Protein AF-0000000083340954 (afdb_homodimer)

InterPro domains:
  IPR003329 Acylneuraminate cytidylyltransferase [PF02348] (8-143)
  IPR029044 Nucleotide-diphospho-sugar transferases [G3DSA:3.90.550.10] (3-231)
  IPR029044 Nucleotide-diphospho-sugar transferases [SSF53448] (5-230)
  IPR050793 CMP-NeuNAc synthase [PTHR21485] (3-228)

Secondary structure (DSSP, 8-state):
-PPP-EEEEEE--S--SSSTTGGG-EETTEEHHHHHHHHHHH-SS--EEEEE-S-HHHHHHHHHTT-B------GGGSSTT--HHHHHHHHHHHHHHTT---SEEEE--TT-TT--HHHHHHHHHHHHHHT-SEEEEEEE-SS-GGGEEEEETTEEEES---SS---SGGGS-S-EEEEEEEEEEE-HHHHHHHS-S--TTTSEEEE--TTTT----SHHHHHHHHHHHHHHHH-/-PPP-EEEEEE--S--SSSTTGGG-EETTEEHHHHHHHHHHH-SS--EEEEE-S-HHHHHHHHHTT-B-S----GGGSSTT--HHHHHHHHHHHHHHTT---SEEEE--TT-TT--HHHHHHHHHHHHHHT-SEEEEEEE-SS-GGGEEEEETTEEEES---SS---SGGGS-S-EEEEEEEEEEE-HHHHHHHS-S--TTTSEEEE--TTTT----SHHHHHHHHHHHHHHHH-

Foldseek 3Di:
DPQFAEEEEEEDEQDADFDHRQQQDDQVHGGLVVLVLQQLVPAPRHDAYAYEYQDPVVLVVCVVSVHDSPDYHDPVCRDPPHDPLNSVLVVQVVCVVVPNRGQKYKYAYSQQNLAHSVLVNVQVVVCVVVVAFKEAEKEQDPDDQCNDWDADPVGIDGSDHPPDPDPDPVPDDSPHIDGLRRMMMGGSVCCVVVVDRDDPPRYHYDYDHPLSSQGHRHPVSSVVVSVVVVVVVVD/DPQFAEEEEEEDEQDADFDHRQQQDDQVHGGLVVLVLQQLVPAPRHDAYAYEYQDPVVLVVCVVSVHDNPDYHDPVCRDPPHDPLNSVLVVQVVCVVVPNRGQKYKYAYSQQNLAHSVLVNVQVVVCVVVVAFKEAEKEFDPDDQCNDWDADPVGIDGSDHDPDPDPDPVPDDSPHIDGLRRMMMGGSVCCVVVVDRDDPPRYHYDYDYPLSSQGHRHPVSSVVVSVVVVVVVVD

pLDDT: mean 92.36, std 10.95, range [40.34, 98.75]

Radius of gyration: 24.96 Å; Cα contacts (8 Å, |Δi|>4): 906; chains: 2; bounding box: 43×77×57 Å

Sequence (470 aa):
MQAKKVLGLIPARGGSKGIPKKNLYPIMGKPLLQYSFEAVKKSRFITDVMMSTEDSDIMNFANIWGVDTRYKRPDELATDSATTIDVVLHALDWLEEIGELPDLLILLQPTSPLRTEYEIDGAIEQFLESGCDSLVSVHKMLEHPYKCMQVKDDGWEFLAKPASYVSRRQDYKNDYFAINGALYVVTPSFLREKRNFVVEGLTELYEISSIKGTDVDELADIFQVEAYLKMASQQMQAKKVLGLIPARGGSKGIPKKNLYPIMGKPLLQYSFEAVKKSRFITDVMMSTEDSDIMNFANIWGVDTRYKRPDELATDSATTIDVVLHALDWLEEIGELPDLLILLQPTSPLRTEYEIDGAIEQFLESGCDSLVSVHKMLEHPYKCMQVKDDGWEFLAKPASYVSRRQDYKNDYFAINGALYVVTPSFLREKRNFVVEGLTELYEISSIKGTDVDELADIFQVEAYLKMASQQ

Nearest PDB structures (foldseek):
  6ifd-assembly1_A  TM=8.897E-01  e=2.181E-25  Vibrio cholerae
  6ifd-assembly2_C  TM=8.859E-01  e=2.323E-25  Vibrio cholerae
  6ckj-assembly1_A  TM=8.986E-01  e=4.570E-24  Neisseria meningitidis
  6ifd-assembly2_D  TM=8.924E-01  e=8.991E-23  Vibrio cholerae
  9ftb-assembly1_A-2  TM=8.809E-01  e=2.937E-21  Aeromonas caviae

Organism: NCBI:txid2580412

Solvent-accessible surface area (backbone atoms only — not comparable to full-atom values): 25432 Å² total; per-residue (Å²): 129,82,80,73,43,23,30,37,38,33,61,48,55,54,72,44,88,60,34,74,45,44,57,65,36,65,56,91,82,38,34,31,41,52,37,45,51,55,20,51,70,64,27,88,60,55,70,43,49,39,45,41,30,61,31,65,70,58,44,52,55,38,46,76,74,70,36,43,60,88,53,69,39,56,67,81,60,54,43,94,80,43,49,69,61,59,47,51,51,52,51,50,51,53,28,44,75,74,73,60,61,53,60,30,36,33,42,38,39,42,43,21,48,60,39,39,28,65,59,52,40,50,48,52,50,50,39,67,72,68,68,56,52,20,31,36,32,24,16,64,46,85,70,51,45,71,46,19,28,38,56,52,97,90,43,50,42,64,66,39,74,62,96,52,97,64,90,51,75,87,68,51,77,93,37,43,32,25,59,39,62,38,36,36,38,34,26,60,67,47,37,69,72,64,68,47,78,74,45,84,80,61,40,42,80,40,80,46,55,60,70,38,26,40,61,53,61,38,66,69,34,50,38,36,51,46,30,51,53,51,54,61,71,72,107,129,81,79,72,42,23,31,36,37,34,61,47,54,55,71,42,89,62,34,73,46,45,57,66,34,66,54,92,81,38,35,31,42,50,35,46,52,55,19,52,70,63,27,87,60,54,69,43,51,40,46,40,28,62,30,66,70,59,45,52,54,38,45,75,72,70,36,45,61,86,55,68,38,57,67,80,58,56,44,96,80,43,49,70,61,59,46,51,50,52,52,48,50,54,29,45,74,74,71,60,60,53,61,30,38,32,42,38,38,42,43,22,48,60,40,40,29,65,57,54,41,50,48,52,51,49,39,65,72,68,68,55,51,20,28,36,32,24,16,65,46,86,71,50,46,70,44,19,30,39,56,51,96,90,43,51,41,64,67,40,73,62,94,52,97,64,88,49,76,84,68,50,77,92,38,44,32,25,60,39,62,39,34,35,39,34,25,60,67,47,37,70,73,64,67,46,79,72,44,87,78,59,40,41,80,39,81,47,56,60,69,38,28,39,60,52,60,39,66,67,35,49,39,36,52,45,30,50,54,52,51,62,72,74,107

Structure (mmCIF, N/CA/C/O backbone):
data_AF-0000000083340954-model_v1
#
loop_
_entity.id
_entity.type
_entity.pdbx_description
1 polymer 'Acylneuraminate cytidylyltransferase family protein'
#
loop_
_atom_site.group_PDB
_atom_site.id
_atom_site.type_symbol
_atom_site.label_atom_id
_atom_site.label_alt_id
_atom_site.label_comp_id
_atom_site.label_asym_id
_atom_site.label_entity_id
_atom_site.label_seq_id
_atom_site.pdbx_PDB_ins_code
_atom_site.Cartn_x
_atom_site.Cartn_y
_atom_site.Cartn_z
_atom_site.occupancy
_atom_site.B_iso_or_equiv
_atom_site.auth_seq_id
_atom_site.auth_comp_id
_atom_site.auth_asym_id
_atom_site.auth_atom_id
_atom_site.pdbx_PDB_model_num
ATOM 1 N N . MET A 1 1 ? -14.781 -37.688 -17.359 1 40.5 1 MET A N 1
ATOM 2 C CA . MET A 1 1 ? -14.016 -36.5 -17.688 1 40.5 1 MET A CA 1
ATOM 3 C C . MET A 1 1 ? -12.672 -36.5 -16.953 1 40.5 1 MET A C 1
ATOM 5 O O . MET A 1 1 ? -12.625 -36.688 -15.734 1 40.5 1 MET A O 1
ATOM 9 N N . GLN A 1 2 ? -11.602 -36.844 -17.625 1 52.88 2 GLN A N 1
ATOM 10 C CA . GLN A 1 2 ? -10.297 -37.094 -17.016 1 52.88 2 GLN A CA 1
ATOM 11 C C . GLN A 1 2 ? -9.891 -35.938 -16.125 1 52.88 2 GLN A C 1
ATOM 13 O O . GLN A 1 2 ? -10.188 -34.781 -16.422 1 52.88 2 GLN A O 1
ATOM 18 N N . ALA A 1 3 ? -9.531 -36.219 -14.953 1 74.44 3 ALA A N 1
ATOM 19 C CA . ALA A 1 3 ? -9.156 -35.25 -13.953 1 74.44 3 ALA A CA 1
ATOM 20 C C . ALA A 1 3 ? -8.117 -34.281 -14.5 1 74.44 3 ALA A C 1
ATOM 22 O O . ALA A 1 3 ? -7.152 -34.688 -15.148 1 74.44 3 ALA A O 1
ATOM 23 N N . LYS A 1 4 ? -8.336 -33 -14.578 1 90.62 4 LYS A N 1
ATOM 24 C CA . LYS A 1 4 ? -7.438 -31.984 -15.102 1 90.62 4 LYS A CA 1
ATOM 25 C C . LYS A 1 4 ? -6.117 -31.953 -14.328 1 90.62 4 LYS A C 1
ATOM 27 O O . LYS A 1 4 ? -6.105 -32.062 -13.102 1 90.62 4 LYS A O 1
ATOM 32 N N . LYS A 1 5 ? -5.043 -32.125 -15.078 1 97.19 5 LYS A N 1
ATOM 33 C CA . LYS A 1 5 ? -3.717 -31.969 -14.492 1 97.19 5 LYS A CA 1
ATOM 34 C C . LYS A 1 5 ? -3.43 -30.5 -14.188 1 97.19 5 LYS A C 1
ATOM 36 O O . LYS A 1 5 ? -3.295 -29.688 -15.109 1 97.19 5 LYS A O 1
ATOM 41 N N . VAL A 1 6 ? -3.361 -30.188 -12.898 1 98.25 6 VAL A N 1
ATOM 42 C CA . VAL A 1 6 ? -3.119 -28.812 -12.453 1 98.25 6 VAL A CA 1
ATOM 43 C C . VAL A 1 6 ? -1.735 -28.719 -11.812 1 98.25 6 VAL A C 1
ATOM 45 O O . VAL A 1 6 ? -1.48 -29.328 -10.773 1 98.25 6 VAL A O 1
ATOM 48 N N . LEU A 1 7 ? -0.857 -27.922 -12.461 1 98.5 7 LEU A N 1
ATOM 49 C CA . LEU A 1 7 ? 0.505 -27.766 -11.961 1 98.5 7 LEU A CA 1
ATOM 50 C C . LEU A 1 7 ? 0.635 -26.484 -11.148 1 98.5 7 LEU A C 1
ATOM 52 O O . LEU A 1 7 ? 0.294 -25.391 -11.633 1 98.5 7 LEU A O 1
ATOM 56 N N . GLY A 1 8 ? 0.997 -26.594 -9.906 1 98.44 8 GLY A N 1
ATOM 57 C CA . GLY A 1 8 ? 1.528 -25.453 -9.172 1 98.44 8 GLY A CA 1
ATOM 58 C C . GLY A 1 8 ? 3.008 -25.234 -9.422 1 98.44 8 GLY A C 1
ATOM 59 O O . GLY A 1 8 ? 3.836 -26.078 -9.086 1 98.44 8 GLY A O 1
ATOM 60 N N . LEU A 1 9 ? 3.355 -24.188 -10.102 1 98.5 9 LEU A N 1
ATOM 61 C CA . LEU A 1 9 ? 4.75 -23.859 -10.359 1 98.5 9 LEU A CA 1
ATOM 62 C C . LEU A 1 9 ? 5.234 -22.766 -9.406 1 98.5 9 LEU A C 1
ATOM 64 O O . LEU A 1 9 ? 4.59 -21.734 -9.273 1 98.5 9 LEU A O 1
ATOM 68 N N . ILE A 1 10 ? 6.344 -22.984 -8.734 1 98.19 10 ILE A N 1
ATOM 69 C CA . ILE A 1 10 ? 6.93 -22.031 -7.789 1 98.19 10 ILE A CA 1
ATOM 70 C C . ILE A 1 10 ? 8.305 -21.594 -8.289 1 98.19 10 ILE A C 1
ATOM 72 O O . ILE A 1 10 ? 9.273 -22.344 -8.219 1 98.19 10 ILE A O 1
ATOM 76 N N . PRO A 1 11 ? 8.375 -20.406 -8.797 1 97.12 11 PRO A N 1
ATOM 77 C CA . PRO A 1 11 ? 9.672 -19.891 -9.242 1 97.12 11 PRO A CA 1
ATOM 78 C C . PRO A 1 11 ? 10.469 -19.25 -8.109 1 97.12 11 PRO A C 1
ATOM 80 O O . PRO A 1 11 ? 9.953 -18.391 -7.387 1 97.12 11 PRO A O 1
ATOM 83 N N . ALA A 1 12 ? 11.711 -19.672 -7.875 1 95.88 12 ALA A N 1
ATOM 84 C CA . ALA A 1 12 ? 12.547 -19.125 -6.809 1 95.88 12 ALA A CA 1
ATOM 85 C C . ALA A 1 12 ? 14.008 -19.047 -7.238 1 95.88 12 ALA A C 1
ATOM 87 O O . ALA A 1 12 ? 14.711 -20.062 -7.266 1 95.88 12 ALA A O 1
ATOM 88 N N . ARG A 1 13 ? 14.43 -17.906 -7.551 1 93.81 13 ARG A N 1
ATOM 89 C CA . ARG A 1 13 ? 15.844 -17.781 -7.898 1 93.81 13 ARG A CA 1
ATOM 90 C C . ARG A 1 13 ? 16.703 -17.625 -6.648 1 93.81 13 ARG A C 1
ATOM 92 O O . ARG A 1 13 ? 16.219 -17.188 -5.602 1 93.81 13 ARG A O 1
ATOM 99 N N . GLY A 1 14 ? 17.953 -17.922 -6.812 1 92.06 14 GLY A N 1
ATOM 100 C CA . GLY A 1 14 ? 18.875 -17.828 -5.688 1 92.06 14 GLY A CA 1
ATOM 101 C C . GLY A 1 14 ? 19.219 -16.406 -5.305 1 92.06 14 GLY A C 1
ATOM 102 O O . GLY A 1 14 ? 19.406 -16.094 -4.125 1 92.06 14 GLY A O 1
ATOM 103 N N . GLY A 1 15 ? 19.266 -15.617 -6.281 1 86.88 15 GLY A N 1
ATOM 104 C CA . GLY A 1 15 ? 19.656 -14.234 -6.047 1 86.88 15 GLY A CA 1
ATOM 105 C C . GLY A 1 15 ? 18.484 -13.344 -5.688 1 86.88 15 GLY A C 1
ATOM 106 O O . GLY A 1 15 ? 17.359 -13.562 -6.16 1 86.88 15 GLY A O 1
ATOM 107 N N . SER A 1 16 ? 18.766 -12.469 -4.59 1 84.06 16 SER A N 1
ATOM 108 C CA . SER A 1 16 ? 17.781 -11.453 -4.215 1 84.06 16 SER A CA 1
ATOM 109 C C . SER A 1 16 ? 18.469 -10.188 -3.715 1 84.06 16 SER A C 1
ATOM 111 O O . SER A 1 16 ? 19.406 -10.25 -2.912 1 84.06 16 SER A O 1
ATOM 113 N N . LYS A 1 17 ? 18 -9.133 -4.273 1 78.94 17 LYS A N 1
ATOM 114 C CA . LYS A 1 17 ? 18.656 -7.859 -3.982 1 78.94 17 LYS A CA 1
ATOM 115 C C . LYS A 1 17 ? 18.219 -7.316 -2.623 1 78.94 17 LYS A C 1
ATOM 117 O O . LYS A 1 17 ? 19.062 -6.898 -1.821 1 78.94 17 LYS A O 1
ATOM 122 N N . GLY A 1 18 ? 17.047 -7.434 -2.252 1 83.56 18 GLY A N 1
ATOM 123 C CA . GLY A 1 18 ? 16.516 -6.816 -1.042 1 83.56 18 GLY A CA 1
ATOM 124 C C . GLY A 1 18 ? 16.828 -7.613 0.212 1 83.56 18 GLY A C 1
ATOM 125 O O . GLY A 1 18 ? 17.156 -7.043 1.253 1 83.56 18 GLY A O 1
ATOM 126 N N . ILE A 1 19 ? 16.703 -8.922 0.105 1 90.19 19 ILE A N 1
ATOM 127 C CA . ILE A 1 19 ? 16.969 -9.859 1.188 1 90.19 19 ILE A CA 1
ATOM 128 C C . ILE A 1 19 ? 17.828 -11.008 0.678 1 90.19 19 ILE A C 1
ATOM 130 O O . ILE A 1 19 ? 17.344 -11.883 -0.048 1 90.19 19 ILE A O 1
ATOM 134 N N . PRO A 1 20 ? 19.078 -11 1.063 1 89.44 20 PRO A N 1
ATOM 135 C CA . PRO A 1 20 ? 19.906 -12.125 0.63 1 89.44 20 PRO A CA 1
ATOM 136 C C . PRO A 1 20 ? 19.297 -13.484 0.982 1 89.44 20 PRO A C 1
ATOM 138 O O . PRO A 1 20 ? 18.859 -13.688 2.115 1 89.44 20 PRO A O 1
ATOM 141 N N . LYS A 1 21 ? 19.234 -14.359 -0.018 1 92.81 21 LYS A N 1
ATOM 142 C CA . LYS A 1 21 ? 18.656 -15.688 0.166 1 92.81 21 LYS A CA 1
ATOM 143 C C . LYS A 1 21 ? 17.234 -15.602 0.688 1 92.81 21 LYS A C 1
ATOM 145 O O . LYS A 1 21 ? 16.859 -16.312 1.626 1 92.81 21 LYS A O 1
ATOM 150 N N . LYS A 1 22 ? 16.5 -14.75 0.112 1 94.38 22 LYS A N 1
ATOM 151 C CA . LYS A 1 22 ? 15.148 -14.398 0.55 1 94.38 22 LYS A CA 1
ATOM 152 C C . LYS A 1 22 ? 14.266 -15.633 0.667 1 94.38 22 LYS A C 1
ATOM 154 O O . LYS A 1 22 ? 13.508 -15.773 1.629 1 94.38 22 LYS A O 1
ATOM 159 N N . ASN A 1 23 ? 14.359 -16.578 -0.229 1 96.31 23 ASN A N 1
ATOM 160 C CA . ASN A 1 23 ? 13.453 -17.719 -0.306 1 96.31 23 ASN A CA 1
ATOM 161 C C . ASN A 1 23 ? 13.641 -18.656 0.88 1 96.31 23 ASN A C 1
ATOM 163 O O . ASN A 1 23 ? 12.719 -19.391 1.242 1 96.31 23 ASN A O 1
ATOM 167 N N . LEU A 1 24 ? 14.812 -18.594 1.453 1 96.94 24 LEU A N 1
ATOM 168 C CA . LEU A 1 24 ? 15.086 -19.453 2.598 1 96.94 24 LEU A CA 1
ATOM 169 C C . LEU A 1 24 ? 15.164 -18.641 3.885 1 96.94 24 LEU A C 1
ATOM 171 O O . LEU A 1 24 ? 15.492 -19.188 4.945 1 96.94 24 LEU A O 1
ATOM 175 N N . TYR A 1 25 ? 14.898 -17.344 3.787 1 95.75 25 TYR A N 1
ATOM 176 C CA . TYR A 1 25 ? 14.906 -16.469 4.957 1 95.75 25 TYR A CA 1
ATOM 177 C C . TYR A 1 25 ? 13.758 -16.812 5.898 1 95.75 25 TYR A C 1
ATOM 179 O O . TYR A 1 25 ? 12.625 -17.016 5.457 1 95.75 25 TYR A O 1
ATOM 187 N N . PRO A 1 26 ? 14.008 -16.875 7.188 1 96.19 26 PRO A N 1
ATOM 188 C CA . PRO A 1 26 ? 12.953 -17.25 8.125 1 96.19 26 PRO A CA 1
ATOM 189 C C . PRO A 1 26 ? 11.953 -16.125 8.383 1 96.19 26 PRO A C 1
ATOM 191 O O . PRO A 1 26 ? 12.359 -14.977 8.602 1 96.19 26 PRO A O 1
ATOM 194 N N . ILE A 1 27 ? 10.766 -16.406 8.344 1 96.19 27 ILE A N 1
ATOM 195 C CA . ILE A 1 27 ? 9.641 -15.57 8.766 1 96.19 27 ILE A CA 1
ATOM 196 C C . ILE A 1 27 ? 8.844 -16.297 9.852 1 96.19 27 ILE A C 1
ATOM 198 O O . ILE A 1 27 ? 8.195 -17.297 9.578 1 96.19 27 ILE A O 1
ATOM 202 N N . MET A 1 28 ? 8.844 -15.797 11.023 1 95.31 28 MET A N 1
ATOM 203 C CA . MET A 1 28 ? 8.289 -16.469 12.188 1 95.31 28 MET A CA 1
ATOM 204 C C . MET A 1 28 ? 8.844 -17.891 12.312 1 95.31 28 MET A C 1
ATOM 206 O O . MET A 1 28 ? 8.086 -18.828 12.531 1 95.31 28 MET A O 1
ATOM 210 N N . GLY A 1 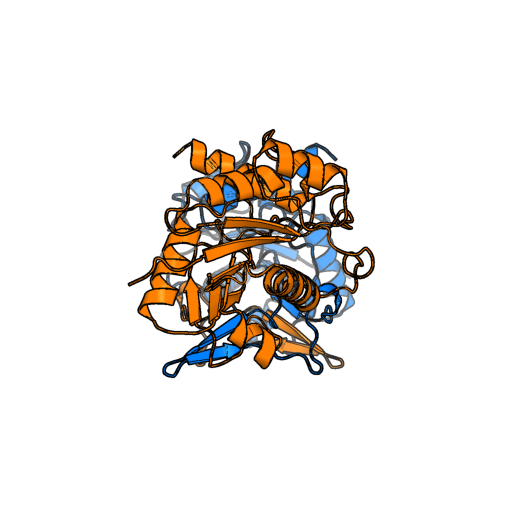29 ? 10.023 -18.062 11.961 1 95.25 29 GLY A N 1
ATOM 211 C CA . GLY A 1 29 ? 10.727 -19.312 12.172 1 95.25 29 GLY A CA 1
ATOM 212 C C . GLY A 1 29 ? 10.617 -20.266 10.992 1 95.25 29 GLY A C 1
ATOM 213 O O . GLY A 1 29 ? 11.258 -21.312 10.977 1 95.25 29 GLY A O 1
ATOM 214 N N . LYS A 1 30 ? 9.891 -19.953 10.031 1 96.75 30 LYS A N 1
ATOM 215 C CA . LYS A 1 30 ? 9.703 -20.797 8.852 1 96.75 30 LYS A CA 1
ATOM 216 C C . LYS A 1 30 ? 10.281 -20.125 7.609 1 96.75 30 LYS A C 1
ATOM 218 O O . LYS A 1 30 ? 10.031 -18.938 7.363 1 96.75 30 LYS A O 1
ATOM 223 N N . PRO A 1 31 ? 11.102 -20.891 6.875 1 97.69 31 PRO A N 1
ATOM 224 C CA . PRO A 1 31 ? 11.586 -20.297 5.625 1 97.69 31 PRO A CA 1
ATOM 225 C C . PRO A 1 31 ? 10.453 -19.797 4.734 1 97.69 31 PRO A C 1
ATOM 227 O O . PRO A 1 31 ? 9.391 -20.422 4.672 1 97.69 31 PRO A O 1
ATOM 230 N N . LEU A 1 32 ? 10.727 -18.719 4.016 1 97.94 32 LEU A N 1
ATOM 231 C CA . LEU A 1 32 ? 9.742 -18.062 3.172 1 97.94 32 LEU A CA 1
ATOM 232 C C . LEU A 1 32 ? 9.078 -19.062 2.23 1 97.94 32 LEU A C 1
ATOM 234 O O . LEU A 1 32 ? 7.848 -19.109 2.129 1 97.94 32 LEU A O 1
ATOM 238 N N . LEU A 1 33 ? 9.812 -19.969 1.644 1 97.75 33 LEU A N 1
ATOM 239 C CA . LEU A 1 33 ? 9.336 -20.922 0.648 1 97.75 33 LEU A CA 1
ATOM 240 C C . LEU A 1 33 ? 8.352 -21.906 1.266 1 97.75 33 LEU A C 1
ATOM 242 O O . LEU A 1 33 ? 7.453 -22.406 0.583 1 97.75 33 LEU A O 1
ATOM 246 N N . GLN A 1 34 ? 8.508 -22.203 2.49 1 97.69 34 GLN A N 1
ATOM 247 C CA . GLN A 1 34 ? 7.703 -23.203 3.168 1 97.69 34 GLN A CA 1
ATOM 248 C C . GLN A 1 34 ? 6.227 -22.812 3.172 1 97.69 34 GLN A C 1
ATOM 250 O O . GLN A 1 34 ? 5.355 -23.688 3.107 1 97.69 34 GLN A O 1
ATOM 255 N N . TYR A 1 35 ? 5.957 -21.547 3.248 1 98.06 35 TYR A N 1
ATOM 256 C CA . TYR A 1 35 ? 4.574 -21.078 3.258 1 98.06 35 TYR A CA 1
ATOM 257 C C . TYR A 1 35 ? 3.857 -21.469 1.972 1 98.06 35 TYR A C 1
ATOM 259 O O . TYR A 1 35 ? 2.707 -21.922 2.006 1 98.06 35 TYR A O 1
ATOM 267 N N . SER A 1 36 ? 4.547 -21.344 0.849 1 97.81 36 SER A N 1
ATOM 268 C CA . SER A 1 36 ? 3.969 -21.734 -0.428 1 97.81 36 SER A CA 1
ATOM 269 C C . SER A 1 36 ? 3.805 -23.25 -0.506 1 97.81 36 SER A C 1
ATOM 271 O O . SER A 1 36 ? 2.803 -23.75 -1.026 1 97.81 36 SER A O 1
ATOM 273 N N . PHE A 1 37 ? 4.758 -24.031 0.058 1 97.88 37 PHE A N 1
ATOM 274 C CA . PHE A 1 37 ? 4.672 -25.484 0.061 1 97.88 37 PHE A CA 1
ATOM 275 C C . PHE A 1 37 ? 3.459 -25.953 0.857 1 97.88 37 PHE A C 1
ATOM 277 O O . PHE A 1 37 ? 2.713 -26.828 0.405 1 97.88 37 PHE A O 1
ATOM 284 N N . GLU A 1 38 ? 3.283 -25.344 1.963 1 97.62 38 GLU A N 1
ATOM 285 C CA . GLU A 1 38 ? 2.158 -25.703 2.818 1 97.62 38 GLU A CA 1
ATOM 286 C C . GLU A 1 38 ? 0.826 -25.406 2.135 1 97.62 38 GLU A C 1
ATOM 288 O O . GLU A 1 38 ? -0.103 -26.219 2.201 1 97.62 38 GLU A O 1
ATOM 293 N N . ALA A 1 39 ? 0.73 -24.281 1.467 1 97.88 39 ALA A N 1
ATOM 294 C CA . ALA A 1 39 ? -0.493 -23.891 0.77 1 97.88 39 ALA A CA 1
ATOM 295 C C . ALA A 1 39 ? -0.817 -24.859 -0.356 1 97.88 39 ALA A C 1
ATOM 297 O O . ALA A 1 39 ? -1.965 -25.297 -0.507 1 97.88 39 ALA A O 1
ATOM 298 N N . VAL A 1 40 ? 0.178 -25.25 -1.104 1 97.44 40 VAL A N 1
ATOM 299 C CA . VAL A 1 40 ? -0.016 -26.125 -2.254 1 97.44 40 VAL A CA 1
ATOM 300 C C . VAL A 1 40 ? -0.409 -27.516 -1.777 1 97.44 40 VAL A C 1
ATOM 302 O O . VAL A 1 40 ? -1.276 -28.172 -2.373 1 97.44 40 VAL A O 1
ATOM 305 N N . LYS A 1 41 ? 0.202 -27.969 -0.726 1 96.31 41 LYS A N 1
ATOM 306 C CA . LYS A 1 41 ? -0.074 -29.297 -0.186 1 96.31 41 LYS A CA 1
ATOM 307 C C . LYS A 1 41 ? -1.522 -29.406 0.281 1 96.31 41 LYS A C 1
ATOM 309 O O . LYS A 1 41 ? -2.121 -30.484 0.21 1 96.31 41 LYS A O 1
ATOM 314 N N . LYS A 1 42 ? -2.033 -28.328 0.684 1 97.88 42 LYS A N 1
ATOM 315 C CA . LYS A 1 42 ? -3.387 -28.328 1.231 1 97.88 42 LYS A CA 1
ATOM 316 C C . LYS A 1 42 ? -4.426 -28.125 0.133 1 97.88 42 LYS A C 1
ATOM 318 O O . LYS A 1 42 ? -5.625 -28.281 0.368 1 97.88 42 LYS A O 1
ATOM 323 N N . SER A 1 43 ? -4.016 -27.812 -1.034 1 98.12 43 SER A N 1
ATOM 324 C CA . SER A 1 43 ? -4.945 -27.531 -2.127 1 98.12 43 SER A CA 1
ATOM 325 C C . SER A 1 43 ? -5.652 -28.812 -2.578 1 98.12 43 SER A C 1
ATOM 327 O O . SER A 1 43 ? -5.023 -29.875 -2.682 1 98.12 43 SER A O 1
ATOM 329 N N . ARG A 1 44 ? -6.938 -28.719 -2.943 1 97.31 44 ARG A N 1
ATOM 330 C CA . ARG A 1 44 ? -7.715 -29.859 -3.428 1 97.31 44 ARG A CA 1
ATOM 331 C C . ARG A 1 44 ? -7.598 -29.984 -4.941 1 97.31 44 ARG A C 1
ATOM 333 O O . ARG A 1 44 ? -7.957 -31.031 -5.508 1 97.31 44 ARG A O 1
ATOM 340 N N . PHE A 1 45 ? -7.043 -28.969 -5.574 1 97.5 45 PHE A N 1
ATOM 341 C CA . PHE A 1 45 ? -7.078 -28.953 -7.031 1 97.5 45 PHE A CA 1
ATOM 342 C C . PHE A 1 45 ? -5.699 -29.25 -7.613 1 97.5 45 PHE A C 1
ATOM 344 O O . PHE A 1 45 ? -5.582 -29.797 -8.711 1 97.5 45 PHE A O 1
ATOM 351 N N . ILE A 1 46 ? -4.66 -28.859 -6.922 1 97.94 46 ILE A N 1
ATOM 352 C CA . ILE A 1 46 ? -3.309 -29 -7.453 1 97.94 46 ILE A CA 1
ATOM 353 C C . ILE A 1 46 ? -2.926 -30.484 -7.48 1 97.94 46 ILE A C 1
ATOM 355 O O . ILE A 1 46 ? -2.994 -31.172 -6.457 1 97.94 46 ILE A O 1
ATOM 359 N N . THR A 1 47 ? -2.525 -30.938 -8.633 1 97.62 47 THR A N 1
ATOM 360 C CA . THR A 1 47 ? -2.182 -32.344 -8.789 1 97.62 47 THR A CA 1
ATOM 361 C C . THR A 1 47 ? -0.669 -32.531 -8.727 1 97.62 47 THR A C 1
ATOM 363 O O . THR A 1 47 ? -0.194 -33.625 -8.328 1 97.62 47 THR A O 1
ATOM 366 N N . ASP A 1 48 ? 0.062 -31.562 -9.148 1 96.88 48 ASP A N 1
ATOM 367 C CA . ASP A 1 48 ? 1.521 -31.609 -9.188 1 96.88 48 ASP A CA 1
ATOM 368 C C . ASP A 1 48 ? 2.117 -30.266 -8.773 1 96.88 48 ASP A C 1
ATOM 370 O O . ASP A 1 48 ? 1.512 -29.203 -9 1 96.88 48 ASP A O 1
ATOM 374 N N . VAL A 1 49 ? 3.262 -30.344 -8.148 1 97.69 49 VAL A N 1
ATOM 375 C CA . VAL A 1 49 ? 3.996 -29.141 -7.766 1 97.69 49 VAL A CA 1
ATOM 376 C C . VAL A 1 49 ? 5.434 -29.219 -8.273 1 97.69 49 VAL A C 1
ATOM 378 O O . VAL A 1 49 ? 6.07 -30.281 -8.164 1 97.69 49 VAL A O 1
ATOM 381 N N . MET A 1 50 ? 5.898 -28.172 -8.883 1 97.56 50 MET A N 1
ATOM 382 C CA . MET A 1 50 ? 7.254 -28.125 -9.414 1 97.56 50 MET A CA 1
ATOM 383 C C . MET A 1 50 ? 7.965 -26.844 -9.008 1 97.56 50 MET A C 1
ATOM 385 O O . MET A 1 50 ? 7.363 -25.766 -9.008 1 97.56 50 MET A O 1
ATOM 389 N N . MET A 1 51 ? 9.234 -27 -8.68 1 96.94 51 MET A N 1
ATOM 390 C CA . MET A 1 51 ? 10.102 -25.875 -8.375 1 96.94 51 MET A CA 1
ATOM 391 C C . MET A 1 51 ? 10.891 -25.438 -9.602 1 96.94 51 MET A C 1
ATOM 393 O O . MET A 1 51 ? 11.383 -26.266 -10.359 1 96.94 51 MET A O 1
ATOM 397 N N . SER A 1 52 ? 10.922 -24.141 -9.875 1 97.69 52 SER A N 1
ATOM 398 C CA . SER A 1 52 ? 11.852 -23.578 -10.852 1 97.69 52 SER A CA 1
ATOM 399 C C . SER A 1 52 ? 12.945 -22.766 -10.172 1 97.69 52 SER A C 1
ATOM 401 O O . SER A 1 52 ? 12.703 -21.641 -9.734 1 97.69 52 SER A O 1
ATOM 403 N N . THR A 1 53 ? 14.141 -23.312 -10.039 1 97.81 53 THR A N 1
ATOM 404 C CA . THR A 1 53 ? 15.273 -22.641 -9.391 1 97.81 53 THR A CA 1
ATOM 405 C C . THR A 1 53 ? 16.594 -23.156 -9.961 1 97.81 53 THR A C 1
ATOM 407 O O . THR A 1 53 ? 16.656 -24.281 -10.484 1 97.81 53 THR A O 1
ATOM 410 N N . GLU A 1 54 ? 17.516 -22.266 -9.961 1 97.19 54 GLU A N 1
ATOM 411 C CA . GLU A 1 54 ? 18.875 -22.656 -10.305 1 97.19 54 GLU A CA 1
ATOM 412 C C . GLU A 1 54 ? 19.688 -22.969 -9.055 1 97.19 54 GLU A C 1
ATOM 414 O O . GLU A 1 54 ? 20.781 -23.547 -9.141 1 97.19 54 GLU A O 1
ATOM 419 N N . ASP A 1 55 ? 19.234 -22.656 -7.918 1 96.94 55 ASP A N 1
ATOM 420 C CA . ASP A 1 55 ? 19.984 -22.672 -6.664 1 96.94 55 ASP A CA 1
ATOM 421 C C . ASP A 1 55 ? 19.891 -24.031 -5.98 1 96.94 55 ASP A C 1
ATOM 423 O O . ASP A 1 55 ? 18.797 -24.531 -5.711 1 96.94 55 ASP A O 1
ATOM 427 N N . SER A 1 56 ? 21.031 -24.5 -5.578 1 96.75 56 SER A N 1
ATOM 428 C CA . SER A 1 56 ? 21.094 -25.844 -5.027 1 96.75 56 SER A CA 1
ATOM 429 C C . SER A 1 56 ? 20.484 -25.906 -3.631 1 96.75 56 SER A C 1
ATOM 431 O O . SER A 1 56 ? 19.859 -26.906 -3.256 1 96.75 56 SER A O 1
ATOM 433 N N . ASP A 1 57 ? 20.672 -24.906 -2.861 1 96.69 57 ASP A N 1
ATOM 434 C CA . ASP A 1 57 ? 20.109 -24.875 -1.518 1 96.69 57 ASP A CA 1
ATOM 435 C C . ASP A 1 57 ? 18.578 -24.891 -1.569 1 96.69 57 ASP A C 1
ATOM 437 O O . ASP A 1 57 ? 17.938 -25.609 -0.796 1 96.69 57 ASP A O 1
ATOM 441 N N . ILE A 1 58 ? 18.047 -24.203 -2.461 1 97.31 58 ILE A N 1
ATOM 442 C CA . ILE A 1 58 ? 16.594 -24.141 -2.648 1 97.31 58 ILE A CA 1
ATOM 443 C C . ILE A 1 58 ? 16.094 -25.5 -3.141 1 97.31 58 ILE A C 1
ATOM 445 O O . ILE A 1 58 ? 15.07 -26 -2.656 1 97.31 58 ILE A O 1
ATOM 449 N N . MET A 1 59 ? 16.812 -26.078 -4.047 1 97 59 MET A N 1
ATOM 450 C CA . MET A 1 59 ? 16.438 -27.391 -4.574 1 97 59 MET A CA 1
ATOM 451 C C . MET A 1 59 ? 16.391 -28.438 -3.459 1 97 59 MET A C 1
ATOM 453 O O . MET A 1 59 ? 15.461 -29.234 -3.389 1 97 59 MET A O 1
ATOM 457 N N . ASN A 1 60 ? 17.391 -28.375 -2.654 1 97.06 60 ASN A N 1
ATOM 458 C CA . ASN A 1 60 ? 17.453 -29.312 -1.54 1 97.06 60 ASN A CA 1
ATOM 459 C C . ASN A 1 60 ? 16.297 -29.141 -0.578 1 97.06 60 ASN A C 1
ATOM 461 O O . ASN A 1 60 ? 15.688 -30.125 -0.139 1 97.06 60 ASN A O 1
ATOM 465 N N . PHE A 1 61 ? 16 -27.922 -0.292 1 97.12 61 PHE A N 1
ATOM 466 C CA . PHE A 1 61 ? 14.883 -27.625 0.597 1 97.12 61 PHE A CA 1
ATOM 467 C C . PHE A 1 61 ? 13.57 -28.125 0.005 1 97.12 61 PHE A C 1
ATOM 469 O O . PHE A 1 61 ? 12.758 -28.734 0.706 1 97.12 61 PHE A O 1
ATOM 476 N N . ALA A 1 62 ? 13.383 -27.891 -1.27 1 96.88 62 ALA A N 1
ATOM 477 C CA . ALA A 1 62 ? 12.18 -28.328 -1.971 1 96.88 62 ALA A CA 1
ATOM 478 C C . ALA A 1 62 ? 12.055 -29.859 -1.937 1 96.88 62 ALA A C 1
ATOM 480 O O . ALA A 1 62 ? 10.961 -30.391 -1.725 1 96.88 62 ALA A O 1
ATOM 481 N N . ASN A 1 63 ? 13.133 -30.5 -2.102 1 96.06 63 ASN A N 1
ATOM 482 C CA . ASN A 1 63 ? 13.148 -31.953 -2.084 1 96.06 63 ASN A CA 1
ATOM 483 C C . ASN A 1 63 ? 12.695 -32.5 -0.737 1 96.06 63 ASN A C 1
ATOM 485 O O . ASN A 1 63 ? 11.945 -33.5 -0.684 1 96.06 63 ASN A O 1
ATOM 489 N N . ILE A 1 64 ? 13.086 -31.891 0.291 1 95.06 64 ILE A N 1
ATOM 490 C CA . ILE A 1 64 ? 12.727 -32.312 1.645 1 95.06 64 ILE A CA 1
ATOM 491 C C . ILE A 1 64 ? 11.211 -32.219 1.831 1 95.06 64 ILE A C 1
ATOM 493 O O . ILE A 1 64 ? 10.617 -33.031 2.531 1 95.06 64 ILE A O 1
ATOM 497 N N . TRP A 1 65 ? 10.586 -31.297 1.125 1 95.5 65 TRP A N 1
ATOM 498 C CA . TRP A 1 65 ? 9.156 -31.047 1.267 1 95.5 65 TRP A CA 1
ATOM 499 C C . TRP A 1 65 ? 8.359 -31.875 0.254 1 95.5 65 TRP A C 1
ATOM 501 O O . TRP A 1 65 ? 7.141 -31.734 0.158 1 95.5 65 TRP A O 1
ATOM 511 N N . GLY A 1 66 ? 9.07 -32.656 -0.561 1 94.62 66 GLY A N 1
ATOM 512 C CA . GLY A 1 66 ? 8.398 -33.531 -1.509 1 94.62 66 GLY A CA 1
ATOM 513 C C . GLY A 1 66 ? 7.992 -32.812 -2.789 1 94.62 66 GLY A C 1
ATOM 514 O O . GLY A 1 66 ? 7.125 -33.312 -3.521 1 94.62 66 GLY A O 1
ATOM 515 N N . VAL A 1 67 ? 8.578 -31.688 -3.068 1 94.88 67 VAL A N 1
ATOM 516 C CA . VAL A 1 67 ? 8.328 -30.953 -4.305 1 94.88 67 VAL A CA 1
ATOM 517 C C . VAL A 1 67 ? 9.219 -31.516 -5.422 1 94.88 67 VAL A C 1
ATOM 519 O O . VAL A 1 67 ? 10.375 -31.844 -5.188 1 94.88 67 VAL A O 1
ATOM 522 N N . ASP A 1 68 ? 8.656 -31.625 -6.602 1 93.44 68 ASP A N 1
ATOM 523 C CA . ASP A 1 68 ? 9.391 -32.125 -7.754 1 93.44 68 ASP A CA 1
ATOM 524 C C . ASP A 1 68 ? 10.594 -31.25 -8.078 1 93.44 68 ASP A C 1
ATOM 526 O O . ASP A 1 68 ? 10.438 -30.078 -8.375 1 93.44 68 ASP A O 1
ATOM 530 N N . THR A 1 69 ? 11.828 -31.844 -8.055 1 93 69 THR A N 1
ATOM 531 C CA . THR A 1 69 ? 13.062 -31.094 -8.281 1 93 69 THR A CA 1
ATOM 532 C C . THR A 1 69 ? 13.82 -31.656 -9.477 1 93 69 THR A C 1
ATOM 534 O O . THR A 1 69 ? 15.023 -31.438 -9.617 1 93 69 THR A O 1
ATOM 537 N N . ARG A 1 70 ? 13.156 -32.406 -10.32 1 95.19 70 ARG A N 1
ATOM 538 C CA . ARG A 1 70 ? 13.797 -32.938 -11.508 1 95.19 70 ARG A CA 1
ATOM 539 C C . ARG A 1 70 ? 14.234 -31.844 -12.461 1 95.19 70 ARG A C 1
ATOM 541 O O . ARG A 1 70 ? 15.195 -32 -13.219 1 95.19 70 ARG A O 1
ATOM 548 N N . TYR A 1 71 ? 13.477 -30.797 -12.422 1 96.62 71 TYR A N 1
ATOM 549 C CA . TYR A 1 71 ? 13.734 -29.656 -13.297 1 96.62 71 TYR A CA 1
ATOM 550 C C . TYR A 1 71 ? 14.672 -28.656 -12.625 1 96.62 71 TYR A C 1
ATOM 552 O O . TYR A 1 71 ? 14.438 -28.234 -11.492 1 96.62 71 TYR A O 1
ATOM 560 N N . LYS A 1 72 ? 15.766 -28.328 -13.328 1 96.62 72 LYS A N 1
ATOM 561 C CA . LYS A 1 72 ? 16.656 -27.266 -12.891 1 96.62 72 LYS A CA 1
ATOM 562 C C . LYS A 1 72 ? 16.641 -26.094 -13.867 1 96.62 72 LYS A C 1
ATOM 564 O O . LYS A 1 72 ? 16.938 -26.266 -15.055 1 96.62 72 LYS A O 1
ATOM 569 N N . ARG A 1 73 ? 16.344 -24.969 -13.328 1 97.12 73 ARG A N 1
ATOM 570 C CA . ARG A 1 73 ? 16.312 -23.75 -14.141 1 97.12 73 ARG A CA 1
ATOM 571 C C . ARG A 1 73 ? 17.719 -23.391 -14.617 1 97.12 73 ARG A C 1
ATOM 573 O O . ARG A 1 73 ? 18.672 -23.406 -13.828 1 97.12 73 ARG A O 1
ATOM 580 N N . PRO A 1 74 ? 17.906 -23.109 -15.906 1 97.25 74 PRO A N 1
ATOM 581 C CA . PRO A 1 74 ? 19.219 -22.641 -16.359 1 97.25 74 PRO A CA 1
ATOM 582 C C . PRO A 1 74 ? 19.641 -21.312 -15.719 1 97.25 74 PRO A C 1
ATOM 584 O O . PRO A 1 74 ? 18.781 -20.453 -15.477 1 97.25 74 PRO A O 1
ATOM 587 N N . ASP A 1 75 ? 20.922 -21.109 -15.609 1 95.81 75 ASP A N 1
ATOM 588 C CA . ASP A 1 75 ? 21.484 -19.922 -14.961 1 95.81 75 ASP A CA 1
ATOM 589 C C . ASP A 1 75 ? 21.094 -18.656 -15.711 1 95.81 75 ASP A C 1
ATOM 591 O O . ASP A 1 75 ? 20.906 -17.594 -15.109 1 95.81 75 ASP A O 1
ATOM 595 N N . GLU A 1 76 ? 20.984 -18.75 -16.953 1 95.5 76 GLU A N 1
ATOM 596 C CA . GLU A 1 76 ? 20.688 -17.594 -17.781 1 95.5 76 GLU A CA 1
ATOM 597 C C . GLU A 1 76 ? 19.281 -17.062 -17.484 1 95.5 76 GLU A C 1
ATOM 599 O O . GLU A 1 76 ? 19 -15.883 -17.734 1 95.5 76 GLU A O 1
ATOM 604 N N . LEU A 1 77 ? 18.422 -17.922 -16.891 1 96.19 77 LEU A N 1
ATOM 605 C CA . LEU A 1 77 ? 17.047 -17.531 -16.562 1 96.19 77 LEU A CA 1
ATOM 606 C C . LEU A 1 77 ? 16.938 -17.172 -15.086 1 96.19 77 LEU A C 1
ATOM 608 O O . LEU A 1 77 ? 15.828 -17.094 -14.539 1 96.19 77 LEU A O 1
ATOM 612 N N . ALA A 1 78 ? 18.094 -17.031 -14.422 1 93.5 78 ALA A N 1
ATOM 613 C CA . ALA A 1 78 ? 18.109 -16.672 -13.008 1 93.5 78 ALA A CA 1
ATOM 614 C C . ALA A 1 78 ? 18.812 -15.328 -12.797 1 93.5 78 ALA A C 1
ATOM 616 O O . ALA A 1 78 ? 19.344 -15.07 -11.719 1 93.5 78 ALA A O 1
ATOM 617 N N . THR A 1 79 ? 18.812 -14.562 -13.852 1 89.25 79 THR A N 1
ATOM 618 C CA . THR A 1 79 ? 19.422 -13.234 -13.773 1 89.25 79 THR A CA 1
ATOM 619 C C . THR A 1 79 ? 18.375 -12.188 -13.398 1 89.25 79 THR A C 1
ATOM 621 O O . THR A 1 79 ? 17.172 -12.469 -13.391 1 89.25 79 THR A O 1
ATOM 624 N N . ASP A 1 80 ? 18.812 -11.008 -13.062 1 82 80 ASP A N 1
ATOM 625 C CA . ASP A 1 80 ? 17.922 -9.914 -12.695 1 82 80 ASP A CA 1
ATOM 626 C C . ASP A 1 80 ? 17.094 -9.461 -13.898 1 82 80 ASP A C 1
ATOM 628 O O . ASP A 1 80 ? 16.062 -8.797 -13.734 1 82 80 ASP A O 1
ATOM 632 N N . SER A 1 81 ? 17.531 -9.852 -15.047 1 83.94 81 SER A N 1
ATOM 633 C CA . SER A 1 81 ? 16.844 -9.391 -16.266 1 83.94 81 SER A CA 1
ATOM 634 C C . SER A 1 81 ? 15.914 -10.469 -16.812 1 83.94 81 SER A C 1
ATOM 636 O O . SER A 1 81 ? 15.125 -10.211 -17.719 1 83.94 81 SER A O 1
ATOM 638 N N . ALA A 1 82 ? 16.031 -11.656 -16.25 1 88.69 82 ALA A N 1
ATOM 639 C CA . ALA A 1 82 ? 15.148 -12.734 -16.688 1 88.69 82 ALA A CA 1
ATOM 640 C C . ALA A 1 82 ? 13.695 -12.414 -16.344 1 88.69 82 ALA A C 1
ATOM 642 O O . ALA A 1 82 ? 13.398 -11.898 -15.266 1 88.69 82 ALA A O 1
ATOM 643 N N . THR A 1 83 ? 12.812 -12.719 -17.266 1 90.5 83 THR A N 1
ATOM 644 C CA . THR A 1 83 ? 11.391 -12.453 -17.047 1 90.5 83 THR A CA 1
ATOM 645 C C . THR A 1 83 ? 10.68 -13.719 -16.562 1 90.5 83 THR A C 1
ATOM 647 O O . THR A 1 83 ? 11.078 -14.836 -16.906 1 90.5 83 THR A O 1
ATOM 650 N N . THR A 1 84 ? 9.664 -13.492 -15.812 1 93.44 84 THR A N 1
ATOM 651 C CA . THR A 1 84 ? 8.883 -14.617 -15.312 1 93.44 84 THR A CA 1
ATOM 652 C C . THR A 1 84 ? 8.312 -15.438 -16.469 1 93.44 84 THR A C 1
ATOM 654 O O . THR A 1 84 ? 8.258 -16.672 -16.406 1 93.44 84 THR A O 1
ATOM 657 N N . ILE A 1 85 ? 7.957 -14.773 -17.516 1 95.31 85 ILE A N 1
ATOM 658 C CA . ILE A 1 85 ? 7.371 -15.453 -18.672 1 95.31 85 ILE A CA 1
ATOM 659 C C . ILE A 1 85 ? 8.398 -16.406 -19.281 1 95.31 85 ILE A C 1
ATOM 661 O O . ILE A 1 85 ? 8.07 -17.547 -19.625 1 95.31 85 ILE A O 1
ATOM 665 N N . ASP A 1 86 ? 9.617 -15.969 -19.391 1 95.5 86 ASP A N 1
ATOM 666 C CA . ASP A 1 86 ? 10.664 -16.828 -19.938 1 95.5 86 ASP A CA 1
ATOM 667 C C . ASP A 1 86 ? 10.906 -18.047 -19.047 1 95.5 86 ASP A C 1
ATOM 669 O O . ASP A 1 86 ? 11.086 -19.156 -19.547 1 95.5 86 ASP A O 1
ATOM 673 N N . VAL A 1 87 ? 10.867 -17.812 -17.812 1 97 87 VAL A N 1
ATOM 674 C CA . VAL A 1 87 ? 11.086 -18.859 -16.828 1 97 87 VAL A CA 1
ATOM 675 C C . VAL A 1 87 ? 9.977 -19.906 -16.938 1 97 87 VAL A C 1
ATOM 677 O O . VAL A 1 87 ? 10.25 -21.109 -17 1 97 87 VAL A O 1
ATOM 680 N N . VAL A 1 88 ? 8.789 -19.453 -17.016 1 98.12 88 VAL A N 1
ATOM 681 C CA . VAL A 1 88 ? 7.641 -20.344 -17.016 1 98.12 88 VAL A CA 1
ATOM 682 C C . VAL A 1 88 ? 7.562 -21.094 -18.359 1 98.12 88 VAL A C 1
ATOM 684 O O . VAL A 1 88 ? 7.293 -22.297 -18.391 1 98.12 88 VAL A O 1
ATOM 687 N N . LEU A 1 89 ? 7.836 -20.391 -19.453 1 98.19 89 LEU A N 1
ATOM 688 C CA . LEU A 1 89 ? 7.801 -21.047 -20.7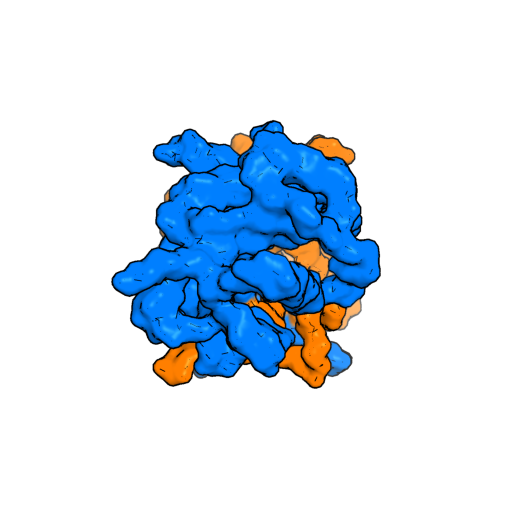5 1 98.19 89 LEU A CA 1
ATOM 689 C C . LEU A 1 89 ? 8.875 -22.109 -20.859 1 98.19 89 LEU A C 1
ATOM 691 O O . LEU A 1 89 ? 8.641 -23.188 -21.438 1 98.19 89 LEU A O 1
ATOM 695 N N . HIS A 1 90 ? 10.031 -21.844 -20.312 1 98.44 90 HIS A N 1
ATOM 696 C CA . HIS A 1 90 ? 11.094 -22.844 -20.297 1 98.44 90 HIS A CA 1
ATOM 697 C C . HIS A 1 90 ? 10.672 -24.094 -19.531 1 98.44 90 HIS A C 1
ATOM 699 O O . HIS A 1 90 ? 10.922 -25.219 -19.969 1 98.44 90 HIS A O 1
ATOM 705 N N . ALA A 1 91 ? 10.062 -23.875 -18.391 1 98.31 91 ALA A N 1
ATOM 706 C CA . ALA A 1 91 ? 9.57 -24.984 -17.594 1 98.31 91 ALA A CA 1
ATOM 707 C C . ALA A 1 91 ? 8.516 -25.797 -18.344 1 98.31 91 ALA A C 1
ATOM 709 O O . ALA A 1 91 ? 8.531 -27.031 -18.328 1 98.31 91 ALA A O 1
ATOM 710 N N . LEU A 1 92 ? 7.648 -25.141 -19.016 1 98.44 92 LEU A N 1
ATOM 711 C CA . LEU A 1 92 ? 6.602 -25.797 -19.797 1 98.44 92 LEU A CA 1
ATOM 712 C C . LEU A 1 92 ? 7.199 -26.609 -20.938 1 98.44 92 LEU A C 1
ATOM 714 O O . LEU A 1 92 ? 6.75 -27.719 -21.219 1 98.44 92 LEU A O 1
ATOM 718 N N . ASP A 1 93 ? 8.156 -26 -21.594 1 98.38 93 ASP A N 1
ATOM 719 C CA . ASP A 1 93 ? 8.836 -26.719 -22.656 1 98.38 93 ASP A CA 1
ATOM 720 C C . ASP A 1 93 ? 9.477 -28 -22.141 1 98.38 93 ASP A C 1
ATOM 722 O O . ASP A 1 93 ? 9.383 -29.062 -22.781 1 98.38 93 ASP A O 1
ATOM 726 N N . TRP A 1 94 ? 10.125 -27.906 -21.062 1 98.25 94 TRP A N 1
ATOM 727 C CA . TRP A 1 94 ? 10.75 -29.062 -20.438 1 98.25 94 TRP A CA 1
ATOM 728 C C . TRP A 1 94 ? 9.711 -30.141 -20.125 1 98.25 94 TRP A C 1
ATOM 730 O O . TRP A 1 94 ? 9.914 -31.312 -20.406 1 98.25 94 TRP A O 1
ATOM 740 N N . LEU A 1 95 ? 8.633 -29.766 -19.562 1 98.31 95 LEU A N 1
ATOM 741 C CA . LEU A 1 95 ? 7.555 -30.688 -19.219 1 98.31 95 LEU A CA 1
ATOM 742 C C . LEU A 1 95 ? 6.984 -31.344 -20.469 1 98.31 95 LEU A C 1
ATOM 744 O O . LEU A 1 95 ? 6.648 -32.531 -20.438 1 98.31 95 LEU A O 1
ATOM 748 N N . GLU A 1 96 ? 6.828 -30.531 -21.453 1 97.94 96 GLU A N 1
ATOM 749 C CA . GLU A 1 96 ? 6.328 -31.078 -22.703 1 97.94 96 GLU A CA 1
ATOM 750 C C . GLU A 1 96 ? 7.266 -32.156 -23.25 1 97.94 96 GLU A C 1
ATOM 752 O O . GLU A 1 96 ? 6.812 -33.188 -23.734 1 97.94 96 GLU A O 1
ATOM 757 N N . GLU A 1 97 ? 8.531 -31.891 -23.203 1 98 97 GLU A N 1
ATOM 758 C CA . GLU A 1 97 ? 9.547 -32.812 -23.703 1 98 97 GLU A CA 1
ATOM 759 C C . GLU A 1 97 ? 9.453 -34.156 -23.016 1 98 97 GLU A C 1
ATOM 761 O O . GLU A 1 97 ? 9.703 -35.219 -23.625 1 98 97 GLU A O 1
ATOM 766 N N . ILE A 1 98 ? 9.078 -34.188 -21.781 1 97.31 98 ILE A N 1
ATOM 767 C CA . ILE A 1 98 ? 9.055 -35.438 -21.047 1 97.31 98 ILE A CA 1
ATOM 768 C C . ILE A 1 98 ? 7.621 -36 -20.984 1 97.31 98 ILE A C 1
ATOM 770 O O . ILE A 1 98 ? 7.324 -36.906 -20.219 1 97.31 98 ILE A O 1
ATOM 774 N N . GLY A 1 99 ? 6.652 -35.344 -21.672 1 97.12 99 GLY A N 1
ATOM 775 C CA . GLY A 1 99 ? 5.293 -35.812 -21.812 1 97.12 99 GLY A CA 1
ATOM 776 C C . GLY A 1 99 ? 4.426 -35.531 -20.594 1 97.12 99 GLY A C 1
ATOM 777 O O . GLY A 1 99 ? 3.492 -36.312 -20.312 1 97.12 99 GLY A O 1
ATOM 778 N N . GLU A 1 100 ? 4.691 -34.469 -19.844 1 97.75 100 GLU A N 1
ATOM 779 C CA . GLU A 1 100 ? 3.967 -34.156 -18.609 1 97.75 100 GLU A CA 1
ATOM 780 C C . GLU A 1 100 ? 3.4 -32.75 -18.641 1 97.75 100 GLU A C 1
ATOM 782 O O . GLU A 1 100 ? 3.365 -32.062 -17.609 1 97.75 100 GLU A O 1
ATOM 787 N N . LEU A 1 101 ? 3.08 -32.312 -19.859 1 98 101 LEU A N 1
ATOM 788 C CA . LEU A 1 101 ? 2.479 -30.984 -19.984 1 98 101 LEU A CA 1
ATOM 789 C C . LEU A 1 101 ? 1.166 -30.922 -19.219 1 98 101 LEU A C 1
ATOM 791 O O . LEU A 1 101 ? 0.292 -31.766 -19.391 1 98 101 LEU A O 1
ATOM 795 N N . PRO A 1 102 ? 0.987 -29.938 -18.297 1 98.25 102 PRO A N 1
ATOM 796 C CA . PRO A 1 102 ? -0.26 -29.812 -17.547 1 98.25 102 PRO A CA 1
ATOM 797 C C . PRO A 1 102 ? -1.389 -29.188 -18.359 1 98.25 102 PRO A C 1
ATOM 799 O O . PRO A 1 102 ? -1.136 -28.562 -19.406 1 98.25 102 PRO A O 1
ATOM 802 N N . ASP A 1 103 ? -2.605 -29.438 -17.891 1 97.62 103 ASP A N 1
ATOM 803 C CA . ASP A 1 103 ? -3.758 -28.766 -18.469 1 97.62 103 ASP A CA 1
ATOM 804 C C . ASP A 1 103 ? -3.84 -27.312 -18.016 1 97.62 103 ASP A C 1
ATOM 806 O O . ASP A 1 103 ? -4.25 -26.438 -18.766 1 97.62 103 ASP A O 1
ATOM 810 N N . LEU A 1 104 ? -3.486 -27.172 -16.766 1 97.56 104 LEU A N 1
ATOM 811 C CA . LEU A 1 104 ? -3.547 -25.875 -16.109 1 97.56 104 LEU A CA 1
ATOM 812 C C . LEU A 1 104 ? -2.293 -25.625 -15.281 1 97.56 104 LEU A C 1
ATOM 814 O O . LEU A 1 104 ? -1.763 -26.547 -14.656 1 97.56 104 LEU A O 1
ATOM 818 N N . LEU A 1 105 ? -1.857 -24.359 -15.414 1 98.5 105 LEU A N 1
ATOM 819 C CA . LEU A 1 105 ? -0.726 -23.938 -14.594 1 98.5 105 LEU A CA 1
ATOM 820 C C . LEU A 1 105 ? -1.129 -22.812 -13.648 1 98.5 105 LEU A C 1
ATOM 822 O O . LEU A 1 105 ? -1.802 -21.859 -14.055 1 98.5 105 LEU A O 1
ATOM 826 N N . ILE A 1 106 ? -0.836 -22.984 -12.391 1 98.75 106 ILE A N 1
ATOM 827 C CA . ILE A 1 106 ? -0.95 -21.891 -11.438 1 98.75 106 ILE A CA 1
ATOM 828 C C . ILE A 1 106 ? 0.44 -21.469 -10.953 1 98.75 106 ILE A C 1
ATOM 830 O O . ILE A 1 106 ? 1.187 -22.297 -10.414 1 98.75 106 ILE A O 1
ATOM 834 N N . LEU A 1 107 ? 0.792 -20.25 -11.32 1 98.75 107 LEU A N 1
ATOM 835 C CA . LEU A 1 107 ? 2.051 -19.688 -10.852 1 98.75 107 LEU A CA 1
ATOM 836 C C . LEU A 1 107 ? 1.914 -19.156 -9.43 1 98.75 107 LEU A C 1
ATOM 838 O O . LEU A 1 107 ? 1.039 -18.344 -9.141 1 98.75 107 LEU A O 1
ATOM 842 N N . LEU A 1 108 ? 2.75 -19.625 -8.539 1 98.38 108 LEU A N 1
ATOM 843 C CA . LEU A 1 108 ? 2.713 -19.266 -7.129 1 98.38 108 LEU A CA 1
ATOM 844 C C . LEU A 1 108 ? 4.031 -18.625 -6.699 1 98.38 108 LEU A C 1
ATOM 846 O O . LEU A 1 108 ? 4.977 -19.328 -6.332 1 98.38 108 LEU A O 1
ATOM 850 N N . GLN A 1 109 ? 3.996 -17.312 -6.695 1 96.06 109 GLN A N 1
ATOM 851 C CA . GLN A 1 109 ? 5.207 -16.594 -6.309 1 96.06 109 GLN A CA 1
ATOM 852 C C . GLN A 1 109 ? 5.504 -16.781 -4.824 1 96.06 109 GLN A C 1
ATOM 854 O O . GLN A 1 109 ? 4.637 -16.562 -3.979 1 96.06 109 GLN A O 1
ATOM 859 N N . PRO A 1 110 ? 6.734 -17.156 -4.5 1 96.69 110 PRO A N 1
ATOM 860 C CA . PRO A 1 110 ? 7.062 -17.422 -3.098 1 96.69 110 PRO A CA 1
ATOM 861 C C . PRO A 1 110 ? 7.008 -16.172 -2.223 1 96.69 110 PRO A C 1
ATOM 863 O O . PRO A 1 110 ? 6.902 -16.281 -0.999 1 96.69 110 PRO A O 1
ATOM 866 N N . THR A 1 111 ? 7.039 -15.062 -2.816 1 96.5 111 THR A N 1
ATOM 867 C CA . THR A 1 111 ? 7.113 -13.812 -2.064 1 96.5 111 THR A CA 1
ATOM 868 C C . THR A 1 111 ? 5.742 -13.438 -1.505 1 96.5 111 THR A C 1
ATOM 870 O O . THR A 1 111 ? 5.602 -12.422 -0.829 1 96.5 111 THR A O 1
ATOM 873 N N . SER A 1 112 ? 4.707 -14.266 -1.729 1 97.75 112 SER A N 1
ATOM 874 C CA . SER A 1 112 ? 3.373 -14.07 -1.165 1 97.75 112 SER A CA 1
ATOM 875 C C . SER A 1 112 ? 3.057 -15.133 -0.117 1 97.75 112 SER A C 1
ATOM 877 O O . SER A 1 112 ? 2.182 -15.977 -0.326 1 97.75 112 SER A O 1
ATOM 879 N N . PRO A 1 113 ? 3.602 -15.008 1.044 1 98 113 PRO A N 1
ATOM 880 C CA . PRO A 1 113 ? 3.541 -16.094 2.027 1 98 113 PRO A CA 1
ATOM 881 C C . PRO A 1 113 ? 2.182 -16.188 2.717 1 98 113 PRO A C 1
ATOM 883 O O . PRO A 1 113 ? 1.891 -17.188 3.381 1 98 113 PRO A O 1
ATOM 886 N N . LEU A 1 114 ? 1.311 -15.211 2.607 1 98 114 LEU A N 1
ATOM 887 C CA . LEU A 1 114 ? 0.054 -15.234 3.35 1 98 114 LEU A CA 1
ATOM 888 C C . LEU A 1 114 ? -1.056 -15.867 2.52 1 98 114 LEU A C 1
ATOM 890 O O . LEU A 1 114 ? -2.152 -16.125 3.027 1 98 114 LEU A O 1
ATOM 894 N N . ARG A 1 115 ? -0.761 -16.094 1.258 1 98 115 ARG A N 1
ATOM 895 C CA . ARG A 1 115 ? -1.676 -16.844 0.404 1 98 115 ARG A CA 1
ATOM 896 C C . ARG A 1 115 ? -1.823 -18.281 0.89 1 98 115 ARG A C 1
ATOM 898 O O . ARG A 1 115 ? -0.83 -18.938 1.205 1 98 115 ARG A O 1
ATOM 905 N N . THR A 1 116 ? -3.033 -18.812 0.989 1 98 116 THR A N 1
ATOM 906 C CA . THR A 1 116 ? -3.289 -20.172 1.451 1 98 116 THR A CA 1
ATOM 907 C C . THR A 1 116 ? -4.008 -20.984 0.377 1 98 116 THR A C 1
ATOM 909 O O . THR A 1 116 ? -4.188 -20.5 -0.748 1 98 116 THR A O 1
ATOM 912 N N . GLU A 1 117 ? -4.344 -22.156 0.788 1 98.5 117 GLU A N 1
ATOM 913 C CA . GLU A 1 117 ? -5.09 -23.031 -0.119 1 98.5 117 GLU A CA 1
ATOM 914 C C . GLU A 1 117 ? -6.453 -22.438 -0.458 1 98.5 117 GLU A C 1
ATOM 916 O O . GLU A 1 117 ? -7.023 -22.734 -1.511 1 98.5 117 GLU A O 1
ATOM 921 N N . TYR A 1 118 ? -6.898 -21.578 0.434 1 98.31 118 TYR A N 1
ATOM 922 C CA . TYR A 1 118 ? -8.203 -20.984 0.19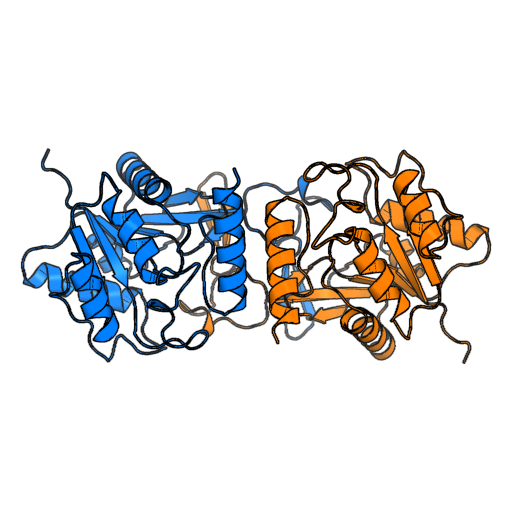3 1 98.31 118 TYR A CA 1
ATOM 923 C C . TYR A 1 118 ? -8.172 -20.094 -1.049 1 98.31 118 TYR A C 1
ATOM 925 O O . TYR A 1 118 ? -9.047 -20.188 -1.91 1 98.31 118 TYR A O 1
ATOM 933 N N . GLU A 1 119 ? -7.168 -19.281 -1.162 1 98.62 119 GLU A N 1
ATOM 934 C CA . GLU A 1 119 ? -7.035 -18.422 -2.344 1 98.62 119 GLU A CA 1
ATOM 935 C C . GLU A 1 119 ? -6.711 -19.25 -3.584 1 98.62 119 GLU A C 1
ATOM 937 O O . GLU A 1 119 ? -7.23 -18.984 -4.668 1 98.62 119 GLU A O 1
ATOM 942 N N . ILE A 1 120 ? -5.898 -20.281 -3.428 1 98.75 120 ILE A N 1
ATOM 943 C CA . ILE A 1 120 ? -5.496 -21.141 -4.535 1 98.75 120 ILE A CA 1
ATOM 944 C C . ILE A 1 120 ? -6.719 -21.859 -5.098 1 98.75 120 ILE A C 1
ATOM 946 O O . ILE A 1 120 ? -7.02 -21.75 -6.289 1 98.75 120 ILE A O 1
ATOM 950 N N . ASP A 1 121 ? -7.449 -22.562 -4.219 1 98.75 121 ASP A N 1
ATOM 951 C CA . ASP A 1 121 ? -8.602 -23.344 -4.645 1 98.75 121 ASP A CA 1
ATOM 952 C C . ASP A 1 121 ? -9.711 -22.453 -5.195 1 98.75 121 ASP A C 1
ATOM 954 O O . ASP A 1 121 ? -10.336 -22.781 -6.199 1 98.75 121 ASP A O 1
ATOM 958 N N . GLY A 1 122 ? -9.906 -21.297 -4.523 1 98.69 122 GLY A N 1
ATOM 959 C CA . GLY A 1 122 ? -10.898 -20.359 -5.02 1 98.69 122 GLY A CA 1
ATOM 960 C C . GLY A 1 122 ? -10.602 -19.859 -6.414 1 98.69 122 GLY A C 1
ATOM 961 O O . GLY A 1 122 ? -11.5 -19.734 -7.25 1 98.69 122 GLY A O 1
ATOM 962 N N . ALA A 1 123 ? -9.391 -19.547 -6.699 1 98.69 123 ALA A N 1
ATOM 963 C CA . ALA A 1 123 ? -8.969 -19.047 -8.008 1 98.69 123 ALA A CA 1
ATOM 964 C C . ALA A 1 123 ? -9.172 -20.125 -9.086 1 98.69 123 ALA A C 1
ATOM 966 O O . ALA A 1 123 ? -9.68 -19.828 -10.172 1 98.69 123 ALA A O 1
ATOM 967 N N . ILE A 1 124 ? -8.758 -21.359 -8.773 1 98.31 124 ILE A N 1
ATOM 968 C CA . ILE A 1 124 ? -8.891 -22.453 -9.727 1 98.31 124 ILE A CA 1
ATOM 969 C C . ILE A 1 124 ? -10.375 -22.719 -10.008 1 98.31 124 ILE A C 1
ATOM 971 O O . ILE A 1 124 ? -10.766 -22.922 -11.156 1 98.31 124 ILE A O 1
ATOM 975 N N . GLU A 1 125 ? -11.156 -22.672 -8.961 1 98.19 125 GLU A N 1
ATOM 976 C CA . GLU A 1 125 ? -12.594 -22.859 -9.125 1 98.19 125 GLU A CA 1
ATOM 977 C C . GLU A 1 125 ? -13.188 -21.812 -10.055 1 98.19 125 GLU A C 1
ATOM 979 O O . GLU A 1 125 ? -13.922 -22.141 -10.984 1 98.19 125 GLU A O 1
ATOM 984 N N . GLN A 1 126 ? -12.883 -20.578 -9.797 1 98.25 126 GLN A N 1
ATOM 985 C CA . GLN A 1 126 ? -13.375 -19.5 -10.648 1 98.25 126 GLN A CA 1
ATOM 986 C C . GLN A 1 126 ? -12.898 -19.672 -12.086 1 98.25 126 GLN A C 1
ATOM 988 O O . GLN A 1 126 ? -13.656 -19.438 -13.031 1 98.25 126 GLN A O 1
ATOM 993 N N . PHE A 1 127 ? -11.703 -19.984 -12.266 1 98.06 127 PHE A N 1
ATOM 994 C CA . PHE A 1 127 ? -11.109 -20.203 -13.586 1 98.06 127 PHE A CA 1
ATOM 995 C C . PHE A 1 127 ? -11.875 -21.266 -14.352 1 98.06 127 PHE A C 1
ATOM 997 O O . PHE A 1 127 ? -12.258 -21.047 -15.508 1 98.06 127 PHE A O 1
ATOM 1004 N N . LEU A 1 128 ? -12.109 -22.391 -13.703 1 96.75 128 LEU A N 1
ATOM 1005 C CA . LEU A 1 128 ? -12.805 -23.516 -14.328 1 96.75 128 LEU A CA 1
ATOM 1006 C C . LEU A 1 128 ? -14.242 -23.141 -14.656 1 96.75 128 LEU A C 1
ATOM 1008 O O . LEU A 1 128 ? -14.758 -23.516 -15.711 1 96.75 128 LEU A O 1
ATOM 1012 N N . GLU A 1 129 ? -14.836 -22.375 -13.797 1 96.75 129 GLU A N 1
ATOM 1013 C CA . GLU A 1 129 ? -16.234 -21.984 -13.977 1 96.75 129 GLU A CA 1
ATOM 1014 C C . GLU A 1 129 ? -16.375 -20.969 -15.102 1 96.75 129 GLU A C 1
ATOM 1016 O O . GLU A 1 129 ? -17.359 -20.984 -15.844 1 96.75 129 GLU A O 1
ATOM 1021 N N . SER A 1 130 ? -15.461 -20.078 -15.25 1 95.12 130 SER A N 1
ATOM 1022 C CA . SER A 1 130 ? -15.555 -18.984 -16.203 1 95.12 130 SER A CA 1
ATOM 1023 C C . SER A 1 130 ? -15.219 -19.438 -17.609 1 95.12 130 SER A C 1
ATOM 1025 O O . SER A 1 130 ? -15.625 -18.812 -18.594 1 95.12 130 SER A O 1
ATOM 1027 N N . GLY A 1 131 ? -14.414 -20.5 -17.703 1 94.06 131 GLY A N 1
ATOM 1028 C CA . GLY A 1 131 ? -13.961 -20.969 -19 1 94.06 131 GLY A CA 1
ATOM 1029 C C . GLY A 1 131 ? -12.898 -20.078 -19.625 1 94.06 131 GLY A C 1
ATOM 1030 O O . GLY A 1 131 ? -12.641 -20.156 -20.828 1 94.06 131 GLY A O 1
ATOM 1031 N N . CYS A 1 132 ? -12.32 -19.156 -18.844 1 95.94 132 CYS A N 1
ATOM 1032 C CA . CYS A 1 132 ? -11.258 -18.281 -19.328 1 95.94 132 CYS A CA 1
ATOM 1033 C C . CYS A 1 132 ? -9.945 -19.062 -19.484 1 95.94 132 CYS A C 1
ATOM 1035 O O . CYS A 1 132 ? -9.867 -20.234 -19.109 1 95.94 132 CYS A O 1
ATOM 1037 N N . ASP A 1 133 ? -8.977 -18.359 -20.094 1 98.06 133 ASP A N 1
ATOM 1038 C CA . ASP A 1 133 ? -7.676 -19 -20.297 1 98.06 133 ASP A CA 1
ATOM 1039 C C . ASP A 1 133 ? -6.617 -18.359 -19.406 1 98.06 133 ASP A C 1
ATOM 1041 O O . ASP A 1 133 ? -5.477 -18.828 -19.359 1 98.06 133 ASP A O 1
ATOM 1045 N N . SER A 1 134 ? -7.031 -17.328 -18.734 1 98.5 134 SER A N 1
ATOM 1046 C CA . SER A 1 134 ? -6.113 -16.594 -17.859 1 98.5 134 SER A CA 1
ATOM 1047 C C . SER A 1 134 ? -6.859 -15.922 -16.719 1 98.5 134 SER A C 1
ATOM 1049 O O . SER A 1 134 ? -7.945 -15.367 -16.922 1 98.5 134 SER A O 1
ATOM 1051 N N . LEU A 1 135 ? -6.336 -16.047 -15.547 1 98.69 135 LEU A N 1
ATOM 1052 C CA . LEU A 1 135 ? -6.883 -15.445 -14.336 1 98.69 135 LEU A CA 1
ATOM 1053 C C . LEU A 1 135 ? -5.766 -14.977 -13.406 1 98.69 135 LEU A C 1
ATOM 1055 O O . LEU A 1 135 ? -4.77 -15.68 -13.227 1 98.69 135 LEU A O 1
ATOM 1059 N N . VAL A 1 136 ? -5.922 -13.758 -12.836 1 98.62 136 VAL A N 1
ATOM 1060 C CA . VAL A 1 136 ? -4.883 -13.195 -11.977 1 98.62 136 VAL A CA 1
ATOM 1061 C C . VAL A 1 136 ? -5.5 -12.711 -10.672 1 98.62 136 VAL A C 1
ATOM 1063 O O . VAL A 1 136 ? -6.629 -12.211 -10.656 1 98.62 136 VAL A O 1
ATOM 1066 N N . SER A 1 137 ? -4.762 -12.883 -9.586 1 98.69 137 SER A N 1
ATOM 1067 C CA . SER A 1 137 ? -5.23 -12.367 -8.305 1 98.69 137 SER A CA 1
ATOM 1068 C C . SER A 1 137 ? -4.996 -10.859 -8.195 1 98.69 137 SER A C 1
ATOM 1070 O O . SER A 1 137 ? -3.951 -10.359 -8.617 1 98.69 137 SER A O 1
ATOM 1072 N N . VAL A 1 138 ? -5.992 -10.195 -7.648 1 98.25 138 VAL A N 1
ATOM 1073 C CA . VAL A 1 138 ? -5.941 -8.75 -7.441 1 98.25 138 VAL A CA 1
ATOM 1074 C C . VAL A 1 138 ? -6.488 -8.406 -6.059 1 98.25 138 VAL A C 1
ATOM 1076 O O . VAL A 1 138 ? -7.109 -9.25 -5.402 1 98.25 138 VAL A O 1
ATOM 1079 N N . HIS A 1 139 ? -6.203 -7.25 -5.566 1 97.31 139 HIS A N 1
ATOM 1080 C CA . HIS A 1 139 ? -6.867 -6.656 -4.41 1 97.31 139 HIS A CA 1
ATOM 1081 C C . HIS A 1 139 ? -7.277 -5.215 -4.695 1 97.31 139 HIS A C 1
ATOM 1083 O O . HIS A 1 139 ? -6.773 -4.594 -5.633 1 97.31 139 HIS A O 1
ATOM 1089 N N . LYS A 1 140 ? -8.234 -4.77 -3.932 1 95 140 LYS A N 1
ATOM 1090 C CA . LYS A 1 140 ? -8.594 -3.357 -4.059 1 95 140 LYS A CA 1
ATOM 1091 C C . LYS A 1 1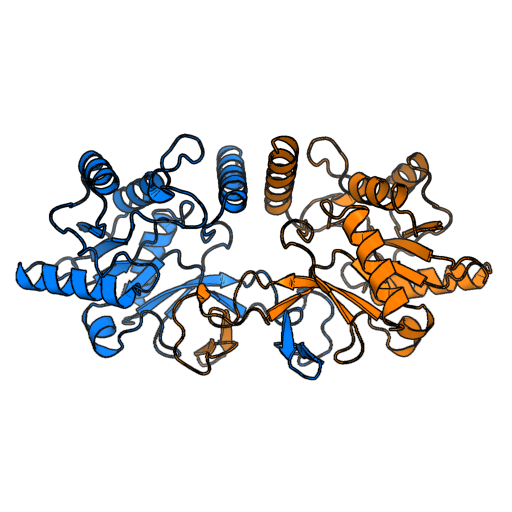40 ? -7.375 -2.463 -3.82 1 95 140 LYS A C 1
ATOM 1093 O O . LYS A 1 140 ? -6.59 -2.709 -2.904 1 95 140 LYS A O 1
ATOM 1098 N N . MET A 1 141 ? -7.281 -1.496 -4.664 1 94.31 141 MET A N 1
ATOM 1099 C CA . MET A 1 141 ? -6.129 -0.604 -4.539 1 94.31 141 MET A CA 1
ATOM 1100 C C . MET A 1 141 ? -6.059 0.004 -3.145 1 94.31 141 MET A C 1
ATOM 1102 O O . MET A 1 141 ? -7.07 0.468 -2.611 1 94.31 141 MET A O 1
ATOM 1106 N N . LEU A 1 142 ? -4.891 -0.031 -2.643 1 92.19 142 LEU A N 1
ATOM 1107 C CA . LEU A 1 142 ? -4.641 0.595 -1.348 1 92.19 142 LEU A CA 1
ATOM 1108 C C . LEU A 1 142 ? -4.434 2.098 -1.502 1 92.19 142 LEU A C 1
ATOM 1110 O O . LEU A 1 142 ? -4.801 2.873 -0.617 1 92.19 142 LEU A O 1
ATOM 1114 N N . GLU A 1 143 ? -3.836 2.436 -2.523 1 92.81 143 GLU A N 1
ATOM 1115 C CA . GLU A 1 143 ? -3.625 3.832 -2.893 1 92.81 143 GLU A CA 1
ATOM 1116 C C . GLU A 1 143 ? -4.578 4.258 -4.004 1 92.81 143 GLU A C 1
ATOM 1118 O O . GLU A 1 143 ? -4.289 4.066 -5.188 1 92.81 143 GLU A O 1
ATOM 1123 N N . HIS A 1 144 ? -5.609 4.875 -3.588 1 90.94 144 HIS A N 1
ATOM 1124 C CA . HIS A 1 144 ? -6.621 5.227 -4.574 1 90.94 144 HIS A CA 1
ATOM 1125 C C . HIS A 1 144 ? -6.059 6.168 -5.633 1 90.94 144 HIS A C 1
ATOM 1127 O O . HIS A 1 144 ? -5.32 7.102 -5.312 1 90.94 144 HIS A O 1
ATOM 1133 N N . PRO A 1 145 ? -6.441 5.953 -6.871 1 90.5 145 PRO A N 1
ATOM 1134 C CA . PRO A 1 145 ? -5.824 6.73 -7.953 1 90.5 145 PRO A CA 1
ATOM 1135 C C . PRO A 1 145 ? -6.137 8.219 -7.855 1 90.5 145 PRO A C 1
ATOM 1137 O O . PRO A 1 145 ? -5.414 9.047 -8.422 1 90.5 145 PRO A O 1
ATOM 1140 N N . TYR A 1 146 ? -7.188 8.602 -7.141 1 89 146 TYR A N 1
ATOM 1141 C CA . TYR A 1 146 ? -7.52 10.016 -6.957 1 89 146 TYR A CA 1
ATOM 1142 C C . TYR A 1 146 ? -6.484 10.703 -6.078 1 89 146 TYR A C 1
ATOM 1144 O O . TYR A 1 146 ? -6.441 11.938 -6.012 1 89 146 TYR A O 1
ATOM 1152 N N . LYS A 1 147 ? -5.621 9.938 -5.469 1 92 147 LYS A N 1
ATOM 1153 C CA . LYS A 1 147 ? -4.574 10.477 -4.605 1 92 147 LYS A CA 1
ATOM 1154 C C . LYS A 1 147 ? -3.189 10.188 -5.176 1 92 147 LYS A C 1
ATOM 1156 O O . LYS A 1 147 ? -2.18 10.391 -4.5 1 92 147 LYS A O 1
ATOM 1161 N N . CYS A 1 148 ? -3.211 9.633 -6.352 1 93.69 148 CYS A N 1
ATOM 1162 C CA . CYS A 1 148 ? -1.955 9.289 -7.008 1 93.69 148 CYS A CA 1
ATOM 1163 C C . CYS A 1 148 ? -1.665 10.234 -8.164 1 93.69 148 CYS A C 1
ATOM 1165 O O . CYS A 1 148 ? -2.588 10.75 -8.805 1 93.69 148 CYS A O 1
ATOM 1167 N N . MET A 1 149 ? -0.356 10.492 -8.344 1 93.38 149 MET A N 1
ATOM 1168 C CA . MET A 1 149 ? 0.012 11.422 -9.406 1 93.38 149 MET A CA 1
ATOM 1169 C C . MET A 1 149 ? 1.272 10.961 -10.125 1 93.38 149 MET A C 1
ATOM 1171 O O . MET A 1 149 ? 2.033 10.148 -9.594 1 93.38 149 MET A O 1
ATOM 1175 N N . GLN A 1 150 ? 1.406 11.414 -11.344 1 92 150 GLN A N 1
ATOM 1176 C CA . GLN A 1 150 ? 2.629 11.242 -12.117 1 92 150 GLN A CA 1
ATOM 1177 C C . GLN A 1 150 ? 3.385 12.562 -12.25 1 92 150 GLN A C 1
ATOM 1179 O O . GLN A 1 150 ? 2.797 13.594 -12.602 1 92 150 GLN A O 1
ATOM 1184 N N . VAL A 1 151 ? 4.613 12.547 -11.844 1 94.12 151 VAL A N 1
ATOM 1185 C CA . VAL A 1 151 ? 5.477 13.711 -12.016 1 94.12 151 VAL A CA 1
ATOM 1186 C C . VAL A 1 151 ? 6.02 13.742 -13.445 1 94.12 151 VAL A C 1
ATOM 1188 O O . VAL A 1 151 ? 6.496 12.727 -13.953 1 94.12 151 VAL A O 1
ATOM 1191 N N . LYS A 1 152 ? 5.883 14.891 -14.047 1 89.31 152 LYS A N 1
ATOM 1192 C CA . LYS A 1 152 ? 6.367 15.141 -15.398 1 89.31 152 LYS A CA 1
ATOM 1193 C C . LYS A 1 152 ? 7.363 16.297 -15.422 1 89.31 152 LYS A C 1
ATOM 1195 O O . LYS A 1 152 ? 7.703 16.859 -14.375 1 89.31 152 LYS A O 1
ATOM 1200 N N . ASP A 1 153 ? 7.949 16.547 -16.594 1 86.12 153 ASP A N 1
ATOM 1201 C CA . ASP A 1 153 ? 8.938 17.625 -16.734 1 86.12 153 ASP A CA 1
ATOM 1202 C C . ASP A 1 153 ? 8.367 18.953 -16.281 1 86.12 153 ASP A C 1
ATOM 1204 O O . ASP A 1 153 ? 9.086 19.766 -15.688 1 86.12 153 ASP A O 1
ATOM 1208 N N . ASP A 1 154 ? 7.16 19.203 -16.469 1 85.62 154 ASP A N 1
ATOM 1209 C CA . ASP A 1 154 ? 6.57 20.516 -16.203 1 85.62 154 ASP A CA 1
ATOM 1210 C C . ASP A 1 154 ? 5.641 20.453 -15 1 85.62 154 ASP A C 1
ATOM 1212 O O . ASP A 1 154 ? 4.742 21.297 -14.867 1 85.62 154 ASP A O 1
ATOM 1216 N N . GLY A 1 155 ? 5.879 19.469 -14.156 1 91.94 155 GLY A N 1
ATOM 1217 C CA . GLY A 1 155 ? 5.004 19.391 -13 1 91.94 155 GLY A CA 1
ATOM 1218 C C . GLY A 1 155 ? 4.496 17.984 -12.734 1 91.94 155 GLY A C 1
ATOM 1219 O O . GLY A 1 155 ? 5.254 17.016 -12.828 1 91.94 155 GLY A O 1
ATOM 1220 N N . TRP A 1 156 ? 3.27 17.953 -12.148 1 93.69 156 TRP A N 1
ATOM 1221 C CA . TRP A 1 156 ? 2.668 16.656 -11.883 1 93.69 156 TRP A CA 1
ATOM 1222 C C . TRP A 1 156 ? 1.173 16.672 -12.18 1 93.69 156 TRP A C 1
ATOM 1224 O O . TRP A 1 156 ? 0.559 17.734 -12.234 1 93.69 156 TRP A O 1
ATOM 1234 N N . GLU A 1 157 ? 0.618 15.461 -12.469 1 91.94 157 GLU A N 1
ATOM 1235 C CA . GLU A 1 157 ? -0.804 15.289 -12.75 1 91.94 157 GLU A CA 1
ATOM 1236 C C . GLU A 1 157 ? -1.367 14.078 -12.016 1 91.94 157 GLU A C 1
ATOM 1238 O O . GLU A 1 157 ? -0.69 13.055 -11.883 1 91.94 157 GLU A O 1
ATOM 1243 N N . PHE A 1 158 ? -2.645 14.25 -11.57 1 91 158 PHE A N 1
ATOM 1244 C CA . PHE A 1 158 ? -3.316 13.117 -10.945 1 91 158 PHE A CA 1
ATOM 1245 C C . PHE A 1 158 ? -3.5 11.977 -11.945 1 91 158 PHE A C 1
ATOM 1247 O O . PHE A 1 158 ? -3.701 12.219 -13.141 1 91 158 PHE A O 1
ATOM 1254 N N . LEU A 1 159 ? -3.424 10.75 -11.414 1 88 159 LEU A N 1
ATOM 1255 C CA . LEU A 1 159 ? -3.625 9.586 -12.266 1 88 159 LEU A CA 1
ATOM 1256 C C . LEU A 1 159 ? -5.082 9.477 -12.695 1 88 159 LEU A C 1
ATOM 1258 O O . LEU A 1 159 ? -5.379 8.945 -13.773 1 88 159 LEU A O 1
ATOM 1262 N N . ALA A 1 160 ? -5.953 9.82 -11.828 1 83.62 160 ALA A N 1
ATOM 1263 C CA . ALA A 1 160 ? -7.391 9.82 -12.102 1 83.62 160 ALA A CA 1
ATOM 1264 C C . ALA A 1 160 ? -8.094 10.953 -11.359 1 83.62 160 ALA A C 1
ATOM 1266 O O . ALA A 1 160 ? -7.605 11.422 -10.328 1 83.62 160 ALA A O 1
ATOM 1267 N N . LYS A 1 161 ? -9.133 11.492 -11.938 1 76.5 161 LYS A N 1
ATOM 1268 C CA . LYS A 1 161 ? -9.938 12.547 -11.328 1 76.5 161 LYS A CA 1
ATOM 1269 C C . LYS A 1 161 ? -11.383 12.094 -11.133 1 76.5 161 LYS A C 1
ATOM 1271 O O . LYS A 1 161 ? -11.938 11.398 -11.984 1 76.5 161 LYS A O 1
ATOM 1276 N N . PRO A 1 162 ? -11.836 12.438 -9.859 1 64.75 162 PRO A N 1
ATOM 1277 C CA . PRO A 1 162 ? -13.25 12.109 -9.703 1 64.75 162 PRO A CA 1
ATOM 1278 C C . PRO A 1 162 ? -14.141 12.891 -10.672 1 64.75 162 PRO A C 1
ATOM 1280 O O . PRO A 1 162 ? -13.781 13.992 -11.102 1 64.75 162 PRO A O 1
ATOM 1283 N N . ALA A 1 163 ? -15.078 12.094 -11.219 1 57.28 163 ALA A N 1
ATOM 1284 C CA . ALA A 1 163 ? -16.062 12.812 -12.039 1 57.28 163 ALA A CA 1
ATOM 1285 C C . ALA A 1 163 ? -16.609 14.023 -11.297 1 57.28 163 ALA A C 1
ATOM 1287 O O . ALA A 1 163 ? -16.859 15.07 -11.898 1 57.28 163 ALA A O 1
ATOM 1288 N N . SER A 1 164 ? -16.906 13.781 -10.031 1 49.91 164 SER A N 1
ATOM 1289 C CA . SER A 1 164 ? -17.328 14.836 -9.109 1 49.91 164 SER A CA 1
ATOM 1290 C C . SER A 1 164 ? -16.406 14.914 -7.906 1 49.91 164 SER A C 1
ATOM 1292 O O . SER A 1 164 ? -15.758 13.93 -7.543 1 49.91 164 SER A O 1
ATOM 1294 N N . TYR A 1 165 ? -16.109 16.203 -7.566 1 46.19 165 TYR A N 1
ATOM 1295 C CA . TYR A 1 165 ? -15.219 16.406 -6.434 1 46.19 165 TYR A CA 1
ATOM 1296 C C . TYR A 1 165 ? -15.578 15.477 -5.277 1 46.19 165 TYR A C 1
ATOM 1298 O O . TYR A 1 165 ? -16.719 15.469 -4.816 1 46.19 165 TYR A O 1
ATOM 1306 N N . VAL A 1 166 ? -14.875 14.305 -5.211 1 47.44 166 VAL A N 1
ATOM 1307 C CA . VAL A 1 166 ? -15.055 13.398 -4.082 1 47.44 166 VAL A CA 1
ATOM 1308 C C . VAL A 1 166 ? -13.828 13.453 -3.174 1 47.44 166 VAL A C 1
ATOM 1310 O O . VAL A 1 166 ? -12.703 13.195 -3.619 1 47.44 166 VAL A O 1
ATOM 1313 N N . SER A 1 167 ? -13.883 14.078 -1.994 1 49.81 167 SER A N 1
ATOM 1314 C CA . SER A 1 167 ? -12.766 14.312 -1.087 1 49.81 167 SER A CA 1
ATOM 1315 C C . SER A 1 167 ? -12.492 13.094 -0.216 1 49.81 167 SER A C 1
ATOM 1317 O O . SER A 1 167 ? -11.352 12.82 0.145 1 49.81 167 SER A O 1
ATOM 1319 N N . ARG A 1 168 ? -13.562 12.352 -0.001 1 52.5 168 ARG A N 1
ATOM 1320 C CA . ARG A 1 168 ? -13.43 11.328 1.033 1 52.5 168 ARG A CA 1
ATOM 1321 C C . ARG A 1 168 ? -13.258 9.945 0.418 1 52.5 168 ARG A C 1
ATOM 1323 O O . ARG A 1 168 ? -13.953 9.594 -0.537 1 52.5 168 ARG A O 1
ATOM 1330 N N . ARG A 1 169 ? -12.453 9.242 0.922 1 55.47 169 ARG A N 1
ATOM 1331 C CA . ARG A 1 169 ? -12.125 7.879 0.529 1 55.47 169 ARG A CA 1
ATOM 1332 C C . ARG A 1 169 ? -13.391 7.039 0.358 1 55.47 169 ARG A C 1
ATOM 1334 O O . ARG A 1 169 ? -13.492 6.242 -0.577 1 55.47 169 ARG A O 1
ATOM 1341 N N . GLN A 1 170 ? -14.305 7.301 1.23 1 52.62 170 GLN A N 1
ATOM 1342 C CA . GLN A 1 170 ? -15.508 6.477 1.277 1 52.62 170 GLN A CA 1
ATOM 1343 C C . GLN A 1 170 ? -16.375 6.684 0.033 1 52.62 170 GLN A C 1
ATOM 1345 O O . GLN A 1 170 ? -17.25 5.875 -0.259 1 52.62 170 GLN A O 1
ATOM 1350 N N . ASP A 1 171 ? -16.078 7.75 -0.598 1 56.41 171 ASP A N 1
ATOM 1351 C CA . ASP A 1 171 ? -16.906 8.086 -1.752 1 56.41 171 ASP A CA 1
ATOM 1352 C C . ASP A 1 171 ? -16.312 7.52 -3.039 1 56.41 171 ASP A C 1
ATOM 1354 O O . ASP A 1 171 ? -16.906 7.656 -4.113 1 56.41 171 ASP A O 1
ATOM 1358 N N . TYR A 1 172 ? -15.211 6.953 -2.805 1 61.22 172 TYR A N 1
ATOM 1359 C CA . TYR A 1 172 ? -14.57 6.422 -4 1 61.22 172 TYR A CA 1
ATOM 1360 C C . TYR A 1 172 ? -15.289 5.172 -4.496 1 61.22 172 TYR A C 1
ATOM 1362 O O . TYR A 1 172 ? -15.789 4.379 -3.697 1 61.22 172 TYR A O 1
ATOM 1370 N N . LYS A 1 173 ? -15.477 5.121 -5.785 1 64.44 173 LYS A N 1
ATOM 1371 C CA . LYS A 1 173 ? -15.953 3.865 -6.355 1 64.44 173 LYS A CA 1
ATOM 1372 C C . LYS A 1 173 ? -14.953 2.738 -6.117 1 64.44 173 LYS A C 1
ATOM 1374 O O . LYS A 1 173 ? -13.742 2.961 -6.148 1 64.44 173 LYS A O 1
ATOM 1379 N N . ASN A 1 174 ? -15.414 1.604 -5.652 1 72.31 174 ASN A N 1
ATOM 1380 C CA . ASN A 1 174 ? -14.609 0.414 -5.402 1 72.31 174 ASN A CA 1
ATOM 1381 C C . ASN A 1 174 ? -14.359 -0.375 -6.684 1 72.31 174 ASN A C 1
ATOM 1383 O O . ASN A 1 174 ? -14.539 -1.594 -6.711 1 72.31 174 ASN A O 1
ATOM 1387 N N . ASP A 1 175 ? -13.797 0.422 -7.688 1 89.19 175 ASP A N 1
ATOM 1388 C CA . ASP A 1 175 ? -13.648 -0.245 -8.977 1 89.19 175 ASP A CA 1
ATOM 1389 C C . ASP A 1 175 ? -12.188 -0.271 -9.422 1 89.19 175 ASP A C 1
ATOM 1391 O O . ASP A 1 175 ? -11.891 -0.513 -10.594 1 89.19 175 ASP A O 1
ATOM 1395 N N . TYR A 1 176 ? -11.305 0.046 -8.484 1 93.38 176 TYR A N 1
ATOM 1396 C CA . TYR A 1 176 ? -9.883 0.029 -8.805 1 93.38 176 TYR A CA 1
ATOM 1397 C C . TYR A 1 176 ? -9.18 -1.116 -8.094 1 93.38 176 TYR A C 1
ATOM 1399 O O . TYR A 1 176 ? -9.391 -1.335 -6.895 1 93.38 176 TYR A O 1
ATOM 1407 N N . PHE A 1 177 ? -8.359 -1.822 -8.883 1 96.44 177 PHE A N 1
ATOM 1408 C CA . PHE A 1 177 ? -7.676 -2.996 -8.359 1 96.44 177 PHE A CA 1
ATOM 1409 C C . PHE A 1 177 ? -6.199 -2.977 -8.734 1 96.44 177 PHE A C 1
ATOM 1411 O O . PHE A 1 177 ? -5.801 -2.264 -9.656 1 96.44 177 PHE A O 1
ATOM 1418 N N . ALA A 1 178 ? -5.43 -3.676 -7.938 1 96.81 178 ALA A N 1
ATOM 1419 C CA . ALA A 1 178 ? -4.008 -3.857 -8.203 1 96.81 178 ALA A CA 1
ATOM 1420 C C . ALA A 1 178 ? -3.645 -5.34 -8.266 1 96.81 178 ALA A C 1
ATOM 1422 O O . ALA A 1 178 ? -4.098 -6.129 -7.438 1 96.81 178 ALA A O 1
ATOM 1423 N N . ILE A 1 179 ? -2.855 -5.695 -9.297 1 96.81 179 ILE A N 1
ATOM 1424 C CA . ILE A 1 179 ? -2.299 -7.043 -9.336 1 96.81 179 ILE A CA 1
ATOM 1425 C C . ILE A 1 179 ? -1.353 -7.246 -8.156 1 96.81 179 ILE A C 1
ATOM 1427 O O . ILE A 1 179 ? -0.469 -6.422 -7.914 1 96.81 179 ILE A O 1
ATOM 1431 N N . ASN A 1 180 ? -1.55 -8.32 -7.395 1 96.44 180 ASN A N 1
ATOM 1432 C CA . ASN A 1 180 ? -0.751 -8.484 -6.188 1 96.44 180 ASN A CA 1
ATOM 1433 C C . ASN A 1 180 ? 0.308 -9.57 -6.359 1 96.44 180 ASN A C 1
ATOM 1435 O O . ASN A 1 180 ? 1.151 -9.766 -5.484 1 96.44 180 ASN A O 1
ATOM 1439 N N . GLY A 1 181 ? 0.25 -10.305 -7.445 1 94.62 181 GLY A N 1
ATOM 1440 C CA . GLY A 1 181 ? 1.3 -11.266 -7.746 1 94.62 181 GLY A CA 1
ATOM 1441 C C . GLY A 1 181 ? 1.174 -12.555 -6.953 1 94.62 181 GLY A C 1
ATOM 1442 O O . GLY A 1 181 ? 2.027 -13.438 -7.055 1 94.62 181 GLY A O 1
ATOM 1443 N N . ALA A 1 182 ? 0.102 -12.742 -6.18 1 97.5 182 ALA A N 1
ATOM 1444 C CA . ALA A 1 182 ? -0.048 -13.906 -5.316 1 97.5 182 ALA A CA 1
ATOM 1445 C C . ALA A 1 182 ? -0.263 -15.18 -6.141 1 97.5 182 ALA A C 1
ATOM 1447 O O . ALA A 1 182 ? 0.198 -16.25 -5.766 1 97.5 182 ALA A O 1
ATOM 1448 N N . LEU A 1 183 ? -1.019 -15.039 -7.246 1 98.25 183 LEU A N 1
ATOM 1449 C CA . LEU A 1 183 ? -1.214 -16.219 -8.078 1 98.25 183 LEU A CA 1
ATOM 1450 C C . LEU A 1 183 ? -1.678 -15.828 -9.477 1 98.25 183 LEU A C 1
ATOM 1452 O O . LEU A 1 183 ? -2.322 -14.789 -9.656 1 98.25 183 LEU A O 1
ATOM 1456 N N . TYR A 1 184 ? -1.302 -16.578 -10.43 1 98.56 184 TYR A N 1
ATOM 1457 C CA . TYR A 1 184 ? -1.729 -16.547 -11.828 1 98.56 184 TYR A CA 1
ATOM 1458 C C . TYR A 1 184 ? -2.176 -17.922 -12.289 1 98.56 184 TYR A C 1
ATOM 1460 O O . TYR A 1 184 ? -1.449 -18.906 -12.133 1 98.56 184 TYR A O 1
ATOM 1468 N N . VAL A 1 185 ? -3.352 -18.016 -12.781 1 98.69 185 VAL A N 1
ATOM 1469 C CA . VAL A 1 185 ? -3.836 -19.25 -13.383 1 98.69 185 VAL A CA 1
ATOM 1470 C C . VAL A 1 185 ? -3.91 -19.109 -14.898 1 98.69 185 VAL A C 1
ATOM 1472 O O . VAL A 1 185 ? -4.516 -18.156 -15.406 1 98.69 185 VAL A O 1
ATOM 1475 N N . VAL A 1 186 ? -3.32 -20.016 -15.609 1 98.62 186 VAL A N 1
ATOM 1476 C CA . VAL A 1 186 ? -3.24 -19.844 -17.047 1 98.62 186 VAL A CA 1
ATOM 1477 C C . VAL A 1 186 ? -3.176 -21.203 -17.734 1 98.62 186 VAL A C 1
ATOM 1479 O O . VAL A 1 186 ? -2.732 -22.188 -17.125 1 98.62 186 VAL A O 1
ATOM 1482 N N . THR A 1 187 ? -3.641 -21.328 -18.938 1 98.44 187 THR A N 1
ATOM 1483 C CA . THR A 1 187 ? -3.391 -22.5 -19.766 1 98.44 187 THR A CA 1
ATOM 1484 C C . THR A 1 187 ? -2.055 -22.375 -20.5 1 98.44 187 THR A C 1
ATOM 1486 O O . THR A 1 187 ? -1.647 -21.266 -20.875 1 98.44 187 THR A O 1
ATOM 1489 N N . PRO A 1 188 ? -1.392 -23.531 -20.641 1 98.38 188 PRO A N 1
ATOM 1490 C CA . PRO A 1 188 ? -0.142 -23.469 -21.406 1 98.38 188 PRO A CA 1
ATOM 1491 C C . PRO A 1 188 ? -0.317 -22.828 -22.781 1 98.38 188 PRO A C 1
ATOM 1493 O O . PRO A 1 188 ? 0.543 -22.062 -23.219 1 98.38 188 PRO A O 1
ATOM 1496 N N . SER A 1 189 ? -1.395 -23.094 -23.453 1 98.12 189 SER A N 1
ATOM 1497 C CA . SER A 1 189 ? -1.648 -22.547 -24.781 1 98.12 189 SER A CA 1
ATOM 1498 C C . SER A 1 189 ? -1.737 -21.016 -24.734 1 98.12 189 SER A C 1
ATOM 1500 O O . SER A 1 189 ? -1.183 -20.328 -25.594 1 98.12 189 SER A O 1
ATOM 1502 N N . PHE A 1 190 ? -2.463 -20.5 -23.781 1 98.12 190 PHE A N 1
ATOM 1503 C CA . PHE A 1 190 ? -2.586 -19.047 -23.625 1 98.12 190 PHE A CA 1
ATOM 1504 C C . PHE A 1 190 ? -1.215 -18.406 -23.453 1 98.12 190 PHE A C 1
ATOM 1506 O O . PHE A 1 190 ? -0.906 -17.406 -24.109 1 98.12 190 PHE A O 1
ATOM 1513 N N . LEU A 1 191 ? -0.361 -18.953 -22.609 1 98 191 LEU A N 1
ATOM 1514 C CA . LEU A 1 191 ? 0.957 -18.391 -22.328 1 98 191 LEU A CA 1
ATOM 1515 C C . LEU A 1 191 ? 1.834 -18.422 -23.578 1 98 191 LEU A C 1
ATOM 1517 O O . LEU A 1 191 ? 2.562 -17.469 -23.844 1 98 191 LEU A O 1
ATOM 1521 N N . ARG A 1 192 ? 1.79 -19.484 -24.266 1 97.88 192 ARG A N 1
ATOM 1522 C CA . ARG A 1 192 ? 2.607 -19.625 -25.469 1 97.88 192 ARG A CA 1
ATOM 1523 C C . ARG A 1 192 ? 2.178 -18.625 -26.531 1 97.88 192 ARG A C 1
ATOM 1525 O O . ARG A 1 192 ? 3.02 -18.062 -27.234 1 97.88 192 ARG A O 1
ATOM 1532 N N . GLU A 1 193 ? 0.915 -18.438 -26.641 1 97.69 193 GLU A N 1
ATOM 1533 C CA . GLU A 1 193 ? 0.369 -17.547 -27.672 1 97.69 193 GLU A CA 1
ATOM 1534 C C . GLU A 1 193 ? 0.592 -16.094 -27.312 1 97.69 193 GLU A C 1
ATOM 1536 O O . GLU A 1 193 ? 1.05 -15.297 -28.141 1 97.69 193 GLU A O 1
ATOM 1541 N N . LYS A 1 194 ? 0.273 -15.719 -26.078 1 96.75 194 LYS A N 1
ATOM 1542 C CA . LYS A 1 194 ? 0.239 -14.312 -25.703 1 96.75 194 LYS A CA 1
ATOM 1543 C C . LYS A 1 194 ? 1.582 -13.867 -25.141 1 96.75 194 LYS A C 1
ATOM 1545 O O . LYS A 1 194 ? 1.873 -12.672 -25.078 1 96.75 194 LYS A O 1
ATOM 1550 N N . ARG A 1 195 ? 2.361 -14.859 -24.625 1 96.38 195 ARG A N 1
ATOM 1551 C CA . ARG A 1 195 ? 3.635 -14.594 -23.969 1 96.38 195 ARG A CA 1
ATOM 1552 C C . ARG A 1 195 ? 3.471 -13.57 -22.859 1 96.38 195 ARG A C 1
ATOM 1554 O O . ARG A 1 195 ? 4.281 -12.648 -22.719 1 96.38 195 ARG A O 1
ATOM 1561 N N . ASN A 1 196 ? 2.365 -13.633 -22.203 1 94.94 196 ASN A N 1
ATOM 1562 C CA . ASN A 1 196 ? 1.996 -12.789 -21.062 1 94.94 196 ASN A CA 1
ATOM 1563 C C . ASN A 1 196 ? 0.972 -13.469 -20.172 1 94.94 196 ASN A C 1
ATOM 1565 O O . ASN A 1 196 ? 0.116 -14.219 -20.656 1 94.94 196 ASN A O 1
ATOM 1569 N N . PHE A 1 197 ? 1.084 -13.195 -18.828 1 96.38 197 PHE A N 1
ATOM 1570 C CA . PHE A 1 197 ? 0.139 -13.789 -17.891 1 96.38 197 PHE A CA 1
ATOM 1571 C C . PHE A 1 197 ? -1.167 -13 -17.875 1 96.38 197 PHE A C 1
ATOM 1573 O O . PHE A 1 197 ? -2.221 -13.555 -17.547 1 96.38 197 PHE A O 1
ATOM 1580 N N . VAL A 1 198 ? -1.01 -11.711 -18.094 1 95.81 198 VAL A N 1
ATOM 1581 C CA . VAL A 1 198 ? -2.148 -10.812 -17.938 1 95.81 198 VAL A CA 1
ATOM 1582 C C . VAL A 1 198 ? -2.363 -10.031 -19.234 1 95.81 198 VAL A C 1
ATOM 1584 O O . VAL A 1 198 ? -1.491 -9.266 -19.656 1 95.81 198 VAL A O 1
ATOM 1587 N N . VAL A 1 199 ? -3.473 -10.242 -19.859 1 94.56 199 VAL A N 1
ATOM 1588 C CA . VAL A 1 199 ? -3.848 -9.531 -21.078 1 94.56 199 VAL A CA 1
ATOM 1589 C C . VAL A 1 199 ? -5.18 -8.82 -20.875 1 94.56 199 VAL A C 1
ATOM 1591 O O . VAL A 1 199 ? -6.184 -9.445 -20.516 1 94.56 199 VAL A O 1
ATOM 1594 N N . GLU A 1 200 ? -5.098 -7.488 -21.031 1 92 200 GLU A N 1
ATOM 1595 C CA . GLU A 1 200 ? -6.297 -6.672 -20.875 1 92 200 GLU A CA 1
ATOM 1596 C C . GLU A 1 200 ? -7.445 -7.199 -21.719 1 92 200 GLU A C 1
ATOM 1598 O O . GLU A 1 200 ? -7.254 -7.512 -22.906 1 92 200 GLU A O 1
ATOM 1603 N N . GLY A 1 201 ? -8.594 -7.414 -21.156 1 89 201 GLY A N 1
ATOM 1604 C CA . GLY A 1 201 ? -9.781 -7.863 -21.859 1 89 201 GLY A CA 1
ATOM 1605 C C . GLY A 1 201 ? -9.891 -9.375 -21.953 1 89 201 GLY A C 1
ATOM 1606 O O . GLY A 1 201 ? -10.945 -9.906 -22.297 1 89 201 GLY A O 1
ATOM 1607 N N . LEU A 1 202 ? -8.867 -10.062 -21.625 1 94.56 202 LEU A N 1
ATOM 1608 C CA . LEU A 1 202 ? -8.875 -11.508 -21.781 1 94.56 202 LEU A CA 1
ATOM 1609 C C . LEU A 1 202 ? -8.703 -12.195 -20.422 1 94.56 202 LEU A C 1
ATOM 1611 O O . LEU A 1 202 ? -9.234 -13.281 -20.188 1 94.56 202 LEU A O 1
ATOM 1615 N N . THR A 1 203 ? -7.988 -11.555 -19.578 1 97.69 203 THR A N 1
ATOM 1616 C CA . THR A 1 203 ? -7.672 -12.148 -18.281 1 97.69 203 THR A CA 1
ATOM 1617 C C . THR A 1 203 ? -8.758 -11.82 -17.266 1 97.69 203 THR A C 1
ATOM 1619 O O . THR A 1 203 ? -9.172 -10.664 -17.141 1 97.69 203 THR A O 1
ATOM 1622 N N . GLU A 1 204 ? -9.18 -12.859 -16.547 1 97.5 204 GLU A N 1
ATOM 1623 C CA . GLU A 1 204 ? -10.148 -12.656 -15.469 1 97.5 204 GLU A CA 1
ATOM 1624 C C . GLU A 1 204 ? -9.453 -12.242 -14.172 1 97.5 204 GLU A C 1
ATOM 1626 O O . GLU A 1 204 ? -8.305 -12.625 -13.93 1 97.5 204 GLU A O 1
ATOM 1631 N N . LEU A 1 205 ? -10.219 -11.438 -13.406 1 97.88 205 LEU A N 1
ATOM 1632 C CA . LEU A 1 205 ? -9.68 -10.969 -12.133 1 97.88 205 LEU A CA 1
ATOM 1633 C C . LEU A 1 205 ? -10.25 -11.781 -10.977 1 97.88 205 LEU A C 1
ATOM 1635 O O . LEU A 1 205 ? -11.445 -12.086 -10.953 1 97.88 205 LEU A O 1
ATOM 1639 N N . TYR A 1 206 ? -9.453 -12.219 -10.102 1 98.38 206 TYR A N 1
ATOM 1640 C CA . TYR A 1 206 ? -9.844 -12.906 -8.875 1 98.38 206 TYR A CA 1
ATOM 1641 C C . TYR A 1 206 ? -9.461 -12.078 -7.652 1 98.38 206 TYR A C 1
ATOM 1643 O O . TYR A 1 206 ? -8.281 -11.977 -7.309 1 98.38 206 TYR A O 1
ATOM 1651 N N . GLU A 1 207 ? -10.383 -11.516 -6.926 1 97.94 207 GLU A N 1
ATOM 1652 C CA . GLU A 1 207 ? -10.133 -10.594 -5.824 1 97.94 207 GLU A CA 1
ATOM 1653 C C . GLU A 1 207 ? -9.82 -11.344 -4.531 1 97.94 207 GLU A C 1
ATOM 1655 O O . GLU A 1 207 ? -10.555 -12.25 -4.145 1 97.94 207 GLU A O 1
ATOM 1660 N N . ILE A 1 208 ? -8.742 -10.977 -3.91 1 98 208 ILE A N 1
ATOM 1661 C CA . ILE A 1 208 ? -8.406 -11.43 -2.566 1 98 208 ILE A CA 1
ATOM 1662 C C . ILE A 1 208 ? -8.109 -10.234 -1.674 1 98 208 ILE A C 1
ATOM 1664 O O . ILE A 1 208 ? -8.023 -9.102 -2.154 1 98 208 ILE A O 1
ATOM 1668 N N . SER A 1 209 ? -7.973 -10.461 -0.347 1 96.31 209 SER A N 1
ATOM 1669 C CA . SER A 1 209 ? -7.641 -9.359 0.547 1 96.31 209 SER A CA 1
ATOM 1670 C C . SER A 1 209 ? -6.227 -8.852 0.294 1 96.31 209 SER A C 1
ATOM 1672 O O . SER A 1 209 ? -5.352 -9.617 -0.127 1 96.31 209 SER A O 1
ATOM 1674 N N . SER A 1 210 ? -6.023 -7.578 0.569 1 95.38 210 SER A N 1
ATOM 1675 C CA . SER A 1 210 ? -4.688 -7.008 0.417 1 95.38 210 SER A CA 1
ATOM 1676 C C . SER A 1 210 ? -3.693 -7.668 1.369 1 95.38 210 SER A C 1
ATOM 1678 O O . SER A 1 210 ? -2.502 -7.762 1.062 1 95.38 210 SER A O 1
ATOM 1680 N N . ILE A 1 211 ? -4.168 -8.188 2.451 1 95.44 211 ILE A N 1
ATOM 1681 C CA . ILE A 1 211 ? -3.324 -8.883 3.416 1 95.44 211 ILE A CA 1
ATOM 1682 C C . ILE A 1 211 ? -2.82 -10.188 2.814 1 95.44 211 ILE A C 1
ATOM 1684 O O . ILE A 1 211 ? -1.617 -10.453 2.811 1 95.44 211 ILE A O 1
ATOM 1688 N N . LYS A 1 212 ? -3.721 -10.945 2.193 1 96.94 212 LYS A N 1
ATOM 1689 C CA . LYS A 1 212 ? -3.371 -12.227 1.59 1 96.94 212 LYS A CA 1
ATOM 1690 C C . LYS A 1 212 ? -2.453 -12.039 0.385 1 96.94 212 LYS A C 1
ATOM 1692 O O . LYS A 1 212 ? -1.71 -12.945 0.014 1 96.94 212 LYS A O 1
ATOM 1697 N N . GLY A 1 213 ? -2.477 -10.836 -0.185 1 96.69 213 GLY A N 1
ATOM 1698 C CA . GLY A 1 213 ? -1.679 -10.547 -1.366 1 96.69 213 GLY A CA 1
ATOM 1699 C C . GLY A 1 213 ? -0.373 -9.844 -1.046 1 96.69 213 GLY A C 1
ATOM 1700 O O . GLY A 1 213 ? 0.315 -9.359 -1.947 1 96.69 213 GLY A O 1
ATOM 1701 N N . THR A 1 214 ? 0.009 -9.781 0.232 1 96.38 214 THR A N 1
ATOM 1702 C CA . THR A 1 214 ? 1.221 -9.078 0.638 1 96.38 214 THR A CA 1
ATOM 1703 C C . THR A 1 214 ? 2.455 -9.711 0.002 1 96.38 214 THR A C 1
ATOM 1705 O O . THR A 1 214 ? 2.607 -10.938 0.019 1 96.38 214 THR A O 1
ATOM 1708 N N . ASP A 1 215 ? 3.287 -8.906 -0.614 1 95 215 ASP A N 1
ATOM 1709 C CA . ASP A 1 215 ? 4.52 -9.305 -1.288 1 95 215 ASP A CA 1
ATOM 1710 C C . ASP A 1 215 ? 5.742 -8.977 -0.437 1 95 215 ASP A C 1
ATOM 1712 O O . ASP A 1 215 ? 5.809 -7.914 0.183 1 95 215 ASP A O 1
ATOM 1716 N N . VAL A 1 216 ? 6.715 -9.836 -0.362 1 95.62 216 VAL A N 1
ATOM 1717 C CA . VAL A 1 216 ? 7.934 -9.641 0.419 1 95.62 216 VAL A CA 1
ATOM 1718 C C . VAL A 1 216 ? 9.102 -9.32 -0.512 1 95.62 216 VAL A C 1
ATOM 1720 O O . VAL A 1 216 ? 9.508 -10.164 -1.317 1 95.62 216 VAL A O 1
ATOM 1723 N N . ASP A 1 217 ? 9.672 -8.164 -0.372 1 90.62 217 ASP A N 1
ATOM 1724 C CA . ASP A 1 217 ? 10.812 -7.773 -1.192 1 90.62 217 ASP A CA 1
ATOM 1725 C C . ASP A 1 217 ? 11.953 -7.234 -0.329 1 90.62 217 ASP A C 1
ATOM 1727 O O . ASP A 1 217 ? 13.125 -7.305 -0.716 1 90.62 217 ASP A O 1
ATOM 1731 N N . GLU A 1 218 ? 11.586 -6.645 0.783 1 91.25 218 GLU A N 1
ATOM 1732 C CA . GLU A 1 218 ? 12.562 -6.059 1.691 1 91.25 218 GLU A CA 1
ATOM 1733 C C . GLU A 1 218 ? 12.234 -6.387 3.145 1 91.25 218 GLU A C 1
ATOM 1735 O O . GLU A 1 218 ? 11.188 -6.965 3.436 1 91.25 218 GLU A O 1
ATOM 1740 N N . LEU A 1 219 ? 13.133 -6 3.984 1 89.88 219 LEU A N 1
ATOM 1741 C CA . LEU A 1 219 ? 13.016 -6.355 5.395 1 89.88 219 LEU A CA 1
ATOM 1742 C C . LEU A 1 219 ? 11.727 -5.805 5.988 1 89.88 219 LEU A C 1
ATOM 1744 O O . LEU A 1 219 ? 11.07 -6.48 6.785 1 89.88 219 LEU A O 1
ATOM 1748 N N . ALA A 1 220 ? 11.344 -4.664 5.621 1 90.38 220 ALA A N 1
ATOM 1749 C CA . ALA A 1 220 ? 10.109 -4.066 6.117 1 90.38 220 ALA A CA 1
ATOM 1750 C C . ALA A 1 220 ? 8.906 -4.961 5.824 1 90.38 220 ALA A C 1
ATOM 1752 O O . ALA A 1 220 ? 7.988 -5.059 6.637 1 90.38 220 ALA A O 1
ATOM 1753 N N . ASP A 1 221 ? 8.938 -5.578 4.727 1 93.62 221 ASP A N 1
ATOM 1754 C CA . ASP A 1 221 ? 7.852 -6.477 4.344 1 93.62 221 ASP A CA 1
ATOM 1755 C C . ASP A 1 221 ? 7.797 -7.691 5.27 1 93.62 221 ASP A C 1
ATOM 1757 O O . ASP A 1 221 ? 6.711 -8.188 5.582 1 93.62 221 ASP A O 1
ATOM 1761 N N . ILE A 1 222 ? 8.953 -8.125 5.676 1 94.31 222 ILE A N 1
ATOM 1762 C CA . ILE A 1 222 ? 9.016 -9.266 6.582 1 94.31 222 ILE A CA 1
ATOM 1763 C C . ILE A 1 222 ? 8.336 -8.906 7.902 1 94.31 222 ILE A C 1
ATOM 1765 O O . ILE A 1 222 ? 7.52 -9.68 8.414 1 94.31 222 ILE A O 1
ATOM 1769 N N . PHE A 1 223 ? 8.656 -7.766 8.391 1 91.69 223 PHE A N 1
ATOM 1770 C CA . PHE A 1 223 ? 8.039 -7.32 9.633 1 91.69 223 PHE A CA 1
ATOM 1771 C C . PHE A 1 223 ? 6.527 -7.211 9.484 1 91.69 223 PHE A C 1
ATOM 1773 O O . PHE A 1 223 ? 5.781 -7.59 10.391 1 91.69 223 PHE A O 1
ATOM 1780 N N . GLN A 1 224 ? 6.137 -6.738 8.375 1 92.62 224 GLN A N 1
ATOM 1781 C CA . GLN A 1 224 ? 4.707 -6.613 8.102 1 92.62 224 GLN A CA 1
ATOM 1782 C C . GLN A 1 224 ? 4.035 -7.98 8.062 1 92.62 224 GLN A C 1
ATOM 1784 O O . GLN A 1 224 ? 2.99 -8.188 8.68 1 92.62 224 GLN A O 1
ATOM 1789 N N . VAL A 1 225 ? 4.602 -8.898 7.352 1 96 225 VAL A N 1
ATOM 1790 C CA . VAL A 1 225 ? 4.047 -10.242 7.223 1 96 225 VAL A CA 1
ATOM 1791 C C . VAL A 1 225 ? 3.984 -10.906 8.594 1 96 225 VAL A C 1
ATOM 1793 O O . VAL A 1 225 ? 2.98 -11.531 8.938 1 96 225 VAL A O 1
ATOM 1796 N N . GLU A 1 226 ? 5.039 -10.719 9.336 1 95.06 226 GLU A N 1
ATOM 1797 C CA . GLU A 1 226 ? 5.051 -11.297 10.672 1 95.06 226 GLU A CA 1
ATOM 1798 C C . GLU A 1 226 ? 3.941 -10.711 11.539 1 95.06 226 GLU A C 1
ATOM 1800 O O . GLU A 1 226 ? 3.309 -11.43 12.32 1 95.06 226 GLU A O 1
ATOM 1805 N N . ALA A 1 227 ? 3.732 -9.484 11.398 1 92.19 227 ALA A N 1
ATOM 1806 C CA . ALA A 1 227 ? 2.654 -8.828 12.133 1 92.19 227 ALA A CA 1
ATOM 1807 C C . ALA A 1 227 ? 1.298 -9.43 11.766 1 92.19 227 ALA A C 1
ATOM 1809 O O . ALA A 1 227 ? 0.471 -9.688 12.648 1 92.19 227 ALA A O 1
ATOM 1810 N N . TYR A 1 228 ? 1.075 -9.672 10.531 1 94.44 228 TYR A N 1
ATOM 1811 C CA . TYR A 1 228 ? -0.193 -10.219 10.062 1 94.44 228 TYR A CA 1
ATOM 1812 C C . TYR A 1 228 ? -0.364 -11.664 10.523 1 94.44 228 TYR A C 1
ATOM 1814 O O . TYR A 1 228 ? -1.473 -12.086 10.859 1 94.44 228 TYR A O 1
ATOM 1822 N N . LEU A 1 229 ? 0.745 -12.391 10.484 1 94.75 229 LEU A N 1
ATOM 1823 C CA . LEU A 1 229 ? 0.696 -13.766 10.953 1 94.75 229 LEU A CA 1
ATOM 1824 C C . LEU A 1 229 ? 0.335 -13.82 12.438 1 94.75 229 LEU A C 1
ATOM 1826 O O . LEU A 1 229 ? -0.451 -14.672 12.859 1 94.75 229 LEU A O 1
ATOM 1830 N N . LYS A 1 230 ? 0.891 -12.891 13.172 1 90.5 230 LYS A N 1
ATOM 1831 C CA . LYS A 1 230 ? 0.578 -12.812 14.594 1 90.5 230 LYS A CA 1
ATOM 1832 C C . LYS A 1 230 ? -0.883 -12.43 14.812 1 90.5 230 LYS A C 1
ATOM 1834 O O . LYS A 1 230 ? -1.547 -12.977 15.695 1 90.5 230 LYS A O 1
ATOM 1839 N N . MET A 1 231 ? -1.359 -11.5 14.055 1 88.06 231 MET A N 1
ATOM 1840 C CA . MET A 1 231 ? -2.754 -11.07 14.125 1 88.06 231 MET A CA 1
ATOM 1841 C C . MET A 1 231 ? -3.693 -12.25 13.859 1 88.06 231 MET A C 1
ATOM 1843 O O . MET A 1 231 ? -4.691 -12.422 14.562 1 88.06 231 MET A O 1
ATOM 1847 N N . ALA A 1 232 ? -3.387 -13.039 12.859 1 87.44 232 ALA A N 1
ATOM 1848 C CA . ALA A 1 232 ? -4.211 -14.18 12.469 1 87.44 232 ALA A CA 1
ATOM 1849 C C . ALA A 1 232 ? -4.223 -15.25 13.562 1 87.44 232 ALA A C 1
ATOM 1851 O O . ALA A 1 232 ? -5.219 -15.953 13.734 1 87.44 232 ALA A O 1
ATOM 1852 N N . SER A 1 233 ? -3.137 -15.336 14.25 1 84.88 233 SER A N 1
ATOM 1853 C CA . SER A 1 233 ? -3.037 -16.328 15.312 1 84.88 233 SER A CA 1
ATOM 1854 C C . SER A 1 233 ? -3.822 -15.906 16.547 1 84.88 233 SER A C 1
ATOM 1856 O O . SER A 1 233 ? -4.176 -16.734 17.391 1 84.88 233 SER A O 1
ATOM 1858 N N . GLN A 1 234 ? -4.055 -14.609 16.719 1 76.06 234 GLN A N 1
ATOM 1859 C CA . GLN A 1 234 ? -4.781 -14.094 17.875 1 76.06 234 GLN A CA 1
ATOM 1860 C C . GLN A 1 234 ? -6.289 -14.109 17.641 1 76.06 234 GLN A C 1
ATOM 1862 O O . GLN A 1 234 ? -7.074 -14.078 18.594 1 76.06 234 GLN A O 1
ATOM 1867 N N . GLN A 1 235 ? -6.773 -14.133 16.422 1 63.97 235 GLN A N 1
ATOM 1868 C CA . GLN A 1 235 ? -8.195 -14.242 16.125 1 63.97 235 GLN A CA 1
ATOM 1869 C C . GLN A 1 235 ? -8.656 -15.695 16.188 1 63.97 235 GLN A C 1
ATOM 1871 O O . GLN A 1 235 ? -9.773 -15.984 16.609 1 63.97 235 GLN A O 1
ATOM 1876 N N . MET B 1 1 ? 13.148 40.344 10.445 1 40.34 1 MET B N 1
ATOM 1877 C CA . MET B 1 1 ? 12.086 39.625 9.773 1 40.34 1 MET B CA 1
ATOM 1878 C C . MET B 1 1 ? 11.289 38.781 10.773 1 40.34 1 MET B C 1
ATOM 1880 O O . MET B 1 1 ? 11.867 38.031 11.562 1 40.34 1 MET B O 1
ATOM 1884 N N . GLN B 1 2 ? 10.133 39.25 11.195 1 52.97 2 GLN B N 1
ATOM 1885 C CA . GLN B 1 2 ? 9.359 38.688 12.297 1 52.97 2 GLN B CA 1
ATOM 1886 C C . GLN B 1 2 ? 9.188 37.188 12.133 1 52.97 2 GLN B C 1
ATOM 1888 O O . GLN B 1 2 ? 9.047 36.688 11.016 1 52.97 2 GLN B O 1
ATOM 1893 N N . ALA B 1 3 ? 9.516 36.469 13.133 1 75.06 3 ALA B N 1
ATOM 1894 C CA . ALA B 1 3 ? 9.461 35.031 13.117 1 75.06 3 ALA B CA 1
ATOM 1895 C C . ALA B 1 3 ? 8.094 34.531 12.648 1 75.06 3 ALA B C 1
ATOM 1897 O O . ALA B 1 3 ? 7.059 35.031 13.086 1 75.06 3 ALA B O 1
ATOM 1898 N N . LYS B 1 4 ? 7.938 33.781 11.602 1 90.56 4 LYS B N 1
ATOM 1899 C CA . LYS B 1 4 ? 6.699 33.25 11.031 1 90.56 4 LYS B CA 1
ATOM 1900 C C . LYS B 1 4 ? 5.945 32.406 12.039 1 90.56 4 LYS B C 1
ATOM 1902 O O . LYS B 1 4 ? 6.551 31.594 12.75 1 90.56 4 LYS B O 1
ATOM 1907 N N . LYS B 1 5 ? 4.711 32.812 12.281 1 97.12 5 LYS B N 1
ATOM 1908 C CA . LYS B 1 5 ? 3.834 31.969 13.102 1 97.12 5 LYS B CA 1
ATOM 1909 C C . LYS B 1 5 ? 3.406 30.719 12.352 1 97.12 5 LYS B C 1
ATOM 1911 O O . LYS B 1 5 ? 2.668 30.797 11.367 1 97.12 5 LYS B O 1
ATOM 1916 N N . VAL B 1 6 ? 3.902 29.562 12.82 1 98.25 6 VAL B N 1
ATOM 1917 C CA . VAL B 1 6 ? 3.604 28.281 12.195 1 98.25 6 VAL B CA 1
ATOM 1918 C C . VAL B 1 6 ? 2.717 27.453 13.117 1 98.25 6 VAL B C 1
ATOM 1920 O O . VAL B 1 6 ? 3.139 27.062 14.211 1 98.25 6 VAL B O 1
ATOM 1923 N N . LEU B 1 7 ? 1.483 27.188 12.648 1 98.38 7 LEU B N 1
ATOM 1924 C CA . LEU B 1 7 ? 0.532 26.422 13.445 1 98.38 7 LEU B CA 1
ATOM 1925 C C . LEU B 1 7 ? 0.523 24.953 13.016 1 98.38 7 LEU B C 1
ATOM 1927 O O . LEU B 1 7 ? 0.331 24.641 11.836 1 98.38 7 LEU B O 1
ATOM 1931 N N . GLY B 1 8 ? 0.842 24.078 13.922 1 98.31 8 GLY B N 1
ATOM 1932 C CA . GLY B 1 8 ? 0.487 22.672 13.742 1 98.31 8 GLY B CA 1
ATOM 1933 C C . GLY B 1 8 ? -0.935 22.359 14.172 1 98.31 8 GLY B C 1
ATOM 1934 O O . GLY B 1 8 ? -1.283 22.5 15.344 1 98.31 8 GLY B O 1
ATOM 1935 N N . LEU B 1 9 ? -1.781 22.078 13.25 1 98.38 9 LEU B N 1
ATOM 1936 C CA . LEU B 1 9 ? -3.164 21.719 13.547 1 98.38 9 LEU B CA 1
ATOM 1937 C C . LEU B 1 9 ? -3.357 20.203 13.5 1 98.38 9 LEU B C 1
ATOM 1939 O O . LEU B 1 9 ? -2.984 19.562 12.516 1 98.38 9 LEU B O 1
ATOM 1943 N N . ILE B 1 10 ? -3.93 19.625 14.523 1 98.06 10 ILE B N 1
ATOM 1944 C CA . ILE B 1 10 ? -4.18 18.188 14.633 1 98.06 10 ILE B CA 1
ATOM 1945 C C . ILE B 1 10 ? -5.684 17.938 14.719 1 98.06 10 ILE B C 1
ATOM 1947 O O . ILE B 1 10 ? -6.301 18.172 15.758 1 98.06 10 ILE B O 1
ATOM 1951 N N . PRO B 1 11 ? -6.262 17.5 13.648 1 96.94 11 PRO B N 1
ATOM 1952 C CA . PRO B 1 11 ? -7.691 17.172 13.68 1 96.94 11 PRO B CA 1
ATOM 1953 C C . PRO B 1 11 ? -7.965 15.758 14.195 1 96.94 11 PRO B C 1
ATOM 1955 O O . PRO B 1 11 ? -7.371 14.797 13.711 1 96.94 11 PRO B O 1
ATOM 1958 N N . ALA B 1 12 ? -8.805 15.602 15.219 1 95.69 12 ALA B N 1
ATOM 1959 C CA . ALA B 1 12 ? -9.117 14.289 15.781 1 95.69 12 ALA B CA 1
ATOM 1960 C C . ALA B 1 12 ? -10.586 14.211 16.219 1 95.69 12 ALA B C 1
ATOM 1962 O O . ALA B 1 12 ? -10.961 14.758 17.266 1 95.69 12 ALA B O 1
ATOM 1963 N N . ARG B 1 13 ? -11.344 13.562 15.445 1 93.62 13 ARG B N 1
ATOM 1964 C CA . ARG B 1 13 ? -12.742 13.414 15.852 1 93.62 13 ARG B CA 1
ATOM 1965 C C . ARG B 1 13 ? -12.898 12.227 16.797 1 93.62 13 ARG B C 1
ATOM 1967 O O . ARG B 1 13 ? -12.078 11.305 16.797 1 93.62 13 ARG B O 1
ATOM 1974 N N . GLY B 1 14 ? -13.977 12.258 17.516 1 92.06 14 GLY B N 1
ATOM 1975 C CA . GLY B 1 14 ? -14.242 11.195 18.484 1 92.06 14 GLY B CA 1
ATOM 1976 C C . GLY B 1 14 ? -14.672 9.891 17.828 1 92.06 14 GLY B C 1
ATOM 1977 O O . GLY B 1 14 ? -14.328 8.812 18.312 1 92.06 14 GLY B O 1
ATOM 1978 N N . GLY B 1 15 ? -15.352 10.055 16.797 1 86.88 15 GLY B N 1
ATOM 1979 C CA . GLY B 1 15 ? -15.875 8.875 16.109 1 86.88 15 GLY B CA 1
ATOM 1980 C C . GLY B 1 15 ? -14.914 8.297 15.102 1 86.88 15 GLY B C 1
ATOM 1981 O O . GLY B 1 15 ? -14.133 9.031 14.484 1 86.88 15 GLY B O 1
ATOM 1982 N N . SER B 1 16 ? -14.828 6.859 15.172 1 83.94 16 SER B N 1
ATOM 1983 C CA . SER B 1 16 ? -14.055 6.141 14.172 1 83.94 16 SER B CA 1
ATOM 1984 C C . SER B 1 16 ? -14.672 4.781 13.859 1 83.94 16 SER B C 1
ATOM 1986 O O . SER B 1 16 ? -15.062 4.047 14.766 1 83.94 16 SER B O 1
ATOM 1988 N N . LYS B 1 17 ? -14.789 4.586 12.602 1 78.88 17 LYS B N 1
ATOM 1989 C CA . LYS B 1 17 ? -15.484 3.381 12.164 1 78.88 17 LYS B CA 1
ATOM 1990 C C . LYS B 1 17 ? -14.586 2.156 12.266 1 78.88 17 LYS B C 1
ATOM 1992 O O . LYS B 1 17 ? -14.992 1.118 12.789 1 78.88 17 LYS B O 1
ATOM 1997 N N . GLY B 1 18 ? -13.383 2.236 11.961 1 83.44 18 GLY B N 1
ATOM 1998 C CA . GLY B 1 18 ? -12.492 1.084 11.891 1 83.44 18 GLY B CA 1
ATOM 1999 C C . GLY B 1 18 ? -11.969 0.655 13.242 1 83.44 18 GLY B C 1
ATOM 2000 O O . GLY B 1 18 ? -11.875 -0.54 13.531 1 83.44 18 GLY B O 1
ATOM 2001 N N . ILE B 1 19 ? -11.625 1.631 14.07 1 90.12 19 ILE B N 1
ATOM 2002 C CA . ILE B 1 19 ? -11.109 1.43 15.414 1 90.12 19 ILE B CA 1
ATOM 2003 C C . ILE B 1 19 ? -11.828 2.363 16.391 1 90.12 19 ILE B C 1
ATOM 2005 O O . ILE B 1 19 ? -11.57 3.57 16.406 1 90.12 19 ILE B O 1
ATOM 2009 N N . PRO B 1 20 ? -12.695 1.812 17.172 1 89.44 20 PRO B N 1
ATOM 2010 C CA . PRO B 1 20 ? -13.352 2.68 18.156 1 89.44 20 PRO B CA 1
ATOM 2011 C C . PRO B 1 20 ? -12.359 3.467 19.016 1 89.44 20 PRO B C 1
ATOM 2013 O O . PRO B 1 20 ? -11.391 2.896 19.516 1 89.44 20 PRO B O 1
ATOM 2016 N N . LYS B 1 21 ? -12.586 4.77 19.094 1 92.75 21 LYS B N 1
ATOM 2017 C CA . LYS B 1 21 ? -11.703 5.652 19.844 1 92.75 21 LYS B CA 1
ATOM 2018 C C . LYS B 1 21 ? -10.266 5.547 19.375 1 92.75 21 LYS B C 1
ATOM 2020 O O . LYS B 1 21 ? -9.336 5.43 20.172 1 92.75 21 LYS B O 1
ATOM 2025 N N . LYS B 1 22 ? -10.125 5.555 18.109 1 94.31 22 LYS B N 1
ATOM 2026 C CA . LYS B 1 22 ? -8.852 5.309 17.438 1 94.31 22 LYS B CA 1
ATOM 2027 C C . LYS B 1 22 ? -7.766 6.25 17.953 1 94.31 22 LYS B C 1
ATOM 2029 O O . LYS B 1 22 ? -6.629 5.832 18.188 1 94.31 22 LYS B O 1
ATOM 2034 N N . ASN B 1 23 ? -8.07 7.5 18.203 1 96.19 23 ASN B N 1
ATOM 2035 C CA . ASN B 1 23 ? -7.082 8.523 18.547 1 96.19 23 ASN B CA 1
ATOM 2036 C C . ASN B 1 23 ? -6.453 8.258 19.906 1 96.19 23 ASN B C 1
ATOM 2038 O O . ASN B 1 23 ? -5.336 8.703 20.188 1 96.19 23 ASN B O 1
ATOM 2042 N N . LEU B 1 24 ? -7.18 7.535 20.719 1 96.94 24 LEU B N 1
ATOM 2043 C CA . LEU B 1 24 ? -6.664 7.234 22.047 1 96.94 24 LEU B CA 1
ATOM 2044 C C . LEU B 1 24 ? -6.301 5.758 22.172 1 96.94 24 LEU B C 1
ATOM 2046 O O . LEU B 1 24 ? -5.945 5.289 23.266 1 96.94 24 LEU B O 1
ATOM 2050 N N . TYR B 1 25 ? -6.406 5.027 21.078 1 95.75 25 TYR B N 1
ATOM 2051 C CA . TYR B 1 25 ? -6.047 3.613 21.047 1 95.75 25 TYR B CA 1
ATOM 2052 C C . TYR B 1 25 ? -4.547 3.43 21.219 1 95.75 25 TYR B C 1
ATOM 2054 O O . TYR B 1 25 ? -3.75 4.137 20.594 1 95.75 25 TYR B O 1
ATOM 2062 N N . PRO B 1 26 ? -4.141 2.49 22.047 1 96.19 26 PRO B N 1
ATOM 2063 C CA . PRO B 1 26 ? -2.707 2.312 22.297 1 96.19 26 PRO B CA 1
ATOM 2064 C C . PRO B 1 26 ? -1.993 1.604 21.156 1 96.19 26 PRO B C 1
ATOM 2066 O O . PRO B 1 26 ? -2.488 0.596 20.641 1 96.19 26 PRO B O 1
ATOM 2069 N N . ILE B 1 27 ? -0.928 2.1 20.75 1 96.19 27 ILE B N 1
ATOM 2070 C CA . ILE B 1 27 ? 0.038 1.494 19.844 1 96.19 27 ILE B CA 1
ATOM 2071 C C . ILE B 1 27 ? 1.398 1.391 20.531 1 96.19 27 ILE B C 1
ATOM 2073 O O . ILE B 1 27 ? 2.047 2.406 20.797 1 96.19 27 ILE B O 1
ATOM 2077 N N . MET B 1 28 ? 1.849 0.227 20.781 1 95.31 28 MET B N 1
ATOM 2078 C CA . MET B 1 28 ? 3.037 -0.024 21.594 1 95.31 28 MET B CA 1
ATOM 2079 C C . MET B 1 28 ? 2.945 0.702 22.922 1 95.31 28 MET B C 1
ATOM 2081 O O . MET B 1 28 ? 3.904 1.35 23.359 1 95.31 28 MET B O 1
ATOM 2085 N N . GLY B 1 29 ? 1.805 0.805 23.438 1 95.19 29 GLY B N 1
ATOM 2086 C CA . GLY B 1 29 ? 1.596 1.336 24.766 1 95.19 29 GLY B CA 1
ATOM 2087 C C . GLY B 1 29 ? 1.341 2.832 24.781 1 95.19 29 GLY B C 1
ATOM 2088 O O . GLY B 1 29 ? 1.019 3.4 25.828 1 95.19 29 GLY B O 1
ATOM 2089 N N . LYS B 1 30 ? 1.437 3.461 23.719 1 96.69 30 LYS B N 1
ATOM 2090 C CA . LYS B 1 30 ? 1.219 4.902 23.609 1 96.69 30 LYS B CA 1
ATOM 2091 C C . LYS B 1 30 ? -0.02 5.207 22.781 1 96.69 30 LYS B C 1
ATOM 2093 O O . LYS B 1 30 ? -0.193 4.652 21.688 1 96.69 30 LYS B O 1
ATOM 2098 N N . PRO B 1 31 ? -0.889 6.059 23.344 1 97.62 31 PRO B N 1
ATOM 2099 C CA . PRO B 1 31 ? -2.033 6.445 22.516 1 97.62 31 PRO B CA 1
ATOM 2100 C C . PRO B 1 31 ? -1.616 7.004 21.156 1 97.62 31 PRO B C 1
ATOM 2102 O O . PRO B 1 31 ? -0.607 7.703 21.062 1 97.62 31 PRO B O 1
ATOM 2105 N N . LEU B 1 32 ? -2.439 6.723 20.156 1 97.88 32 LEU B N 1
ATOM 2106 C CA . LEU B 1 32 ? -2.16 7.105 18.781 1 97.88 32 LEU B CA 1
ATOM 2107 C C . LEU B 1 32 ? -1.828 8.594 18.688 1 97.88 32 LEU B C 1
ATOM 2109 O O . LEU B 1 32 ? -0.827 8.977 18.078 1 97.88 32 LEU B O 1
ATOM 2113 N N . LEU B 1 33 ? -2.539 9.445 19.391 1 97.69 33 LEU B N 1
ATOM 2114 C CA . LEU B 1 33 ? -2.408 10.898 19.328 1 97.69 33 LEU B CA 1
ATOM 2115 C C . LEU B 1 33 ? -1.054 11.344 19.875 1 97.69 33 LEU B C 1
ATOM 2117 O O . LEU B 1 33 ? -0.509 12.359 19.438 1 97.69 33 LEU B O 1
ATOM 2121 N N . GLN B 1 34 ? -0.523 10.625 20.781 1 97.56 34 GLN B N 1
ATOM 2122 C CA . GLN B 1 34 ? 0.714 11 21.453 1 97.56 34 GLN B CA 1
ATOM 2123 C C . GLN B 1 34 ? 1.878 11.078 20.469 1 97.56 34 GLN B C 1
ATOM 2125 O O . GLN B 1 34 ? 2.783 11.898 20.625 1 97.56 34 GLN B O 1
ATOM 2130 N N . TYR B 1 35 ? 1.857 10.242 19.469 1 98 35 TYR B N 1
ATOM 2131 C CA . TYR B 1 35 ? 2.924 10.234 18.484 1 98 35 TYR B CA 1
ATOM 2132 C C . TYR B 1 35 ? 3 11.57 17.75 1 98 35 TYR B C 1
ATOM 2134 O O . TYR B 1 35 ? 4.09 12.109 17.531 1 98 35 TYR B O 1
ATOM 2142 N N . SER B 1 36 ? 1.841 12.117 17.406 1 97.69 36 SER B N 1
ATOM 2143 C CA . SER B 1 36 ? 1.806 13.422 16.766 1 97.69 36 SER B CA 1
ATOM 2144 C C . SER B 1 36 ? 2.25 14.531 17.719 1 97.69 36 SER B C 1
ATOM 2146 O O . SER B 1 36 ? 2.957 15.453 17.328 1 97.69 36 SER B O 1
ATOM 2148 N N . PHE B 1 37 ? 1.897 14.43 19.016 1 97.69 37 PHE B N 1
ATOM 2149 C CA . PHE B 1 37 ? 2.301 15.414 20 1 97.69 37 PHE B CA 1
ATOM 2150 C C . PHE B 1 37 ? 3.816 15.438 20.156 1 97.69 37 PHE B C 1
ATOM 2152 O O . PHE B 1 37 ? 4.43 16.516 20.188 1 97.69 37 PHE B O 1
ATOM 2159 N N . GLU B 1 38 ? 4.355 14.273 20.219 1 97.5 38 GLU B N 1
ATOM 2160 C CA . GLU B 1 38 ? 5.801 14.172 20.359 1 97.5 38 GLU B CA 1
ATOM 2161 C C . GLU B 1 38 ? 6.531 14.758 19.156 1 97.5 38 GLU B C 1
ATOM 2163 O O . GLU B 1 38 ? 7.531 15.461 19.328 1 97.5 38 GLU B O 1
ATOM 2168 N N . ALA B 1 39 ? 6.035 14.508 17.984 1 97.81 39 ALA B N 1
ATOM 2169 C CA . ALA B 1 39 ? 6.645 15.016 16.75 1 97.81 39 ALA B CA 1
ATOM 2170 C C . ALA B 1 39 ? 6.598 16.547 16.703 1 97.81 39 ALA B C 1
ATOM 2172 O O . ALA B 1 39 ? 7.594 17.188 16.391 1 97.81 39 ALA B O 1
ATOM 2173 N N . VAL B 1 40 ? 5.48 17.094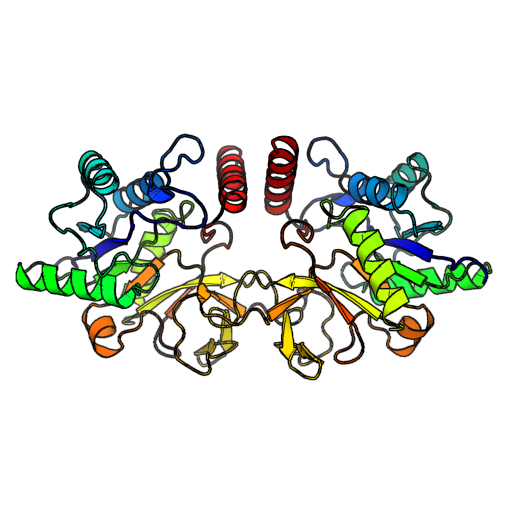 17.078 1 97.38 40 VAL B N 1
ATOM 2174 C CA . VAL B 1 40 ? 5.289 18.547 17.016 1 97.38 40 VAL B CA 1
ATOM 2175 C C . VAL B 1 40 ? 6.164 19.234 18.062 1 97.38 40 VAL B C 1
ATOM 2177 O O . VAL B 1 40 ? 6.754 20.281 17.797 1 97.38 40 VAL B O 1
ATOM 2180 N N . LYS B 1 41 ? 6.262 18.641 19.203 1 96.12 41 LYS B N 1
ATOM 2181 C CA . LYS B 1 41 ? 7.055 19.219 20.281 1 96.12 41 LYS B CA 1
ATOM 2182 C C . LYS B 1 41 ? 8.531 19.281 19.906 1 96.12 41 LYS B C 1
ATOM 2184 O O . LYS B 1 41 ? 9.25 20.188 20.344 1 96.12 41 LYS B O 1
ATOM 2189 N N . LYS B 1 42 ? 8.914 18.391 19.109 1 97.81 42 LYS B N 1
ATOM 2190 C CA . LYS B 1 42 ? 10.32 18.312 18.734 1 97.81 42 LYS B CA 1
ATOM 2191 C C . LYS B 1 42 ? 10.625 19.188 17.516 1 97.81 42 LYS B C 1
ATOM 2193 O O . LYS B 1 42 ? 11.789 19.391 17.172 1 97.81 42 LYS B O 1
ATOM 2198 N N . SER B 1 43 ? 9.641 19.703 16.891 1 98.12 43 SER B N 1
ATOM 2199 C CA . SER B 1 43 ? 9.844 20.516 15.695 1 98.12 43 SER B CA 1
ATOM 2200 C C . SER B 1 43 ? 10.508 21.844 16.031 1 98.12 43 SER B C 1
ATOM 2202 O O . SER B 1 43 ? 10.172 22.484 17.031 1 98.12 43 SER B O 1
ATOM 2204 N N . ARG B 1 44 ? 11.406 22.328 15.156 1 97.31 44 ARG B N 1
ATOM 2205 C CA . ARG B 1 44 ? 12.086 23.594 15.344 1 97.31 44 ARG B CA 1
ATOM 2206 C C . ARG B 1 44 ? 11.289 24.734 14.719 1 97.31 44 ARG B C 1
ATOM 2208 O O . ARG B 1 44 ? 11.555 25.906 14.992 1 97.31 44 ARG B O 1
ATOM 2215 N N . PHE B 1 45 ? 10.273 24.391 13.953 1 97.44 45 PHE B N 1
ATOM 2216 C CA . PHE B 1 45 ? 9.594 25.422 13.172 1 97.44 45 PHE B CA 1
ATOM 2217 C C . PHE B 1 45 ? 8.219 25.719 13.75 1 97.44 45 PHE B C 1
ATOM 2219 O O . PHE B 1 45 ? 7.715 26.828 13.633 1 97.44 45 PHE B O 1
ATOM 2226 N N . ILE B 1 46 ? 7.586 24.719 14.328 1 97.88 46 ILE B N 1
ATOM 2227 C CA . ILE B 1 46 ? 6.219 24.891 14.812 1 97.88 46 ILE B CA 1
ATOM 2228 C C . ILE B 1 46 ? 6.215 25.812 16.031 1 97.88 46 ILE B C 1
ATOM 2230 O O . ILE B 1 46 ? 6.926 25.562 17.016 1 97.88 46 ILE B O 1
ATOM 2234 N N . THR B 1 47 ? 5.422 26.859 15.953 1 97.5 47 THR B N 1
ATOM 2235 C CA . THR B 1 47 ? 5.375 27.828 17.031 1 97.5 47 THR B CA 1
ATOM 2236 C C . THR B 1 47 ? 4.172 27.578 17.938 1 97.5 47 THR B C 1
ATOM 2238 O O . THR B 1 47 ? 4.199 27.906 19.125 1 97.5 47 THR B O 1
ATOM 2241 N N . ASP B 1 48 ? 3.133 27.047 17.391 1 96.62 48 ASP B N 1
ATOM 2242 C CA . ASP B 1 48 ? 1.885 26.781 18.094 1 96.62 48 ASP B CA 1
ATOM 2243 C C . ASP B 1 48 ? 1.275 25.453 17.641 1 96.62 48 ASP B C 1
ATOM 2245 O O . ASP B 1 48 ? 1.441 25.047 16.484 1 96.62 48 ASP B O 1
ATOM 2249 N N . VAL B 1 49 ? 0.615 24.797 18.562 1 97.56 49 VAL B N 1
ATOM 2250 C CA . VAL B 1 49 ? -0.091 23.562 18.266 1 97.56 49 VAL B CA 1
ATOM 2251 C C . VAL B 1 49 ? -1.534 23.656 18.766 1 97.56 49 VAL B C 1
ATOM 2253 O O . VAL B 1 49 ? -1.791 24.141 19.859 1 97.56 49 VAL B O 1
ATOM 2256 N N . MET B 1 50 ? -2.443 23.281 17.906 1 97.25 50 MET B N 1
ATOM 2257 C CA . MET B 1 50 ? -3.861 23.328 18.266 1 97.25 50 MET B CA 1
ATOM 2258 C C . MET B 1 50 ? -4.551 22.016 17.906 1 97.25 50 MET B C 1
ATOM 2260 O O . MET B 1 50 ? -4.277 21.422 16.859 1 97.25 50 MET B O 1
ATOM 2264 N N . MET B 1 51 ? -5.449 21.609 18.797 1 96.75 51 MET B N 1
ATOM 2265 C CA . MET B 1 51 ? -6.285 20.438 18.562 1 96.75 51 MET B CA 1
ATOM 2266 C C . MET B 1 51 ? -7.645 20.828 18 1 96.75 51 MET B C 1
ATOM 2268 O O . MET B 1 51 ? -8.242 21.812 18.453 1 96.75 51 MET B O 1
ATOM 2272 N N . SER B 1 52 ? -8.094 20.156 16.969 1 97.44 52 SER B N 1
ATOM 2273 C CA . SER B 1 52 ? -9.477 20.281 16.531 1 97.44 52 SER B CA 1
ATOM 2274 C C . SER B 1 52 ? -10.266 19 16.828 1 97.44 52 SER B C 1
ATOM 2276 O O . SER B 1 52 ? -10.109 18 16.125 1 97.44 52 SER B O 1
ATOM 2278 N N . THR B 1 53 ? -11.094 19 17.859 1 97.75 53 THR B N 1
ATOM 2279 C CA . THR B 1 53 ? -11.883 17.844 18.266 1 97.75 53 THR B CA 1
ATOM 2280 C C . THR B 1 53 ? -13.156 18.297 18.984 1 97.75 53 THR B C 1
ATOM 2282 O O . THR B 1 53 ? -13.211 19.406 19.531 1 97.75 53 THR B O 1
ATOM 2285 N N . GLU B 1 54 ? -14.148 17.5 18.781 1 97.06 54 GLU B N 1
ATOM 2286 C CA . GLU B 1 54 ? -15.375 17.688 19.547 1 97.06 54 GLU B CA 1
ATOM 2287 C C . GLU B 1 54 ? -15.391 16.828 20.812 1 97.06 54 GLU B C 1
ATOM 2289 O O . GLU B 1 54 ? -16.219 17.031 21.703 1 97.06 54 GLU B O 1
ATOM 2294 N N . ASP B 1 55 ? -14.516 15.914 20.953 1 96.88 55 ASP B N 1
ATOM 2295 C CA . ASP B 1 55 ? -14.547 14.859 21.953 1 96.88 55 ASP B CA 1
ATOM 2296 C C . ASP B 1 55 ? -13.828 15.305 23.234 1 96.88 55 ASP B C 1
ATOM 2298 O O . ASP B 1 55 ? -12.664 15.695 23.188 1 96.88 55 ASP B O 1
ATOM 2302 N N . SER B 1 56 ? -14.484 15.07 24.312 1 96.62 56 SER B N 1
ATOM 2303 C CA . SER B 1 56 ? -13.969 15.57 25.594 1 96.62 56 SER B CA 1
ATOM 2304 C C . SER B 1 56 ? -12.766 14.75 26.047 1 96.62 56 SER B C 1
ATOM 2306 O O . SER B 1 56 ? -11.836 15.289 26.656 1 96.62 56 SER B O 1
ATOM 2308 N N . ASP B 1 57 ? -12.789 13.492 25.828 1 96.56 57 ASP B N 1
ATOM 2309 C CA . ASP B 1 57 ? -11.664 12.648 26.219 1 96.56 57 ASP B CA 1
ATOM 2310 C C . ASP B 1 57 ? -10.391 13.039 25.469 1 96.56 57 ASP B C 1
ATOM 2312 O O . ASP B 1 57 ? -9.312 13.109 26.062 1 96.56 57 ASP B O 1
ATOM 2316 N N . ILE B 1 58 ? -10.531 13.328 24.266 1 97.19 58 ILE B N 1
ATOM 2317 C CA . ILE B 1 58 ? -9.414 13.75 23.422 1 97.19 58 ILE B CA 1
ATOM 2318 C C . ILE B 1 58 ? -8.914 15.117 23.891 1 97.19 58 ILE B C 1
ATOM 2320 O O . ILE B 1 58 ? -7.703 15.336 24 1 97.19 58 ILE B O 1
ATOM 2324 N N . MET B 1 59 ? -9.828 15.992 24.188 1 96.81 59 MET B N 1
ATOM 2325 C CA . MET B 1 59 ? -9.469 17.328 24.672 1 96.81 59 MET B CA 1
ATOM 2326 C C . MET B 1 59 ? -8.656 17.234 25.969 1 96.81 59 MET B C 1
ATOM 2328 O O . MET B 1 59 ? -7.656 17.938 26.125 1 96.81 59 MET B O 1
ATOM 2332 N N . ASN B 1 60 ? -9.117 16.391 26.812 1 96.88 60 ASN B N 1
ATOM 2333 C CA . ASN B 1 60 ? -8.438 16.203 28.078 1 96.88 60 ASN B CA 1
ATOM 2334 C C . ASN B 1 60 ? -7.02 15.672 27.891 1 96.88 60 ASN B C 1
ATOM 2336 O O . ASN B 1 60 ? -6.078 16.141 28.531 1 96.88 60 ASN B O 1
ATOM 2340 N N . PHE B 1 61 ? -6.91 14.734 27.031 1 97 61 PHE B N 1
ATOM 2341 C CA . PHE B 1 61 ? -5.602 14.156 26.734 1 97 61 PHE B CA 1
ATOM 2342 C C . PHE B 1 61 ? -4.664 15.211 26.156 1 97 61 PHE B C 1
ATOM 2344 O O . PHE B 1 61 ? -3.502 15.297 26.562 1 97 61 PHE B O 1
ATOM 2351 N N . ALA B 1 62 ? -5.176 16 25.25 1 96.62 62 ALA B N 1
ATOM 2352 C CA . ALA B 1 62 ? -4.398 17.078 24.625 1 96.62 62 ALA B CA 1
ATOM 2353 C C . ALA B 1 62 ? -3.926 18.094 25.672 1 96.62 62 ALA B C 1
ATOM 2355 O O . ALA B 1 62 ? -2.777 18.531 25.625 1 96.62 62 ALA B O 1
ATOM 2356 N N . ASN B 1 63 ? -4.773 18.375 26.562 1 95.81 63 ASN B N 1
ATOM 2357 C CA . ASN B 1 63 ? -4.449 19.328 27.625 1 95.81 63 ASN B CA 1
ATOM 2358 C C . ASN B 1 63 ? -3.289 18.828 28.484 1 95.81 63 ASN B C 1
ATOM 2360 O O . ASN B 1 63 ? -2.408 19.609 28.844 1 95.81 63 ASN B O 1
ATOM 2364 N N . ILE B 1 64 ? -3.275 17.609 28.75 1 94.88 64 ILE B N 1
ATOM 2365 C CA . ILE B 1 64 ? -2.229 17 29.578 1 94.88 64 ILE B CA 1
ATOM 2366 C C . ILE B 1 64 ? -0.879 17.141 28.875 1 94.88 64 ILE B C 1
ATOM 2368 O O . ILE B 1 64 ? 0.149 17.328 29.531 1 94.88 64 ILE B O 1
ATOM 2372 N N . TRP B 1 65 ? -0.9 17.188 27.562 1 95.31 65 TRP B N 1
ATOM 2373 C CA . TRP B 1 65 ? 0.328 17.25 26.766 1 95.31 65 TRP B CA 1
ATOM 2374 C C . TRP B 1 65 ? 0.698 18.703 26.453 1 95.31 65 TRP B C 1
ATOM 2376 O O . TRP B 1 65 ? 1.654 18.953 25.719 1 95.31 65 TRP B O 1
ATOM 2386 N N . GLY B 1 66 ? -0.107 19.641 26.938 1 94.25 66 GLY B N 1
ATOM 2387 C CA . GLY B 1 66 ? 0.206 21.047 26.766 1 94.25 66 GLY B CA 1
ATOM 2388 C C . GLY B 1 66 ? -0.23 21.594 25.406 1 94.25 66 GLY B C 1
ATOM 2389 O O . GLY B 1 66 ? 0.262 22.625 24.969 1 94.25 66 GLY B O 1
ATOM 2390 N N . VAL B 1 67 ? -1.125 20.906 24.734 1 94.44 67 VAL B N 1
ATOM 2391 C CA . VAL B 1 67 ? -1.677 21.359 23.469 1 94.44 67 VAL B CA 1
ATOM 2392 C C . VAL B 1 67 ? -2.836 22.328 23.719 1 94.44 67 VAL B C 1
ATOM 2394 O O . VAL B 1 67 ? -3.631 22.109 24.641 1 94.44 67 VAL B O 1
ATOM 2397 N N . ASP B 1 68 ? -2.906 23.344 22.922 1 92.44 68 ASP B N 1
ATOM 2398 C CA . ASP B 1 68 ? -3.963 24.344 23.047 1 92.44 68 ASP B CA 1
ATOM 2399 C C . ASP B 1 68 ? -5.34 23.719 22.844 1 92.44 68 ASP B C 1
ATOM 2401 O O . ASP B 1 68 ? -5.633 23.172 21.781 1 92.44 68 ASP B O 1
ATOM 2405 N N . THR B 1 69 ? -6.242 23.828 23.875 1 92.12 69 THR B N 1
ATOM 2406 C CA . THR B 1 69 ? -7.562 23.219 23.828 1 92.12 69 THR B CA 1
ATOM 2407 C C . THR B 1 69 ? -8.656 24.266 23.969 1 92.12 69 THR B C 1
ATOM 2409 O O . THR B 1 69 ? -9.789 23.953 24.328 1 92.12 69 THR B O 1
ATOM 2412 N N . ARG B 1 70 ? -8.328 25.516 23.719 1 94.69 70 ARG B N 1
ATOM 2413 C CA . ARG B 1 70 ? -9.32 26.578 23.812 1 94.69 70 ARG B CA 1
ATOM 2414 C C . ARG B 1 70 ? -10.398 26.406 22.734 1 94.69 70 ARG B C 1
ATOM 2416 O O . ARG B 1 70 ? -11.539 26.844 22.922 1 94.69 70 ARG B O 1
ATOM 2423 N N . TYR B 1 71 ? -9.977 25.844 21.656 1 96.5 71 TYR B N 1
ATOM 2424 C CA . TYR B 1 71 ? -10.867 25.641 20.516 1 96.5 71 TYR B CA 1
ATOM 2425 C C . TYR B 1 71 ? -11.562 24.281 20.609 1 96.5 71 TYR B C 1
ATOM 2427 O O . TYR B 1 71 ? -10.914 23.25 20.781 1 96.5 71 TYR B O 1
ATOM 2435 N N . LYS B 1 72 ? -12.906 24.328 20.531 1 96.44 72 LYS B N 1
ATOM 2436 C CA . LYS B 1 72 ? -13.688 23.109 20.422 1 96.44 72 LYS B CA 1
ATOM 2437 C C . LYS B 1 72 ? -14.414 23.031 19.094 1 96.44 72 LYS B C 1
ATOM 2439 O O . LYS B 1 72 ? -15.188 23.922 18.734 1 96.44 72 LYS B O 1
ATOM 2444 N N . ARG B 1 73 ? -14.148 21.953 18.422 1 97.06 73 ARG B N 1
ATOM 2445 C CA . ARG B 1 73 ? -14.797 21.734 17.125 1 97.06 73 ARG B CA 1
ATOM 2446 C C . ARG B 1 73 ? -16.297 21.5 17.297 1 97.06 73 ARG B C 1
ATOM 2448 O O . ARG B 1 73 ? -16.719 20.75 18.188 1 97.06 73 ARG B O 1
ATOM 2455 N N . PRO B 1 74 ? -17.141 22.203 16.516 1 97.19 74 PRO B N 1
ATOM 2456 C CA . PRO B 1 74 ? -18.578 21.922 16.594 1 97.19 74 PRO B CA 1
ATOM 2457 C C . PRO B 1 74 ? -18.922 20.484 16.188 1 97.19 74 PRO B C 1
ATOM 2459 O O . PRO B 1 74 ? -18.281 19.922 15.281 1 97.19 74 PRO B O 1
ATOM 2462 N N . ASP B 1 75 ? -20 19.969 16.719 1 95.75 75 ASP B N 1
ATOM 2463 C CA . ASP B 1 75 ? -20.422 18.594 16.469 1 95.75 75 ASP B CA 1
ATOM 2464 C C . ASP B 1 75 ? -20.75 18.375 15 1 95.75 75 ASP B C 1
ATOM 2466 O O . ASP B 1 75 ? -20.547 17.281 14.477 1 95.75 75 ASP B O 1
ATOM 2470 N N . GLU B 1 76 ? -21.25 19.344 14.383 1 95.38 76 GLU B N 1
ATOM 2471 C CA . GLU B 1 76 ? -21.641 19.234 12.984 1 95.38 76 GLU B CA 1
ATOM 2472 C C . GLU B 1 76 ? -20.438 18.969 12.078 1 95.38 76 GLU B C 1
ATOM 2474 O O . GLU B 1 76 ? -20.594 18.438 10.977 1 95.38 76 GLU B O 1
ATOM 2479 N N . LEU B 1 77 ? -19.219 19.328 12.578 1 96.12 77 LEU B N 1
ATOM 2480 C CA . LEU B 1 77 ? -18 19.141 11.82 1 96.12 77 LEU B CA 1
ATOM 2481 C C . LEU B 1 77 ? -17.281 17.875 12.258 1 96.12 77 LEU B C 1
ATOM 2483 O O . LEU B 1 77 ? -16.094 17.688 11.953 1 96.12 77 LEU B O 1
ATOM 2487 N N . ALA B 1 78 ? -17.969 17.047 13.055 1 93.44 78 ALA B N 1
ATOM 2488 C CA . ALA B 1 78 ? -17.375 15.789 13.531 1 93.44 78 ALA B CA 1
ATOM 2489 C C . ALA B 1 78 ? -18.172 14.586 13.016 1 93.44 78 ALA B C 1
ATOM 2491 O O . ALA B 1 78 ? -18.156 13.516 13.633 1 93.44 78 ALA B O 1
ATOM 2492 N N . THR B 1 79 ? -18.859 14.836 11.938 1 89 79 THR B N 1
ATOM 2493 C CA . THR B 1 79 ? -19.641 13.766 11.328 1 89 79 THR B CA 1
ATOM 2494 C C . THR B 1 79 ? -18.812 13.031 10.281 1 89 79 THR B C 1
ATOM 2496 O O . THR B 1 79 ? -17.719 13.477 9.914 1 89 79 THR B O 1
ATOM 2499 N N . ASP B 1 80 ? -19.297 11.898 9.82 1 81.69 80 ASP B N 1
ATOM 2500 C CA . ASP B 1 80 ? -18.609 11.109 8.797 1 81.69 80 ASP B CA 1
ATOM 2501 C C . ASP B 1 80 ? -18.594 11.844 7.457 1 81.69 80 ASP B C 1
ATOM 2503 O O . ASP B 1 80 ? -17.812 11.508 6.566 1 81.69 80 ASP B O 1
ATOM 2507 N N . SER B 1 81 ? -19.422 12.836 7.355 1 83.88 81 SER B N 1
ATOM 2508 C CA . SER B 1 81 ? -19.531 13.547 6.086 1 83.88 81 SER B CA 1
ATOM 2509 C C . SER B 1 81 ? -18.766 14.867 6.121 1 83.88 81 SER B C 1
ATOM 2511 O O . SER B 1 81 ? -18.594 15.516 5.086 1 83.88 81 SER B O 1
ATOM 2513 N N . ALA B 1 82 ? -18.328 15.227 7.309 1 88.62 82 ALA B N 1
ATOM 2514 C CA . ALA B 1 82 ? -17.547 16.453 7.414 1 88.62 82 ALA B CA 1
ATOM 2515 C C . ALA B 1 82 ? -16.219 16.328 6.664 1 88.62 82 ALA B C 1
ATOM 2517 O O . ALA B 1 82 ? -15.57 15.281 6.711 1 88.62 82 ALA B O 1
ATOM 2518 N N . THR B 1 83 ? -15.844 17.391 5.98 1 90.44 83 THR B N 1
ATOM 2519 C CA . THR B 1 83 ? -14.594 17.375 5.23 1 90.44 83 THR B CA 1
ATOM 2520 C C . THR B 1 83 ? -13.477 18.031 6.031 1 90.44 83 THR B C 1
ATOM 2522 O O . THR B 1 83 ? -13.727 18.938 6.832 1 90.44 83 THR B O 1
ATOM 2525 N N . THR B 1 84 ? -12.305 17.578 5.77 1 93.38 84 THR B N 1
ATOM 2526 C CA . THR B 1 84 ? -11.148 18.141 6.441 1 93.38 84 THR B CA 1
ATOM 2527 C C . THR B 1 84 ? -11.039 19.641 6.152 1 93.38 84 THR B C 1
ATOM 2529 O O . THR B 1 84 ? -10.68 20.422 7.035 1 93.38 84 THR B O 1
ATOM 2532 N N . ILE B 1 85 ? -11.391 20.031 4.965 1 95.31 85 ILE B N 1
ATOM 2533 C CA . ILE B 1 85 ? -11.297 21.422 4.574 1 95.31 85 ILE B CA 1
ATOM 2534 C C . ILE B 1 85 ? -12.25 22.266 5.426 1 95.31 85 ILE B C 1
ATOM 2536 O O . ILE B 1 85 ? -11.875 23.344 5.902 1 95.31 85 ILE B O 1
ATOM 2540 N N . ASP B 1 86 ? -13.422 21.781 5.668 1 95.44 86 ASP B N 1
ATOM 2541 C CA . ASP B 1 86 ? -14.383 22.5 6.492 1 95.44 86 ASP B CA 1
ATOM 2542 C C . ASP B 1 86 ? -13.883 22.625 7.934 1 95.44 86 ASP B C 1
ATOM 2544 O O . ASP B 1 86 ? -14.016 23.688 8.555 1 95.44 86 ASP B O 1
ATOM 2548 N N . VAL B 1 87 ? -13.297 21.594 8.383 1 96.94 87 VAL B N 1
ATOM 2549 C CA . VAL B 1 87 ? -12.766 21.547 9.742 1 96.94 87 VAL B CA 1
ATOM 2550 C C . VAL B 1 87 ? -11.641 22.578 9.891 1 96.94 87 VAL B C 1
ATOM 2552 O O . VAL B 1 87 ? -11.633 23.359 10.844 1 96.94 87 VAL B O 1
ATOM 2555 N N . VAL B 1 88 ? -10.797 22.609 8.938 1 98.06 88 VAL B N 1
ATOM 2556 C CA . VAL B 1 88 ? -9.617 23.453 9.016 1 98.06 88 VAL B CA 1
ATOM 2557 C C . VAL B 1 88 ? -10.023 24.922 8.82 1 98.06 88 VAL B C 1
ATOM 2559 O O . VAL B 1 88 ? -9.539 25.797 9.531 1 98.06 88 VAL B O 1
ATOM 2562 N N . LEU B 1 89 ? -10.938 25.172 7.914 1 98.12 89 LEU B N 1
ATOM 2563 C CA . LEU B 1 89 ? -11.398 26.531 7.684 1 98.12 89 LEU B CA 1
ATOM 2564 C C . LEU B 1 89 ? -12.117 27.078 8.914 1 98.12 89 LEU B C 1
ATOM 2566 O O . LEU B 1 89 ? -11.945 28.25 9.266 1 98.12 89 LEU B O 1
ATOM 2570 N N . HIS B 1 90 ? -12.875 26.25 9.562 1 98.44 90 HIS B N 1
ATOM 2571 C CA . HIS B 1 90 ? -13.547 26.672 10.781 1 98.44 90 HIS B CA 1
ATOM 2572 C C . HIS B 1 90 ? -12.539 27.047 11.859 1 98.44 90 HIS B C 1
ATOM 2574 O O . HIS B 1 90 ? -12.711 28.062 12.555 1 98.44 90 HIS B O 1
ATOM 2580 N N . ALA B 1 91 ? -11.523 26.234 11.984 1 98.25 91 ALA B N 1
ATOM 2581 C CA . ALA B 1 91 ? -10.469 26.516 12.953 1 98.25 91 ALA B CA 1
ATOM 2582 C C . ALA B 1 91 ? -9.758 27.828 12.625 1 98.25 91 ALA B C 1
ATOM 2584 O O . ALA B 1 91 ? -9.484 28.625 13.523 1 98.25 91 ALA B O 1
ATOM 2585 N N . LEU B 1 92 ? -9.5 28.062 11.406 1 98.44 92 LEU B N 1
ATOM 2586 C CA . LEU B 1 92 ? -8.836 29.297 10.969 1 98.44 92 LEU B CA 1
ATOM 2587 C C . LEU B 1 92 ? -9.711 30.516 11.242 1 98.44 92 LEU B C 1
ATOM 2589 O O . LEU B 1 92 ? -9.211 31.547 11.672 1 98.44 92 LEU B O 1
ATOM 2593 N N . ASP B 1 93 ? -10.961 30.344 10.945 1 98.31 93 ASP B N 1
ATOM 2594 C CA . ASP B 1 93 ? -11.898 31.438 11.227 1 98.31 93 ASP B CA 1
ATOM 2595 C C . ASP B 1 93 ? -11.906 31.781 12.719 1 98.31 93 ASP B C 1
ATOM 2597 O O . ASP B 1 93 ? -11.891 32.969 13.086 1 98.31 93 ASP B O 1
ATOM 2601 N N . TRP B 1 94 ? -11.953 30.797 13.508 1 98.19 94 TRP B N 1
ATOM 2602 C CA . TRP B 1 94 ? -11.922 31 14.953 1 98.19 94 TRP B CA 1
ATOM 2603 C C . TRP B 1 94 ? -10.648 31.719 15.375 1 98.19 94 TRP B C 1
ATOM 2605 O O . TRP B 1 94 ? -10.695 32.656 16.172 1 98.19 94 TRP B O 1
ATOM 2615 N N . LEU B 1 95 ? -9.547 31.312 14.875 1 98.25 95 LEU B N 1
ATOM 2616 C CA . LEU B 1 95 ? -8.258 31.922 15.188 1 98.25 95 LEU B CA 1
ATOM 2617 C C . LEU B 1 95 ? -8.234 33.375 14.742 1 98.25 95 LEU B C 1
ATOM 2619 O O . LEU B 1 95 ? -7.664 34.25 15.43 1 98.25 95 LEU B O 1
ATOM 2623 N N . GLU B 1 96 ? -8.75 33.562 13.594 1 97.88 96 GLU B N 1
ATOM 2624 C CA . GLU B 1 96 ? -8.812 34.938 13.086 1 97.88 96 GLU B CA 1
ATOM 2625 C C . GLU B 1 96 ? -9.625 35.844 14.023 1 97.88 96 GLU B C 1
ATOM 2627 O O . GLU B 1 96 ? -9.242 36.969 14.289 1 97.88 96 GLU B O 1
ATOM 2632 N N . GLU B 1 97 ? -10.734 35.344 14.469 1 97.94 97 GLU B N 1
ATOM 2633 C CA . GLU B 1 97 ? -11.625 36.094 15.352 1 97.94 97 GLU B CA 1
ATOM 2634 C C . GLU B 1 97 ? -10.914 36.531 16.625 1 97.94 97 GLU B C 1
ATOM 2636 O O . GLU B 1 97 ? -11.188 37.594 17.172 1 97.94 97 GLU B O 1
ATOM 2641 N N . ILE B 1 98 ? -9.977 35.75 17.094 1 97.19 98 ILE B N 1
ATOM 2642 C CA . ILE B 1 98 ? -9.32 36.062 18.359 1 97.19 98 ILE B CA 1
ATOM 2643 C C . ILE B 1 98 ? -7.965 36.719 18.078 1 97.19 98 ILE B C 1
ATOM 2645 O O . ILE B 1 98 ? -7.133 36.844 18.984 1 97.19 98 ILE B O 1
ATOM 2649 N N . GLY B 1 99 ? -7.625 36.969 16.797 1 97 99 GLY B N 1
ATOM 2650 C CA . GLY B 1 99 ? -6.43 37.719 16.422 1 97 99 GLY B CA 1
ATOM 2651 C C . GLY B 1 99 ? -5.176 36.844 16.422 1 97 99 GLY B C 1
ATOM 2652 O O . GLY B 1 99 ? -4.074 37.375 16.656 1 97 99 GLY B O 1
ATOM 2653 N N . GLU B 1 100 ? -5.277 35.531 16.172 1 97.69 100 GLU B N 1
ATOM 2654 C CA . GLU B 1 100 ? -4.141 34.625 16.25 1 97.69 100 GLU B CA 1
ATOM 2655 C C . GLU B 1 100 ? -3.994 33.844 14.961 1 97.69 100 GLU B C 1
ATOM 2657 O O . GLU B 1 100 ? -3.625 32.656 14.992 1 97.69 100 GLU B O 1
ATOM 2662 N N . LEU B 1 101 ? -4.41 34.5 13.852 1 97.94 101 LEU B N 1
ATOM 2663 C CA . LEU B 1 101 ? -4.262 33.812 12.562 1 97.94 101 LEU B CA 1
ATOM 2664 C C . LEU B 1 101 ? -2.795 33.531 12.273 1 97.94 101 LEU B C 1
ATOM 2666 O O . LEU B 1 101 ? -1.942 34.406 12.367 1 97.94 101 LEU B O 1
ATOM 2670 N N . PRO B 1 102 ? -2.436 32.25 11.953 1 98.19 102 PRO B N 1
ATOM 2671 C CA . PRO B 1 102 ? -1.044 31.906 11.656 1 98.19 102 PRO B CA 1
ATOM 2672 C C . PRO B 1 102 ? -0.624 32.344 10.242 1 98.19 102 PRO B C 1
ATOM 2674 O O . PRO B 1 102 ? -1.479 32.594 9.398 1 98.19 102 PRO B O 1
ATOM 2677 N N . ASP B 1 103 ? 0.697 32.438 10.078 1 97.56 103 ASP B N 1
ATOM 2678 C CA . ASP B 1 103 ? 1.236 32.656 8.742 1 97.56 103 ASP B CA 1
ATOM 2679 C C . ASP B 1 103 ? 1.2 31.391 7.91 1 97.56 103 ASP B C 1
ATOM 2681 O O . ASP B 1 103 ? 0.983 31.438 6.695 1 97.56 103 ASP B O 1
ATOM 2685 N N . LEU B 1 104 ? 1.46 30.328 8.625 1 97.5 104 LEU B N 1
ATOM 2686 C CA . LEU B 1 104 ? 1.538 29 8.016 1 97.5 104 LEU B CA 1
ATOM 2687 C C . LEU B 1 104 ? 0.818 27.969 8.867 1 97.5 104 LEU B C 1
ATOM 2689 O O . LEU B 1 104 ? 0.88 28.016 10.094 1 97.5 104 LEU B O 1
ATOM 2693 N N . LEU B 1 105 ? 0.099 27.141 8.102 1 98.44 105 LEU B N 1
ATOM 2694 C CA . LEU B 1 105 ? -0.558 26.016 8.773 1 98.44 105 LEU B CA 1
ATOM 2695 C C . LEU B 1 105 ? -0.01 24.688 8.273 1 98.44 105 LEU B C 1
ATOM 2697 O O . LEU B 1 105 ? 0.151 24.484 7.062 1 98.44 105 LEU B O 1
ATOM 2701 N N . ILE B 1 106 ? 0.386 23.828 9.18 1 98.75 106 ILE B N 1
ATOM 2702 C CA . ILE B 1 106 ? 0.694 22.453 8.844 1 98.75 106 ILE B CA 1
ATOM 2703 C C . ILE B 1 106 ? -0.345 21.516 9.461 1 98.75 106 ILE B C 1
ATOM 2705 O O . ILE B 1 106 ? -0.534 21.516 10.68 1 98.75 106 ILE B O 1
ATOM 2709 N N . LEU B 1 107 ? -1.095 20.891 8.578 1 98.75 107 LEU B N 1
ATOM 2710 C CA . LEU B 1 107 ? -2.066 19.891 9.023 1 98.75 107 LEU B CA 1
ATOM 2711 C C . LEU B 1 107 ? -1.385 18.562 9.312 1 98.75 107 LEU B C 1
ATOM 2713 O O . LEU B 1 107 ? -0.696 18 8.453 1 98.75 107 LEU B O 1
ATOM 2717 N N . LEU B 1 108 ? -1.557 18.047 10.508 1 98.38 108 LEU B N 1
ATOM 2718 C CA . LEU B 1 108 ? -0.931 16.812 10.953 1 98.38 108 LEU B CA 1
ATOM 2719 C C . LEU B 1 108 ? -1.983 15.781 11.359 1 98.38 108 LEU B C 1
ATOM 2721 O O . LEU B 1 108 ? -2.447 15.781 12.5 1 98.38 108 LEU B O 1
ATOM 2725 N N . GLN B 1 109 ? -2.25 14.914 10.414 1 95.94 109 GLN B N 1
ATOM 2726 C CA . GLN B 1 109 ? -3.248 13.883 10.688 1 95.94 109 GLN B CA 1
ATOM 2727 C C . GLN B 1 109 ? -2.738 12.891 11.727 1 95.94 109 GLN B C 1
ATOM 2729 O O . GLN B 1 109 ? -1.643 12.344 11.586 1 95.94 109 GLN B O 1
ATOM 2734 N N . PRO B 1 110 ? -3.543 12.633 12.75 1 96.62 110 PRO B N 1
ATOM 2735 C CA . PRO B 1 110 ? -3.08 11.75 13.82 1 96.62 110 PRO B CA 1
ATOM 2736 C C . PRO B 1 110 ? -2.895 10.305 13.352 1 96.62 110 PRO B C 1
ATOM 2738 O O . PRO B 1 110 ? -2.191 9.523 14.008 1 96.62 110 PRO B O 1
ATOM 2741 N N . THR B 1 111 ? -3.451 9.984 12.273 1 96.44 111 THR B N 1
ATOM 2742 C CA . THR B 1 111 ? -3.434 8.602 11.805 1 96.44 111 THR B CA 1
ATOM 2743 C C . THR B 1 111 ? -2.088 8.266 11.172 1 96.44 111 THR B C 1
ATOM 2745 O O . THR B 1 111 ? -1.871 7.133 10.727 1 96.44 111 THR B O 1
ATOM 2748 N N . SER B 1 112 ? -1.133 9.203 11.148 1 97.75 112 SER B N 1
ATOM 2749 C CA . SER B 1 112 ? 0.222 8.969 10.656 1 97.75 112 SER B CA 1
ATOM 2750 C C . SER B 1 112 ? 1.236 9.008 11.797 1 97.75 112 SER B C 1
ATOM 2752 O O . SER B 1 112 ? 2.07 9.914 11.859 1 97.75 112 SER B O 1
ATOM 2754 N N . PRO B 1 113 ? 1.306 7.973 12.562 1 97.94 113 PRO B N 1
ATOM 2755 C CA . PRO B 1 113 ? 2.078 8.008 13.805 1 97.94 113 PRO B CA 1
ATOM 2756 C C . PRO B 1 113 ? 3.582 7.887 13.57 1 97.94 113 PRO B C 1
ATOM 2758 O O . PRO B 1 113 ? 4.375 8.141 14.477 1 97.94 113 PRO B O 1
ATOM 2761 N N . LEU B 1 114 ? 4.051 7.512 12.398 1 97.94 114 LEU B N 1
ATOM 2762 C CA . LEU B 1 114 ? 5.477 7.289 12.188 1 97.94 114 LEU B CA 1
ATOM 2763 C C . LEU B 1 114 ? 6.156 8.555 11.68 1 97.94 114 LEU B C 1
ATOM 2765 O O . LEU B 1 114 ? 7.387 8.609 11.586 1 97.94 114 LEU B O 1
ATOM 2769 N N . ARG B 1 115 ? 5.344 9.523 11.336 1 98 115 ARG B N 1
ATOM 2770 C CA . ARG B 1 115 ? 5.875 10.844 10.992 1 98 115 ARG B CA 1
ATOM 2771 C C . ARG B 1 115 ? 6.562 11.492 12.188 1 98 115 ARG B C 1
ATOM 2773 O O . ARG B 1 115 ? 6.023 11.477 13.297 1 98 115 ARG B O 1
ATOM 2780 N N . THR B 1 116 ? 7.75 12.039 12.031 1 98 116 THR B N 1
ATOM 2781 C CA . THR B 1 116 ? 8.5 12.68 13.109 1 98 116 THR B CA 1
ATOM 2782 C C . THR B 1 116 ? 8.773 14.141 12.789 1 98 116 THR B C 1
ATOM 2784 O O . THR B 1 116 ? 8.273 14.672 11.789 1 98 116 THR B O 1
ATOM 2787 N N . GLU B 1 117 ? 9.523 14.711 13.672 1 98.5 117 GLU B N 1
ATOM 2788 C CA . GLU B 1 117 ? 9.914 16.109 13.461 1 98.5 117 GLU B CA 1
ATOM 2789 C C . GLU B 1 117 ? 10.766 16.25 12.211 1 98.5 117 GLU B C 1
ATOM 2791 O O . GLU B 1 117 ? 10.805 17.328 11.602 1 98.5 117 GLU B O 1
ATOM 2796 N N . TYR B 1 118 ? 11.375 15.156 11.852 1 98.31 118 TYR B N 1
ATOM 2797 C CA . TYR B 1 118 ? 12.227 15.219 10.672 1 98.31 118 TYR B CA 1
ATOM 2798 C C . TYR B 1 118 ? 11.406 15.5 9.422 1 98.31 118 TYR B C 1
ATOM 2800 O O . TYR B 1 118 ? 11.75 16.375 8.625 1 98.31 118 TYR B O 1
ATOM 2808 N N . GLU B 1 119 ? 10.312 14.805 9.266 1 98.56 119 GLU B N 1
ATOM 2809 C CA . GLU B 1 119 ? 9.438 15.047 8.125 1 98.56 119 GLU B CA 1
ATOM 2810 C C . GLU B 1 119 ? 8.758 16.406 8.227 1 98.56 119 GLU B C 1
ATOM 2812 O O . GLU B 1 119 ? 8.617 17.109 7.23 1 98.56 119 GLU B O 1
ATOM 2817 N N . ILE B 1 120 ? 8.375 16.797 9.43 1 98.75 120 ILE B N 1
ATOM 2818 C CA . ILE B 1 120 ? 7.699 18.062 9.664 1 98.75 120 ILE B CA 1
ATOM 2819 C C . ILE B 1 120 ? 8.625 19.219 9.305 1 98.75 120 ILE B C 1
ATOM 2821 O O . ILE B 1 120 ? 8.281 20.062 8.469 1 98.75 120 ILE B O 1
ATOM 2825 N N . ASP B 1 121 ? 9.828 19.219 9.883 1 98.75 121 ASP B N 1
ATOM 2826 C CA . ASP B 1 121 ? 10.781 20.312 9.672 1 98.75 121 ASP B CA 1
ATOM 2827 C C . ASP B 1 121 ? 11.25 20.359 8.219 1 98.75 121 ASP B C 1
ATOM 2829 O O . ASP B 1 121 ? 11.375 21.438 7.637 1 98.75 121 ASP B O 1
ATOM 2833 N N . GLY B 1 122 ? 11.469 19.156 7.652 1 98.69 122 GLY B N 1
ATOM 2834 C CA . GLY B 1 122 ? 11.859 19.109 6.254 1 98.69 122 GLY B CA 1
ATOM 2835 C C . GLY B 1 122 ? 10.82 19.688 5.32 1 98.69 122 GLY B C 1
ATOM 2836 O O . GLY B 1 122 ? 11.148 20.406 4.379 1 98.69 122 GLY B O 1
ATOM 2837 N N . ALA B 1 123 ? 9.578 19.422 5.535 1 98.69 123 ALA B N 1
ATOM 2838 C CA . ALA B 1 123 ? 8.484 19.938 4.719 1 98.69 123 ALA B CA 1
ATOM 2839 C C . ALA B 1 123 ? 8.383 21.453 4.828 1 98.69 123 ALA B C 1
ATOM 2841 O O . ALA B 1 123 ? 8.219 22.141 3.818 1 98.69 123 ALA B O 1
ATOM 2842 N N . ILE B 1 124 ? 8.469 21.969 6.062 1 98.31 124 ILE B N 1
ATOM 2843 C CA . ILE B 1 124 ? 8.375 23.406 6.281 1 98.31 124 ILE B CA 1
ATOM 2844 C C . ILE B 1 124 ? 9.547 24.109 5.609 1 98.31 124 ILE B C 1
ATOM 2846 O O . ILE B 1 124 ? 9.375 25.141 4.973 1 98.31 124 ILE B O 1
ATOM 2850 N N . GLU B 1 125 ? 10.711 23.5 5.734 1 98.19 125 GLU B N 1
ATOM 2851 C CA . GLU B 1 125 ? 11.891 24.078 5.09 1 98.19 125 GLU B CA 1
ATOM 2852 C C . GLU B 1 125 ? 11.703 24.156 3.58 1 98.19 125 GLU B C 1
ATOM 2854 O O . GLU B 1 125 ? 11.945 25.219 2.98 1 98.19 125 GLU B O 1
ATOM 2859 N N . GLN B 1 126 ? 11.273 23.094 2.986 1 98.25 126 GLN B N 1
ATOM 2860 C CA . GLN B 1 126 ? 11.039 23.094 1.548 1 98.25 126 GLN B CA 1
ATOM 2861 C C . GLN B 1 126 ? 9.977 24.125 1.165 1 98.25 126 GLN B C 1
ATOM 2863 O O . GLN B 1 126 ? 10.109 24.812 0.149 1 98.25 126 GLN B O 1
ATOM 2868 N N . PHE B 1 127 ? 8.945 24.188 1.863 1 98.06 127 PHE B N 1
ATOM 2869 C CA . PHE B 1 127 ? 7.863 25.141 1.632 1 98.06 127 PHE B CA 1
ATOM 2870 C C . PHE B 1 127 ? 8.383 26.562 1.619 1 98.06 127 PHE B C 1
ATOM 2872 O O . PHE B 1 127 ? 8.102 27.328 0.691 1 98.06 127 PHE B O 1
ATOM 2879 N N . LEU B 1 128 ? 9.156 26.906 2.635 1 96.75 128 LEU B N 1
ATOM 2880 C CA . LEU B 1 128 ? 9.695 28.25 2.777 1 96.75 128 LEU B CA 1
ATOM 2881 C C . LEU B 1 128 ? 10.68 28.562 1.65 1 96.75 128 LEU B C 1
ATOM 2883 O O . LEU B 1 128 ? 10.688 29.688 1.121 1 96.75 128 LEU B O 1
ATOM 2887 N N . GLU B 1 129 ? 11.422 27.578 1.26 1 96.69 129 GLU B N 1
ATOM 2888 C CA . GLU B 1 129 ? 12.43 27.766 0.219 1 96.69 129 GLU B CA 1
ATOM 2889 C C . GLU B 1 129 ? 11.781 27.906 -1.156 1 96.69 129 GLU B C 1
ATOM 2891 O O . GLU B 1 129 ? 12.258 28.656 -1.998 1 96.69 129 GLU B O 1
ATOM 2896 N N . SER B 1 130 ? 10.734 27.219 -1.418 1 95.12 130 SER B N 1
ATOM 2897 C CA . SER B 1 130 ? 10.102 27.172 -2.732 1 95.12 130 SER B CA 1
ATOM 2898 C C . SER B 1 130 ? 9.242 28.406 -2.969 1 95.12 130 SER B C 1
ATOM 2900 O O . SER B 1 130 ? 8.969 28.781 -4.117 1 95.12 1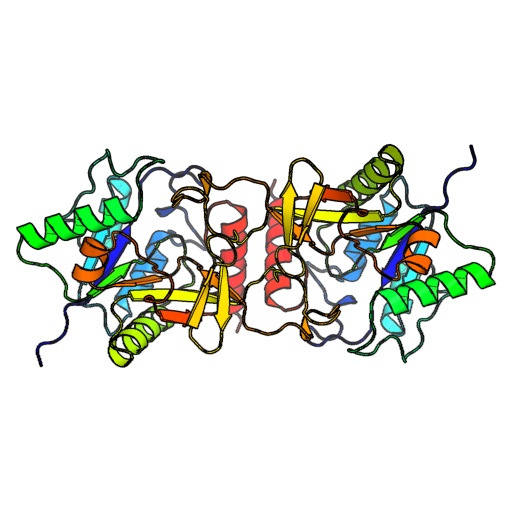30 SER B O 1
ATOM 2902 N N . GLY B 1 131 ? 8.75 29 -1.872 1 93.94 131 GLY B N 1
ATOM 2903 C CA . GLY B 1 131 ? 7.848 30.141 -1.988 1 93.94 131 GLY B CA 1
ATOM 2904 C C . GLY B 1 131 ? 6.449 29.75 -2.424 1 93.94 131 GLY B C 1
ATOM 2905 O O . GLY B 1 131 ? 5.668 30.594 -2.859 1 93.94 131 GLY B O 1
ATOM 2906 N N . CYS B 1 132 ? 6.125 28.453 -2.391 1 95.94 132 CYS B N 1
ATOM 2907 C CA . CYS B 1 132 ? 4.793 27.984 -2.742 1 95.94 132 CYS B CA 1
ATOM 2908 C C . CYS B 1 132 ? 3.791 28.297 -1.642 1 95.94 132 CYS B C 1
ATOM 2910 O O . CYS B 1 132 ? 4.168 28.797 -0.58 1 95.94 132 CYS B O 1
ATOM 2912 N N . ASP B 1 133 ? 2.516 28.062 -1.983 1 98 133 ASP B N 1
ATOM 2913 C CA . ASP B 1 133 ? 1.464 28.328 -1.008 1 98 133 ASP B CA 1
ATOM 2914 C C . ASP B 1 133 ? 0.851 27.031 -0.488 1 98 133 ASP B C 1
ATOM 2916 O O . ASP B 1 133 ? 0.013 27.047 0.416 1 98 133 ASP B O 1
ATOM 2920 N N . SER B 1 134 ? 1.286 25.953 -1.086 1 98.5 134 SER B N 1
ATOM 2921 C CA . SER B 1 134 ? 0.767 24.641 -0.709 1 98.5 134 SER B CA 1
ATOM 2922 C C . SER B 1 134 ? 1.796 23.547 -0.962 1 98.5 134 SER B C 1
ATOM 2924 O O . SER B 1 134 ? 2.492 23.562 -1.98 1 98.5 134 SER B O 1
ATOM 2926 N N . LEU B 1 135 ? 1.947 22.688 -0.014 1 98.69 135 LEU B N 1
ATOM 2927 C CA . LEU B 1 135 ? 2.861 21.547 -0.077 1 98.69 135 LEU B CA 1
ATOM 2928 C C . LEU B 1 135 ? 2.258 20.328 0.605 1 98.69 135 LEU B C 1
ATOM 2930 O O . LEU B 1 135 ? 1.658 20.438 1.677 1 98.69 135 LEU B O 1
ATOM 2934 N N . VAL B 1 136 ? 2.383 19.141 -0.055 1 98.56 136 VAL B N 1
ATOM 2935 C CA . VAL B 1 136 ? 1.791 17.922 0.494 1 98.56 136 VAL B CA 1
ATOM 2936 C C . VAL B 1 136 ? 2.836 16.812 0.524 1 98.56 136 VAL B C 1
ATOM 2938 O O . VAL B 1 136 ? 3.684 16.719 -0.366 1 98.56 136 VAL B O 1
ATOM 2941 N N . SER B 1 137 ? 2.768 15.984 1.559 1 98.69 137 SER B N 1
ATOM 2942 C CA . SER B 1 137 ? 3.664 14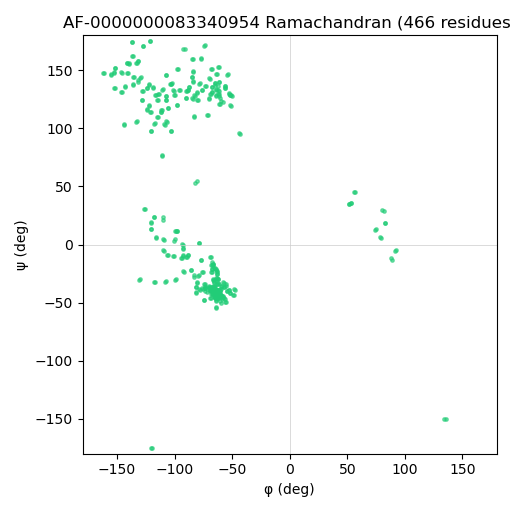.836 1.622 1 98.69 137 SER B CA 1
ATOM 2943 C C . SER B 1 137 ? 3.178 13.703 0.724 1 98.69 137 SER B C 1
ATOM 2945 O O . SER B 1 137 ? 1.978 13.438 0.655 1 98.69 137 SER B O 1
ATOM 2947 N N . VAL B 1 138 ? 4.141 13.102 0.047 1 98.25 138 VAL B N 1
ATOM 2948 C CA . VAL B 1 138 ? 3.871 11.977 -0.845 1 98.25 138 VAL B CA 1
ATOM 2949 C C . VAL B 1 138 ? 4.922 10.891 -0.64 1 98.25 138 VAL B C 1
ATOM 2951 O O . VAL B 1 138 ? 5.953 11.125 -0.005 1 98.25 138 VAL B O 1
ATOM 2954 N N . HIS B 1 139 ? 4.656 9.703 -1.073 1 97.31 139 HIS B N 1
ATOM 2955 C CA . HIS B 1 139 ? 5.637 8.633 -1.223 1 97.31 139 HIS B CA 1
ATOM 2956 C C . HIS B 1 139 ? 5.523 7.969 -2.59 1 97.31 139 HIS B C 1
ATOM 2958 O O . HIS B 1 139 ? 4.504 8.109 -3.268 1 97.31 139 HIS B O 1
ATOM 2964 N N . LYS B 1 140 ? 6.605 7.348 -2.975 1 95.06 140 LYS B N 1
ATOM 2965 C CA . LYS B 1 140 ? 6.523 6.574 -4.211 1 95.06 140 LYS B CA 1
ATOM 2966 C C . LYS B 1 140 ? 5.41 5.535 -4.137 1 95.06 140 LYS B C 1
ATOM 2968 O O . LYS B 1 140 ? 5.242 4.871 -3.113 1 95.06 140 LYS B O 1
ATOM 2973 N N . MET B 1 141 ? 4.699 5.465 -5.215 1 94.44 141 MET B N 1
ATOM 2974 C CA . MET B 1 141 ? 3.582 4.527 -5.23 1 94.44 141 MET B CA 1
ATOM 2975 C C . MET B 1 141 ? 4.055 3.111 -4.91 1 94.44 141 MET B C 1
ATOM 2977 O O . MET B 1 141 ? 5.059 2.652 -5.453 1 94.44 141 MET B O 1
ATOM 2981 N N . LEU B 1 142 ? 3.312 2.512 -4.066 1 92.25 142 LEU B N 1
ATOM 2982 C CA . LEU B 1 142 ? 3.58 1.119 -3.727 1 92.25 142 LEU B CA 1
ATOM 2983 C C . LEU B 1 142 ? 2.986 0.181 -4.773 1 92.25 142 LEU B C 1
ATOM 2985 O O . LEU B 1 142 ? 3.545 -0.885 -5.043 1 92.25 142 LEU B O 1
ATOM 2989 N N . GLU B 1 143 ? 1.914 0.546 -5.242 1 92.94 143 GLU B N 1
ATOM 2990 C CA . GLU B 1 143 ? 1.24 -0.167 -6.324 1 92.94 143 GLU B CA 1
ATOM 2991 C C . GLU B 1 143 ? 1.415 0.556 -7.656 1 92.94 143 GLU B C 1
ATOM 2993 O O . GLU B 1 143 ? 0.64 1.457 -7.984 1 92.94 143 GLU B O 1
ATOM 2998 N N . HIS B 1 144 ? 2.348 0.088 -8.375 1 91.06 144 HIS B N 1
ATOM 2999 C CA . HIS B 1 144 ? 2.65 0.789 -9.617 1 91.06 144 HIS B CA 1
ATOM 3000 C C . HIS B 1 144 ? 1.451 0.783 -10.562 1 91.06 144 HIS B C 1
ATOM 3002 O O . HIS B 1 144 ? 0.773 -0.237 -10.703 1 91.06 144 HIS B O 1
ATOM 3008 N N . PRO B 1 145 ? 1.217 1.885 -11.227 1 90.5 145 PRO B N 1
ATOM 3009 C CA . PRO B 1 145 ? 0.003 1.993 -12.039 1 90.5 145 PRO B CA 1
ATOM 3010 C C . PRO B 1 145 ? -0.024 0.997 -13.195 1 90.5 145 PRO B C 1
ATOM 3012 O O . PRO B 1 145 ? -1.096 0.684 -13.727 1 90.5 145 PRO B O 1
ATOM 3015 N N . TYR B 1 146 ? 1.129 0.48 -13.609 1 89.06 146 TYR B N 1
ATOM 3016 C CA . TYR B 1 146 ? 1.182 -0.518 -14.672 1 89.06 146 TYR B CA 1
ATOM 3017 C C . TYR B 1 146 ? 0.569 -1.836 -14.219 1 89.06 146 TYR B C 1
ATOM 3019 O O . TYR B 1 146 ? 0.289 -2.715 -15.031 1 89.06 146 TYR B O 1
ATOM 3027 N N . LYS B 1 147 ? 0.305 -1.957 -12.945 1 92.12 147 LYS B N 1
ATOM 3028 C CA . LYS B 1 147 ? -0.285 -3.166 -12.375 1 92.12 147 LYS B CA 1
ATOM 3029 C C . LYS B 1 147 ? -1.665 -2.881 -11.789 1 92.12 147 LYS B C 1
ATOM 3031 O O . LYS B 1 147 ? -2.236 -3.725 -11.094 1 92.12 147 LYS B O 1
ATOM 3036 N N . CYS B 1 148 ? -2.084 -1.674 -12.023 1 93.69 148 CYS B N 1
ATOM 3037 C CA . CYS B 1 148 ? -3.385 -1.263 -11.508 1 93.69 148 CYS B CA 1
ATOM 3038 C C . CYS B 1 148 ? -4.406 -1.143 -12.633 1 93.69 148 CYS B C 1
ATOM 3040 O O . CYS B 1 148 ? -4.047 -0.818 -13.766 1 93.69 148 CYS B O 1
ATOM 3042 N N . MET B 1 149 ? -5.656 -1.481 -12.266 1 93.44 149 MET B N 1
ATOM 3043 C CA . MET B 1 149 ? -6.695 -1.436 -13.297 1 93.44 149 MET B CA 1
ATOM 3044 C C . MET B 1 149 ? -8 -0.899 -12.727 1 93.44 149 MET B C 1
ATOM 3046 O O . MET B 1 149 ? -8.203 -0.915 -11.508 1 93.44 149 MET B O 1
ATOM 3050 N N . GLN B 1 150 ? -8.797 -0.37 -13.602 1 91.88 150 GLN B N 1
ATOM 3051 C CA . GLN B 1 150 ? -10.172 0.017 -13.289 1 91.88 150 GLN B CA 1
ATOM 3052 C C . GLN B 1 150 ? -11.172 -0.941 -13.93 1 91.88 150 GLN B C 1
ATOM 3054 O O . GLN B 1 150 ? -11.078 -1.244 -15.125 1 91.88 150 GLN B O 1
ATOM 3059 N N . VAL B 1 151 ? -12.016 -1.507 -13.125 1 94 151 VAL B N 1
ATOM 3060 C CA . VAL B 1 151 ? -13.094 -2.352 -13.625 1 94 151 VAL B CA 1
ATOM 3061 C C . VAL B 1 151 ? -14.242 -1.479 -14.117 1 94 151 VAL B C 1
ATOM 3063 O O . VAL B 1 151 ? -14.664 -0.544 -13.43 1 94 151 VAL B O 1
ATOM 3066 N N . LYS B 1 152 ? -14.688 -1.79 -15.305 1 89.19 152 LYS B N 1
ATOM 3067 C CA . LYS B 1 152 ? -15.805 -1.108 -15.953 1 89.19 152 LYS B CA 1
ATOM 3068 C C . LYS B 1 152 ? -16.922 -2.092 -16.297 1 89.19 152 LYS B C 1
ATOM 3070 O O . LYS B 1 152 ? -16.828 -3.281 -16 1 89.19 152 LYS B O 1
ATOM 3075 N N . ASP B 1 153 ? -18.031 -1.571 -16.797 1 86.06 153 ASP B N 1
ATOM 3076 C CA . ASP B 1 153 ? -19.188 -2.4 -17.156 1 86.06 153 ASP B CA 1
ATOM 3077 C C . ASP B 1 153 ? -18.781 -3.498 -18.141 1 86.06 153 ASP B C 1
ATOM 3079 O O . ASP B 1 153 ? -19.281 -4.621 -18.062 1 86.06 153 ASP B O 1
ATOM 3083 N N . ASP B 1 154 ? -17.922 -3.254 -18.984 1 85.56 154 ASP B N 1
ATOM 3084 C CA . ASP B 1 154 ? -17.594 -4.188 -20.062 1 85.56 154 ASP B CA 1
ATOM 3085 C C . ASP B 1 154 ? -16.203 -4.805 -19.844 1 85.56 154 ASP B C 1
ATOM 3087 O O . ASP B 1 154 ? -15.578 -5.273 -20.797 1 85.56 154 ASP B O 1
ATOM 3091 N N . GLY B 1 155 ? -15.766 -4.762 -18.594 1 91.94 155 GLY B N 1
ATOM 3092 C CA . GLY B 1 155 ? -14.445 -5.328 -18.375 1 91.94 155 GLY B CA 1
ATOM 3093 C C . GLY B 1 155 ? -13.57 -4.465 -17.484 1 91.94 155 GLY B C 1
ATOM 3094 O O . GLY B 1 155 ? -14.039 -3.926 -16.469 1 91.94 155 GLY B O 1
ATOM 3095 N N . TRP B 1 156 ? -12.25 -4.578 -17.75 1 93.69 156 TRP B N 1
ATOM 3096 C CA . TRP B 1 156 ? -11.32 -3.762 -16.984 1 93.69 156 TRP B CA 1
ATOM 3097 C C . TRP B 1 156 ? -10.203 -3.219 -17.875 1 93.69 156 TRP B C 1
ATOM 3099 O O . TRP B 1 156 ? -9.961 -3.748 -18.953 1 93.69 156 TRP B O 1
ATOM 3109 N N . GLU B 1 157 ? -9.602 -2.092 -17.422 1 91.94 157 GLU B N 1
ATOM 3110 C CA . GLU B 1 157 ? -8.5 -1.456 -18.141 1 91.94 157 GLU B CA 1
ATOM 3111 C C . GLU B 1 157 ? -7.387 -1.04 -17.172 1 91.94 157 GLU B C 1
ATOM 3113 O O . GLU B 1 157 ? -7.664 -0.606 -16.062 1 91.94 157 GLU B O 1
ATOM 3118 N N . PHE B 1 158 ? -6.133 -1.186 -17.703 1 91 158 PHE B N 1
ATOM 3119 C CA . PHE B 1 158 ? -5.004 -0.719 -16.906 1 91 158 PHE B CA 1
ATOM 3120 C C . PHE B 1 158 ? -5.074 0.79 -16.688 1 91 158 PHE B C 1
ATOM 3122 O O . PHE B 1 158 ? -5.527 1.521 -17.578 1 91 158 PHE B O 1
ATOM 3129 N N . LEU B 1 159 ? -4.605 1.217 -15.516 1 88.19 159 LEU B N 1
ATOM 3130 C CA . LEU B 1 159 ? -4.578 2.646 -15.219 1 88.19 159 LEU B CA 1
ATOM 3131 C C . LEU B 1 159 ? -3.525 3.355 -16.062 1 88.19 159 LEU B C 1
ATOM 3133 O O . LEU B 1 159 ? -3.67 4.539 -16.391 1 88.19 159 LEU B O 1
ATOM 3137 N N . ALA B 1 160 ? -2.449 2.695 -16.297 1 83.75 160 ALA B N 1
ATOM 3138 C CA . ALA B 1 160 ? -1.369 3.217 -17.125 1 83.75 160 ALA B CA 1
ATOM 3139 C C . ALA B 1 160 ? -0.677 2.092 -17.891 1 83.75 160 ALA B C 1
ATOM 3141 O O . ALA B 1 160 ? -0.727 0.93 -17.484 1 83.75 160 ALA B O 1
ATOM 3142 N N . LYS B 1 161 ? -0.183 2.369 -19.062 1 76.94 161 LYS B N 1
ATOM 3143 C CA . LYS B 1 161 ? 0.548 1.413 -19.891 1 76.94 161 LYS B CA 1
ATOM 3144 C C . LYS B 1 161 ? 1.971 1.895 -20.156 1 76.94 161 LYS B C 1
ATOM 3146 O O . LYS B 1 161 ? 2.197 3.086 -20.375 1 76.94 161 LYS B O 1
ATOM 3151 N N . PRO B 1 162 ? 2.869 0.847 -20 1 64.81 162 PRO B N 1
ATOM 3152 C CA . PRO B 1 162 ? 4.227 1.257 -20.359 1 64.81 162 PRO B CA 1
ATOM 3153 C C . PRO B 1 162 ? 4.348 1.614 -21.844 1 64.81 162 PRO B C 1
ATOM 3155 O O . PRO B 1 162 ? 3.588 1.104 -22.672 1 64.81 162 PRO B O 1
ATOM 3158 N N . ALA B 1 163 ? 5.078 2.729 -22.016 1 58.03 163 ALA B N 1
ATOM 3159 C CA . ALA B 1 163 ? 5.352 3.047 -23.406 1 58.03 163 ALA B CA 1
ATOM 3160 C C . ALA B 1 163 ? 5.898 1.831 -24.156 1 58.03 163 ALA B C 1
ATOM 3162 O O . ALA B 1 163 ? 5.582 1.618 -25.328 1 58.03 163 ALA B O 1
ATOM 3163 N N . SER B 1 164 ? 6.797 1.158 -23.484 1 50.31 164 SER B N 1
ATOM 3164 C CA . SER B 1 164 ? 7.344 -0.108 -23.953 1 50.31 164 SER B CA 1
ATOM 3165 C C . SER B 1 164 ? 7.113 -1.223 -22.938 1 50.31 164 SER B C 1
ATOM 3167 O O . SER B 1 164 ? 6.98 -0.961 -21.734 1 50.31 164 SER B O 1
ATOM 3169 N N . TYR B 1 165 ? 6.734 -2.369 -23.531 1 47.09 165 TYR B N 1
ATOM 3170 C CA . TYR B 1 165 ? 6.469 -3.504 -22.641 1 47.09 165 TYR B CA 1
ATOM 3171 C C . TYR B 1 165 ? 7.539 -3.623 -21.562 1 47.09 165 TYR B C 1
ATOM 3173 O O . TYR B 1 165 ? 8.727 -3.705 -21.875 1 47.09 165 TYR B O 1
ATOM 3181 N N . VAL B 1 166 ? 7.23 -3.045 -20.359 1 47.75 166 VAL B N 1
ATOM 3182 C CA . VAL B 1 166 ? 8.125 -3.199 -19.203 1 47.75 166 VAL B CA 1
ATOM 3183 C C . VAL B 1 166 ? 7.5 -4.16 -18.188 1 47.75 166 VAL B C 1
ATOM 3185 O O . VAL B 1 166 ? 6.391 -3.926 -17.703 1 47.75 166 VAL B O 1
ATOM 3188 N N . SER B 1 167 ? 7.984 -5.391 -18.078 1 50.16 167 SER B N 1
ATOM 3189 C CA . SER B 1 167 ? 7.414 -6.43 -17.219 1 50.16 167 SER B CA 1
ATOM 3190 C C . SER B 1 167 ? 7.906 -6.297 -15.789 1 50.16 167 SER B C 1
ATOM 3192 O O . SER B 1 167 ? 7.18 -6.617 -14.844 1 50.16 167 SER B O 1
ATOM 3194 N N . ARG B 1 168 ? 9.07 -5.719 -15.664 1 53.25 168 ARG B N 1
ATOM 3195 C CA . ARG B 1 168 ? 9.703 -5.801 -14.352 1 53.25 168 ARG B CA 1
ATOM 3196 C C . ARG B 1 168 ? 9.578 -4.477 -13.609 1 53.25 168 ARG B C 1
ATOM 3198 O O . ARG B 1 168 ? 9.773 -3.406 -14.188 1 53.25 168 ARG B O 1
ATOM 3205 N N . ARG B 1 169 ? 9.305 -4.543 -12.453 1 56.03 169 ARG B N 1
ATOM 3206 C CA . ARG B 1 169 ? 9.156 -3.426 -11.523 1 56.03 169 ARG B CA 1
ATOM 3207 C C . ARG B 1 169 ? 10.328 -2.459 -11.641 1 56.03 169 ARG B C 1
ATOM 3209 O O . ARG B 1 169 ? 10.141 -1.241 -11.602 1 56.03 169 ARG B O 1
ATOM 3216 N N . GLN B 1 170 ? 11.469 -3.045 -11.82 1 52.97 170 GLN B N 1
ATOM 3217 C CA . GLN B 1 170 ? 12.695 -2.254 -11.805 1 52.97 170 GLN B CA 1
ATOM 3218 C C . GLN B 1 170 ? 12.766 -1.318 -13.008 1 52.97 170 GLN B C 1
ATOM 3220 O O . GLN B 1 170 ? 13.555 -0.374 -13.023 1 52.97 170 GLN B O 1
ATOM 3225 N N . ASP B 1 171 ? 11.961 -1.644 -13.945 1 56.94 171 ASP B N 1
ATOM 3226 C CA . ASP B 1 171 ? 12.016 -0.867 -15.18 1 56.94 171 ASP B CA 1
ATOM 3227 C C . ASP B 1 171 ? 11.023 0.291 -15.148 1 56.94 171 ASP B C 1
ATOM 3229 O O . ASP B 1 171 ? 10.961 1.094 -16.078 1 56.94 171 ASP B O 1
ATOM 3233 N N . TYR B 1 172 ? 10.336 0.247 -14.07 1 61.66 172 TYR B N 1
ATOM 3234 C CA . TYR B 1 172 ? 9.336 1.305 -13.992 1 61.66 172 TYR B CA 1
ATOM 3235 C C . TYR B 1 172 ? 9.992 2.654 -13.719 1 61.66 172 TYR B C 1
ATOM 3237 O O . TYR B 1 172 ? 10.984 2.734 -12.992 1 61.66 172 TYR B O 1
ATOM 3245 N N . LYS B 1 173 ? 9.531 3.645 -14.422 1 64.88 173 LYS B N 1
ATOM 3246 C CA . LYS B 1 173 ? 9.945 4.996 -14.062 1 64.88 173 LYS B CA 1
ATOM 3247 C C . LYS B 1 173 ? 9.492 5.359 -12.656 1 64.88 173 LYS B C 1
ATOM 3249 O O . LYS B 1 173 ? 8.406 4.953 -12.219 1 64.88 173 LYS B O 1
ATOM 3254 N N . ASN B 1 174 ? 10.367 5.91 -11.859 1 73.38 174 ASN B N 1
ATOM 3255 C CA . ASN B 1 174 ? 10.094 6.348 -10.5 1 73.38 174 ASN B CA 1
ATOM 3256 C C . ASN B 1 174 ? 9.445 7.73 -10.469 1 73.38 174 ASN B C 1
ATOM 3258 O O . ASN B 1 174 ? 9.875 8.602 -9.711 1 73.38 174 ASN B O 1
ATOM 3262 N N . ASP B 1 175 ? 8.312 7.812 -11.273 1 89.38 175 ASP B N 1
ATOM 3263 C CA . ASP B 1 175 ? 7.719 9.141 -11.383 1 89.38 175 ASP B CA 1
ATOM 3264 C C . ASP B 1 175 ? 6.277 9.141 -10.883 1 89.38 175 ASP B C 1
ATOM 3266 O O . ASP B 1 175 ? 5.516 10.07 -11.164 1 89.38 175 ASP B O 1
ATOM 3270 N N . TYR B 1 176 ? 5.91 8.07 -10.203 1 93.5 176 TYR B N 1
ATOM 3271 C CA . TYR B 1 176 ? 4.555 7.984 -9.672 1 93.5 176 TYR B CA 1
ATOM 3272 C C . TYR B 1 176 ? 4.559 8.078 -8.156 1 93.5 176 TYR B C 1
ATOM 3274 O O . TYR B 1 176 ? 5.363 7.422 -7.484 1 93.5 176 TYR B O 1
ATOM 3282 N N . PHE B 1 177 ? 3.648 8.93 -7.664 1 96.5 177 PHE B N 1
ATOM 3283 C CA . PHE B 1 177 ? 3.588 9.188 -6.23 1 96.5 177 PHE B CA 1
ATOM 3284 C C . PHE B 1 177 ? 2.152 9.102 -5.727 1 96.5 177 PHE B C 1
ATOM 3286 O O . PHE B 1 177 ? 1.206 9.195 -6.512 1 96.5 177 PHE B O 1
ATOM 3293 N N . ALA B 1 178 ? 2.041 8.836 -4.449 1 96.81 178 ALA B N 1
ATOM 3294 C CA . ALA B 1 178 ? 0.747 8.82 -3.77 1 96.81 178 ALA B CA 1
ATOM 3295 C C . ALA B 1 178 ? 0.747 9.773 -2.574 1 96.81 178 ALA B C 1
ATOM 3297 O O . ALA B 1 178 ? 1.709 9.812 -1.805 1 96.81 178 ALA B O 1
ATOM 3298 N N . ILE B 1 179 ? -0.332 10.555 -2.467 1 96.75 179 ILE B N 1
ATOM 3299 C CA . ILE B 1 179 ? -0.515 11.359 -1.266 1 96.75 179 ILE B CA 1
ATOM 3300 C C . ILE B 1 179 ? -0.7 10.445 -0.056 1 96.75 179 ILE B C 1
ATOM 3302 O O . ILE B 1 179 ? -1.518 9.523 -0.086 1 96.75 179 ILE B O 1
ATOM 3306 N N . ASN B 1 180 ? 0.076 10.656 1 1 96.38 180 ASN B N 1
ATOM 3307 C CA . ASN B 1 180 ? 0.024 9.734 2.125 1 96.38 180 ASN B CA 1
ATOM 3308 C C . ASN B 1 180 ? -0.709 10.336 3.318 1 96.38 180 ASN B C 1
ATOM 3310 O O . ASN B 1 180 ? -0.957 9.656 4.312 1 96.38 180 ASN B O 1
ATOM 3314 N N . GLY B 1 181 ? -1.017 11.609 3.256 1 94.56 181 GLY B N 1
ATOM 3315 C CA . GLY B 1 181 ? -1.829 12.234 4.293 1 94.56 181 GLY B CA 1
ATOM 3316 C C . GLY B 1 181 ? -1.046 12.555 5.551 1 94.56 181 GLY B C 1
ATOM 3317 O O . GLY B 1 181 ? -1.615 13.023 6.539 1 94.56 181 GLY B O 1
ATOM 3318 N N . ALA B 1 182 ? 0.281 12.375 5.555 1 97.5 182 ALA B N 1
ATOM 3319 C CA . ALA B 1 182 ? 1.093 12.578 6.75 1 97.5 182 ALA B CA 1
ATOM 3320 C C . ALA B 1 182 ? 1.164 14.062 7.121 1 97.5 182 ALA B C 1
ATOM 3322 O O . ALA B 1 182 ? 1.218 14.406 8.305 1 97.5 182 ALA B O 1
ATOM 3323 N N . LEU B 1 183 ? 1.229 14.922 6.09 1 98.25 183 LEU B N 1
ATOM 3324 C CA . LEU B 1 183 ? 1.255 16.344 6.402 1 98.25 183 LEU B CA 1
ATOM 3325 C C . LEU B 1 183 ? 0.881 17.188 5.18 1 98.25 183 LEU B C 1
ATOM 3327 O O . LEU B 1 183 ? 1.103 16.75 4.043 1 98.25 183 LEU B O 1
ATOM 3331 N N . TYR B 1 184 ? 0.278 18.266 5.418 1 98.56 184 TYR B N 1
ATOM 3332 C CA . TYR B 1 184 ? -0.042 19.328 4.473 1 98.56 184 TYR B CA 1
ATOM 3333 C C . TYR B 1 184 ? 0.425 20.688 4.996 1 98.56 184 TYR B C 1
ATOM 3335 O O . TYR B 1 184 ? 0.109 21.062 6.125 1 98.56 184 TYR B O 1
ATOM 3343 N N . VAL B 1 185 ? 1.2 21.359 4.242 1 98.69 185 VAL B N 1
ATOM 3344 C CA . VAL B 1 185 ? 1.603 22.719 4.578 1 98.69 185 VAL B CA 1
ATOM 3345 C C . VAL B 1 185 ? 0.899 23.719 3.652 1 98.69 185 VAL B C 1
ATOM 3347 O O . VAL B 1 185 ? 0.956 23.578 2.43 1 98.69 185 VAL B O 1
ATOM 3350 N N . VAL B 1 186 ? 0.266 24.688 4.223 1 98.62 186 VAL B N 1
ATOM 3351 C CA . VAL B 1 186 ? -0.54 25.594 3.398 1 98.62 186 VAL B CA 1
ATOM 3352 C C . VAL B 1 186 ? -0.614 26.969 4.051 1 98.62 186 VAL B C 1
ATOM 3354 O O . VAL B 1 186 ? -0.478 27.094 5.27 1 98.62 186 VAL B O 1
ATOM 3357 N N . THR B 1 187 ? -0.774 28.016 3.291 1 98.44 187 THR B N 1
ATOM 3358 C CA . THR B 1 187 ? -1.12 29.328 3.818 1 98.44 187 THR B CA 1
ATOM 3359 C C . THR B 1 187 ? -2.629 29.453 3.998 1 98.44 187 THR B C 1
ATOM 3361 O O . THR B 1 187 ? -3.404 28.891 3.223 1 98.44 187 THR B O 1
ATOM 3364 N N . PRO B 1 188 ? -3 30.172 5.062 1 98.38 188 PRO B N 1
ATOM 3365 C CA . PRO B 1 188 ? -4.438 30.406 5.234 1 98.38 188 PRO B CA 1
ATOM 3366 C C . PRO B 1 188 ? -5.094 31 3.988 1 98.38 188 PRO B C 1
ATOM 3368 O O . PRO B 1 188 ? -6.211 30.609 3.631 1 98.38 188 PRO B O 1
ATOM 3371 N N . SER B 1 189 ? -4.449 31.891 3.301 1 98.06 189 SER B N 1
ATOM 3372 C CA . SER B 1 189 ? -4.996 32.531 2.102 1 98.06 189 SER B CA 1
ATOM 3373 C C . SER B 1 189 ? -5.246 31.484 1.004 1 98.06 189 SER B C 1
ATOM 3375 O O . SER B 1 189 ? -6.285 31.516 0.343 1 98.06 189 SER B O 1
ATOM 3377 N N . PHE B 1 190 ? -4.289 30.625 0.778 1 98.12 190 PHE B N 1
ATOM 3378 C CA . PHE B 1 190 ? -4.438 29.562 -0.221 1 98.12 190 PHE B CA 1
ATOM 3379 C C . PHE B 1 190 ? -5.664 28.719 0.07 1 98.12 190 PHE B C 1
ATOM 3381 O O . PHE B 1 190 ? -6.469 28.453 -0.826 1 98.12 190 PHE B O 1
ATOM 3388 N N . LEU B 1 191 ? -5.859 28.297 1.31 1 98 191 LEU B N 1
ATOM 3389 C CA . LEU B 1 191 ? -6.969 27.422 1.693 1 98 191 LEU B CA 1
ATOM 3390 C C . LEU B 1 191 ? -8.305 28.125 1.495 1 98 191 LEU B C 1
ATOM 3392 O O . LEU B 1 191 ? -9.273 27.516 1.03 1 98 191 LEU B O 1
ATOM 3396 N N . ARG B 1 192 ? -8.352 29.344 1.873 1 97.94 192 ARG B N 1
ATOM 3397 C CA . ARG B 1 192 ? -9.586 30.109 1.749 1 97.94 192 ARG B CA 1
ATOM 3398 C C . ARG B 1 192 ? -9.969 30.297 0.285 1 97.94 192 ARG B C 1
ATOM 3400 O O . ARG B 1 192 ? -11.148 30.234 -0.069 1 97.94 192 ARG B O 1
ATOM 3407 N N . GLU B 1 193 ? -9 30.531 -0.523 1 97.69 193 GLU B N 1
ATOM 3408 C CA . GLU B 1 193 ? -9.234 30.781 -1.942 1 97.69 193 GLU B CA 1
ATOM 3409 C C . GLU B 1 193 ? -9.578 29.5 -2.686 1 97.69 193 GLU B C 1
ATOM 3411 O O . GLU B 1 193 ? -10.547 29.453 -3.447 1 97.69 193 GLU B O 1
ATOM 3416 N N . LYS B 1 194 ? -8.805 28.453 -2.469 1 96.75 194 LYS B N 1
ATOM 3417 C CA . LYS B 1 194 ? -8.914 27.25 -3.287 1 96.75 194 LYS B CA 1
ATOM 3418 C C . LYS B 1 194 ? -9.875 26.234 -2.662 1 96.75 194 LYS B C 1
ATOM 3420 O O . LYS B 1 194 ? -10.367 25.344 -3.342 1 96.75 194 LYS B O 1
ATOM 3425 N N . ARG B 1 195 ? -10.062 26.375 -1.329 1 96.31 195 ARG B N 1
ATOM 3426 C CA . ARG B 1 195 ? -10.883 25.453 -0.557 1 96.31 195 ARG B CA 1
ATOM 3427 C C . ARG B 1 195 ? -10.438 24 -0.789 1 96.31 195 ARG B C 1
ATOM 3429 O O . ARG B 1 195 ? -11.273 23.125 -0.974 1 96.31 195 ARG B O 1
ATOM 3436 N N . ASN B 1 196 ? -9.172 23.844 -0.942 1 94.94 196 ASN B 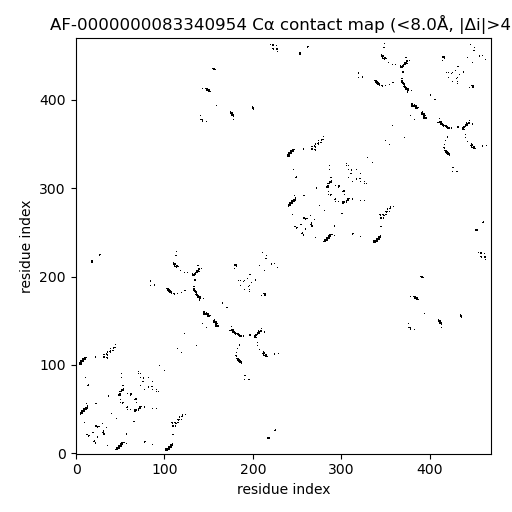N 1
ATOM 3437 C CA . ASN B 1 196 ? -8.508 22.562 -1.136 1 94.94 196 ASN B CA 1
ATOM 3438 C C . ASN B 1 196 ? -7.051 22.609 -0.682 1 94.94 196 ASN B C 1
ATOM 3440 O O . ASN B 1 196 ? -6.395 23.641 -0.807 1 94.94 196 ASN B O 1
ATOM 3444 N N . PHE B 1 197 ? -6.57 21.453 -0.15 1 96.38 197 PHE B N 1
ATOM 3445 C CA . PHE B 1 197 ? -5.184 21.391 0.298 1 96.38 197 PHE B CA 1
ATOM 3446 C C . PHE B 1 197 ? -4.242 21.156 -0.877 1 96.38 197 PHE B C 1
ATOM 3448 O O . PHE B 1 197 ? -3.072 21.531 -0.83 1 96.38 197 PHE B O 1
ATOM 3455 N N . VAL B 1 198 ? -4.773 20.406 -1.83 1 95.81 198 VAL B N 1
ATOM 3456 C CA . VAL B 1 198 ? -3.938 19.969 -2.939 1 95.81 198 VAL B CA 1
ATOM 3457 C C . VAL B 1 198 ? -4.555 20.406 -4.266 1 95.81 198 VAL B C 1
ATOM 3459 O O . VAL B 1 198 ? -5.676 20 -4.598 1 95.81 198 VAL B O 1
ATOM 3462 N N . VAL B 1 199 ? -3.865 21.234 -4.961 1 94.5 199 VAL B N 1
ATOM 3463 C CA . VAL B 1 199 ? -4.293 21.719 -6.273 1 94.5 199 VAL B CA 1
ATOM 3464 C C . VAL B 1 199 ? -3.229 21.391 -7.316 1 94.5 199 VAL B C 1
ATOM 3466 O O . VAL B 1 199 ? -2.066 21.781 -7.168 1 94.5 199 VAL B O 1
ATOM 3469 N N . GLU B 1 200 ? -3.682 20.594 -8.305 1 91.88 200 GLU B N 1
ATOM 3470 C CA . GLU B 1 200 ? -2.775 20.203 -9.383 1 91.88 200 GLU B CA 1
ATOM 3471 C C . GLU B 1 200 ? -2.092 21.422 -10 1 91.88 200 GLU B C 1
ATOM 3473 O O . GLU B 1 200 ? -2.744 22.422 -10.289 1 91.88 200 GLU B O 1
ATOM 3478 N N . GLY B 1 201 ? -0.794 21.406 -10.102 1 88.75 201 GLY B N 1
ATOM 3479 C CA . GLY B 1 201 ? -0.03 22.469 -10.719 1 88.75 201 GLY B CA 1
ATOM 3480 C C . GLY B 1 201 ? 0.368 23.562 -9.75 1 88.75 201 GLY B C 1
ATOM 3481 O O . GLY B 1 201 ? 1.226 24.406 -10.062 1 88.75 201 GLY B O 1
ATOM 3482 N N . LEU B 1 202 ? -0.2 23.578 -8.617 1 94.38 202 LEU B N 1
ATOM 3483 C CA . LEU B 1 202 ? 0.071 24.656 -7.668 1 94.38 202 LEU B CA 1
ATOM 3484 C C . LEU B 1 202 ? 0.73 24.109 -6.406 1 94.38 202 LEU B C 1
ATOM 3486 O O . LEU B 1 202 ? 1.548 24.781 -5.781 1 94.38 202 LEU B O 1
ATOM 3490 N N . THR B 1 203 ? 0.384 22.922 -6.074 1 97.69 203 THR B N 1
ATOM 3491 C CA . THR B 1 203 ? 0.875 22.328 -4.836 1 97.69 203 THR B CA 1
ATOM 3492 C C . THR B 1 203 ? 2.213 21.625 -5.066 1 97.69 203 THR B C 1
ATOM 3494 O O . THR B 1 203 ? 2.367 20.859 -6.023 1 97.69 203 THR B O 1
ATOM 3497 N N . GLU B 1 204 ? 3.148 21.906 -4.16 1 97.56 204 GLU B N 1
ATOM 3498 C CA . GLU B 1 204 ? 4.441 21.234 -4.215 1 97.56 204 GLU B CA 1
ATOM 3499 C C . GLU B 1 204 ? 4.383 19.875 -3.508 1 97.56 204 GLU B C 1
ATOM 3501 O O . GLU B 1 204 ? 3.611 19.688 -2.562 1 97.56 204 GLU B O 1
ATOM 3506 N N . LEU B 1 205 ? 5.219 18.969 -4.062 1 97.94 205 LEU B N 1
ATOM 3507 C CA . LEU B 1 205 ? 5.27 17.625 -3.482 1 97.94 205 LEU B CA 1
ATOM 3508 C C . LEU B 1 205 ? 6.492 17.469 -2.586 1 97.94 205 LEU B C 1
ATOM 3510 O O . LEU B 1 205 ? 7.586 17.922 -2.938 1 97.94 205 LEU B O 1
ATOM 3514 N N . TYR B 1 206 ? 6.336 16.969 -1.44 1 98.44 206 TYR B N 1
ATOM 3515 C CA . TYR B 1 206 ? 7.41 16.641 -0.51 1 98.44 206 TYR B CA 1
ATOM 3516 C C . TYR B 1 206 ? 7.496 15.133 -0.282 1 98.44 206 TYR B C 1
ATOM 3518 O O . TYR B 1 206 ? 6.641 14.555 0.389 1 98.44 206 TYR B O 1
ATOM 3526 N N . GLU B 1 207 ? 8.5 14.453 -0.763 1 98 207 GLU B N 1
ATOM 3527 C CA . GLU B 1 207 ? 8.617 12.992 -0.733 1 98 207 GLU B CA 1
ATOM 3528 C C . GLU B 1 207 ? 9.148 12.508 0.614 1 98 207 GLU B C 1
ATOM 3530 O O . GLU B 1 207 ? 10.164 13.008 1.102 1 98 207 GLU B O 1
ATOM 3535 N N . ILE B 1 208 ? 8.445 11.586 1.195 1 98 208 ILE B N 1
ATOM 3536 C CA . ILE B 1 208 ? 8.914 10.859 2.371 1 98 208 ILE B CA 1
ATOM 3537 C C . ILE B 1 208 ? 8.82 9.359 2.121 1 98 208 ILE B C 1
ATOM 3539 O O . ILE B 1 208 ? 8.258 8.93 1.112 1 98 208 ILE B O 1
ATOM 3543 N N . SER B 1 209 ? 9.391 8.539 3.035 1 96.31 209 SER B N 1
ATOM 3544 C CA . SER B 1 209 ? 9.297 7.094 2.873 1 96.31 209 SER B CA 1
ATOM 3545 C C . SER B 1 209 ? 7.859 6.613 3.066 1 96.31 209 SER B C 1
ATOM 3547 O O . SER B 1 209 ? 7.09 7.223 3.811 1 96.31 209 SER B O 1
ATOM 3549 N N . SER B 1 210 ? 7.531 5.516 2.4 1 95.38 210 SER B N 1
ATOM 3550 C CA . SER B 1 210 ? 6.199 4.941 2.561 1 95.38 210 SER B CA 1
ATOM 3551 C C . SER B 1 210 ? 5.969 4.477 3.996 1 95.38 210 SER B C 1
ATOM 3553 O O . SER B 1 210 ? 4.836 4.488 4.48 1 95.38 210 SER B O 1
ATOM 3555 N N . ILE B 1 211 ? 7.012 4.172 4.691 1 95.44 211 ILE B N 1
ATOM 3556 C CA . ILE B 1 211 ? 6.922 3.754 6.086 1 95.44 211 ILE B CA 1
ATOM 3557 C C . ILE B 1 211 ? 6.504 4.941 6.953 1 95.44 211 ILE B C 1
ATOM 3559 O O . ILE B 1 211 ? 5.543 4.848 7.723 1 95.44 211 ILE B O 1
ATOM 3563 N N . LYS B 1 212 ? 7.133 6.094 6.734 1 96.88 212 LYS B N 1
ATOM 3564 C CA . LYS B 1 212 ? 6.836 7.297 7.504 1 96.88 212 LYS B CA 1
ATOM 3565 C C . LYS B 1 212 ? 5.434 7.816 7.195 1 96.88 212 LYS B C 1
ATOM 3567 O O . LYS B 1 212 ? 4.832 8.516 8.016 1 96.88 212 LYS B O 1
ATOM 3572 N N . GLY B 1 213 ? 4.906 7.426 6.039 1 96.69 213 GLY B N 1
ATOM 3573 C CA . GLY B 1 213 ? 3.598 7.891 5.613 1 96.69 213 GLY B CA 1
ATOM 3574 C C . GLY B 1 213 ? 2.488 6.898 5.906 1 96.69 213 GLY B C 1
ATOM 3575 O O . GLY B 1 213 ? 1.362 7.059 5.43 1 96.69 213 GLY B O 1
ATOM 3576 N N . THR B 1 214 ? 2.77 5.863 6.699 1 96.31 214 THR B N 1
ATOM 3577 C CA . THR B 1 214 ? 1.778 4.836 6.992 1 96.31 214 THR B CA 1
ATOM 3578 C C . THR B 1 214 ? 0.575 5.434 7.715 1 96.31 214 THR B C 1
ATOM 3580 O O . THR B 1 214 ? 0.733 6.195 8.672 1 96.31 214 THR B O 1
ATOM 3583 N N . ASP B 1 215 ? -0.613 5.145 7.219 1 94.88 215 ASP B N 1
ATOM 3584 C CA . ASP B 1 215 ? -1.887 5.613 7.754 1 94.88 215 ASP B CA 1
ATOM 3585 C C . ASP B 1 215 ? -2.586 4.516 8.547 1 94.88 215 ASP B C 1
ATOM 3587 O O . ASP B 1 215 ? -2.586 3.352 8.148 1 94.88 215 ASP B O 1
ATOM 3591 N N . VAL B 1 216 ? -3.182 4.824 9.672 1 95.62 216 VAL B N 1
ATOM 3592 C CA . VAL B 1 216 ? -3.877 3.867 10.523 1 95.62 216 VAL B CA 1
ATOM 3593 C C . VAL B 1 216 ? -5.387 4.051 10.383 1 95.62 216 VAL B C 1
ATOM 3595 O O . VAL B 1 216 ? -5.934 5.086 10.773 1 95.62 216 VAL B O 1
ATOM 3598 N N . ASP B 1 217 ? -6.066 3.053 9.906 1 90.56 217 ASP B N 1
ATOM 3599 C CA . ASP B 1 217 ? -7.516 3.115 9.75 1 90.56 217 ASP B CA 1
ATOM 3600 C C . ASP B 1 217 ? -8.188 1.886 10.352 1 90.56 217 ASP B C 1
ATOM 3602 O O . ASP B 1 217 ? -9.344 1.946 10.766 1 90.56 217 ASP B O 1
ATOM 3606 N N . GLU B 1 218 ? -7.477 0.783 10.328 1 91.19 218 GLU B N 1
ATOM 3607 C CA . GLU B 1 218 ? -8 -0.475 10.852 1 91.19 218 GLU B CA 1
ATOM 3608 C C . GLU B 1 218 ? -6.949 -1.213 11.68 1 91.19 218 GLU B C 1
ATOM 3610 O O . GLU B 1 218 ? -5.793 -0.795 11.727 1 91.19 218 GLU B O 1
ATOM 3615 N N . LEU B 1 219 ? -7.395 -2.271 12.258 1 89.81 219 LEU B N 1
ATOM 3616 C CA . LEU B 1 219 ? -6.531 -3.004 13.18 1 89.81 219 LEU B CA 1
ATOM 3617 C C . LEU B 1 219 ? -5.277 -3.504 12.477 1 89.81 219 LEU B C 1
ATOM 3619 O O . LEU B 1 219 ? -4.184 -3.477 13.047 1 89.81 219 LEU B O 1
ATOM 3623 N N . ALA B 1 220 ? -5.398 -3.918 11.297 1 90.31 220 ALA B N 1
ATOM 3624 C CA . ALA B 1 220 ? -4.246 -4.395 10.539 1 90.31 220 ALA B CA 1
ATOM 3625 C C . ALA B 1 220 ? -3.168 -3.318 10.445 1 90.31 220 ALA B C 1
ATOM 3627 O O . ALA B 1 220 ? -1.973 -3.625 10.484 1 90.31 220 ALA B O 1
ATOM 3628 N N . ASP B 1 221 ? -3.582 -2.135 10.328 1 93.62 221 ASP B N 1
ATOM 3629 C CA . ASP B 1 221 ? -2.645 -1.019 10.25 1 93.62 221 ASP B CA 1
ATOM 3630 C C . ASP B 1 221 ? -1.876 -0.856 11.562 1 93.62 221 ASP B C 1
ATOM 3632 O O . ASP B 1 221 ? -0.693 -0.508 11.555 1 93.62 221 ASP B O 1
ATOM 3636 N N . ILE B 1 222 ? -2.564 -1.117 12.625 1 94.31 222 ILE B N 1
ATOM 3637 C CA . ILE B 1 222 ? -1.922 -1.019 13.938 1 94.31 222 ILE B CA 1
ATOM 3638 C C . ILE B 1 222 ? -0.792 -2.039 14.031 1 94.31 222 ILE B C 1
ATOM 3640 O O . ILE B 1 222 ? 0.319 -1.707 14.453 1 94.31 222 ILE B O 1
ATOM 3644 N N . PHE B 1 223 ? -1.085 -3.213 13.617 1 91.62 223 PHE B N 1
ATOM 3645 C CA . PHE B 1 223 ? -0.067 -4.254 13.648 1 91.62 223 PHE B CA 1
ATOM 3646 C C . PHE B 1 223 ? 1.118 -3.881 12.766 1 91.62 223 PHE B C 1
ATOM 3648 O O . PHE B 1 223 ? 2.271 -4.105 13.141 1 91.62 223 PHE B O 1
ATOM 3655 N N . GLN B 1 224 ? 0.816 -3.324 11.672 1 92.69 224 GLN B N 1
ATOM 3656 C CA . GLN B 1 224 ? 1.866 -2.891 10.758 1 92.69 224 GLN B CA 1
ATOM 3657 C C . GLN B 1 224 ? 2.723 -1.794 11.383 1 92.69 224 GLN B C 1
ATOM 3659 O O . GLN B 1 224 ? 3.953 -1.86 11.336 1 92.69 224 GLN B O 1
ATOM 3664 N N . VAL B 1 225 ? 2.104 -0.803 11.945 1 96 225 VAL B N 1
ATOM 3665 C CA . VAL B 1 225 ? 2.814 0.311 12.562 1 96 225 VAL B CA 1
ATOM 3666 C C . VAL B 1 225 ? 3.678 -0.202 13.711 1 96 225 VAL B C 1
ATOM 3668 O O . VAL B 1 225 ? 4.836 0.195 13.852 1 96 225 VAL B O 1
ATOM 3671 N N . GLU B 1 226 ? 3.107 -1.104 14.461 1 95.06 226 GLU B N 1
ATOM 3672 C CA . GLU B 1 226 ? 3.873 -1.672 15.562 1 95.06 226 GLU B CA 1
ATOM 3673 C C . GLU B 1 226 ? 5.098 -2.426 15.062 1 95.06 226 GLU B C 1
ATOM 3675 O O . GLU B 1 226 ? 6.172 -2.354 15.664 1 95.06 226 GLU B O 1
ATOM 3680 N N . ALA B 1 227 ? 4.93 -3.092 14.016 1 92.19 227 ALA B N 1
ATOM 3681 C CA . ALA B 1 227 ? 6.047 -3.807 13.414 1 92.19 227 ALA B CA 1
ATOM 3682 C C . ALA B 1 227 ? 7.152 -2.842 12.992 1 92.19 227 ALA B C 1
ATOM 3684 O O . ALA B 1 227 ? 8.336 -3.102 13.227 1 92.19 227 ALA B O 1
ATOM 3685 N N . TYR B 1 228 ? 6.793 -1.748 12.414 1 94.5 228 TYR B N 1
ATOM 3686 C CA . TYR B 1 228 ? 7.766 -0.763 11.953 1 94.5 228 TYR B CA 1
ATOM 3687 C C . TYR B 1 228 ? 8.461 -0.086 13.133 1 94.5 228 TYR B C 1
ATOM 3689 O O . TYR B 1 228 ? 9.656 0.213 13.07 1 94.5 228 TYR B O 1
ATOM 3697 N N . LEU B 1 229 ? 7.672 0.178 14.164 1 94.69 229 LEU B N 1
ATOM 3698 C CA . LEU B 1 229 ? 8.25 0.774 15.359 1 94.69 229 LEU B CA 1
ATOM 3699 C C . LEU B 1 229 ? 9.289 -0.158 15.984 1 94.69 229 LEU B C 1
ATOM 3701 O O . LEU B 1 229 ? 10.344 0.29 16.422 1 94.69 229 LEU B O 1
ATOM 3705 N N . LYS B 1 230 ? 8.961 -1.433 15.961 1 90.56 230 LYS B N 1
ATOM 3706 C CA . LYS B 1 230 ? 9.891 -2.426 16.484 1 90.56 230 LYS B CA 1
ATOM 3707 C C . LYS B 1 230 ? 11.148 -2.506 15.617 1 90.56 230 LYS B C 1
ATOM 3709 O O . LYS B 1 230 ? 12.258 -2.613 16.141 1 90.56 230 LYS B O 1
ATOM 3714 N N . MET B 1 231 ? 10.977 -2.479 14.336 1 88.19 231 MET B N 1
ATOM 3715 C CA . MET B 1 231 ? 12.094 -2.494 13.406 1 88.19 231 MET B CA 1
ATOM 3716 C C . MET B 1 231 ? 13.023 -1.311 13.648 1 88.19 231 MET B C 1
ATOM 3718 O O . MET B 1 231 ? 14.242 -1.466 13.648 1 88.19 231 MET B O 1
ATOM 3722 N N . ALA B 1 232 ? 12.453 -0.135 13.844 1 87.44 232 ALA B N 1
ATOM 3723 C CA . ALA B 1 232 ? 13.219 1.092 14.055 1 87.44 232 ALA B CA 1
ATOM 3724 C C . ALA B 1 232 ? 14 1.031 15.367 1 87.44 232 ALA B C 1
ATOM 3726 O O . ALA B 1 232 ? 15.078 1.608 15.484 1 87.44 232 ALA B O 1
ATOM 3727 N N . SER B 1 233 ? 13.438 0.349 16.312 1 85 233 SER B N 1
ATOM 3728 C CA . SER B 1 233 ? 14.094 0.234 17.609 1 85 233 SER B CA 1
ATOM 3729 C C . SER B 1 233 ? 15.258 -0.748 17.562 1 85 233 SER B C 1
ATOM 3731 O O . SER B 1 233 ? 16.141 -0.709 18.406 1 85 233 SER B O 1
ATOM 3733 N N . GLN B 1 234 ? 15.258 -1.684 16.625 1 76.12 234 GLN B N 1
ATOM 3734 C CA . GLN B 1 234 ? 16.312 -2.686 16.5 1 76.12 234 GLN B CA 1
ATOM 3735 C C . GLN B 1 234 ? 17.484 -2.158 15.664 1 76.12 234 GLN B C 1
ATOM 3737 O O . GLN B 1 234 ? 18.594 -2.688 15.734 1 76.12 234 GLN B O 1
ATOM 3742 N N . GLN B 1 235 ? 17.297 -1.154 14.828 1 63.94 235 GLN B N 1
ATOM 3743 C CA . GLN B 1 235 ? 18.391 -0.546 14.07 1 63.94 235 GLN B CA 1
ATOM 3744 C C . GLN B 1 235 ? 19.125 0.489 14.914 1 63.94 235 GLN B C 1
ATOM 3746 O O . GLN B 1 235 ? 20.359 0.614 14.812 1 63.94 235 GLN B O 1
#